Protein AF-A0A936WV16-F1 (afdb_monomer)

Secondary structure (DSSP, 8-state):
-B--SSHHHHHTT-----EEETTEEE------PBPSSTT---HHHHHHHHHHHHHHS---TT--EEEEETHHHHHHHHHHHH-HHHHTT-SEEEEES--SPP-HHHHHHHHHTT-EEEEEEETT-SSS-THHHHHHHHHHHTSSSPPSSPPEEEEE---GGG-TT--HHHHH-TT--BTTB-HHHHHTT--TT--SS--SEEEEEEEEEEETTEEEEEEEEEEESSEEEEEEEEE-TT---EEEEEEE--SSBSS-EEEEEEESSPPSEEEEEEEEEEETTS-EEEEEEEEEEE--SS-EEEEESSSBSSEEEEEEEESS-EEEEEEEEETT--EEEEEEEEE-SEEEEEEEE-TTSPSEEEEEEEE-SS-EEEEEEEE-

Foldseek 3Di:
DKFDLCVLCVVVVVPDDQDDALNDTDDDDIDIDDDPDPPPDALVVVVVVVVVCVVPHPDPQQQAEAEGAEVSLQRVLRNLLVDLVSVLSHWEYEYELYQDADDLSSLCSCQVLLRAAEYEFACPAPPHHCVRSVRSQVSNQPDPPAHVVRHYYYHDNDAPPPHRRHPPNLLSPQPNDDPRGHPVNVSVVTTSPPDPDDDLWAKDDWDWDDDPLWIKTKTKTQWHEQWAKKFKWKDDPVPPTDTQDIGGDPHGDNHMDMDMDIRPDDDAFKMKMWIWTAGNVRDIDIDDIDIDTSPQPDKDWDWPDFADAWKIKIKIFANAWWKKKKFKAAPVRDTPDIDIDTDGGTIDMDMDTCNPPDFHKMWIWIDIPPDTDIDIGTHD

pLDDT: mean 84.16, std 13.7, range [24.97, 98.19]

Structure (mmCIF, N/CA/C/O backbone):
data_AF-A0A936WV16-F1
#
_entry.id   AF-A0A936WV16-F1
#
loop_
_atom_site.group_PDB
_atom_site.id
_atom_site.type_symbol
_atom_site.label_atom_id
_atom_site.label_alt_id
_atom_site.label_comp_id
_atom_site.label_asym_id
_atom_site.label_entity_id
_atom_site.label_seq_id
_atom_site.pdbx_PDB_ins_code
_atom_site.Cartn_x
_atom_site.Cartn_y
_atom_site.Cartn_z
_atom_site.occupancy
_atom_site.B_iso_or_equiv
_atom_site.auth_seq_id
_atom_site.auth_comp_id
_atom_site.auth_asym_id
_atom_site.auth_atom_id
_atom_site.pdbx_PDB_model_num
ATOM 1 N N . MET A 1 1 ? -14.683 21.348 -17.188 1.00 26.89 1 MET A N 1
ATOM 2 C CA . MET A 1 1 ? -13.661 20.932 -16.206 1.00 26.89 1 MET A CA 1
ATOM 3 C C . MET A 1 1 ? -14.096 19.574 -15.674 1.00 26.89 1 MET A C 1
ATOM 5 O O . MET A 1 1 ? -15.179 19.489 -15.103 1.00 26.89 1 MET A O 1
ATOM 9 N N . LEU A 1 2 ? -13.372 18.510 -16.025 1.00 24.97 2 LEU A N 1
ATOM 10 C CA . LEU A 1 2 ? -13.725 17.123 -15.700 1.00 24.97 2 LEU A CA 1
ATOM 11 C C . LEU A 1 2 ? -13.044 16.741 -14.374 1.00 24.97 2 LEU A C 1
ATOM 13 O O . LEU A 1 2 ? -11.844 16.948 -14.231 1.00 24.97 2 LEU A O 1
ATOM 17 N N . PHE A 1 3 ? -13.790 16.204 -13.406 1.00 31.83 3 PHE A N 1
ATOM 18 C CA . PHE A 1 3 ? -13.208 15.471 -12.274 1.00 31.83 3 PHE A CA 1
ATOM 19 C C . PHE A 1 3 ? -12.989 14.036 -12.703 1.00 31.83 3 PHE A C 1
ATOM 21 O O . PHE A 1 3 ? -13.957 13.426 -13.142 1.00 31.83 3 PHE A O 1
ATOM 28 N N . ALA A 1 4 ? -11.803 13.454 -12.540 1.00 37.72 4 ALA A N 1
ATOM 29 C CA . ALA A 1 4 ? -11.663 12.031 -12.778 1.00 37.72 4 ALA A CA 1
ATOM 30 C C . ALA A 1 4 ? -10.398 11.432 -12.190 1.00 37.72 4 ALA A C 1
ATOM 32 O O . ALA A 1 4 ? -9.290 11.761 -12.572 1.00 37.72 4 ALA A O 1
ATOM 33 N N . VAL A 1 5 ? -10.613 10.428 -11.353 1.00 37.38 5 VAL A N 1
ATOM 34 C CA . VAL A 1 5 ? -9.590 9.446 -10.961 1.00 37.38 5 VAL A CA 1
ATOM 35 C C . VAL A 1 5 ? -9.500 8.317 -11.973 1.00 37.38 5 VAL A C 1
ATOM 37 O O . VAL A 1 5 ? -8.726 7.391 -11.802 1.00 37.38 5 VAL A O 1
ATOM 40 N N . LEU A 1 6 ? -10.326 8.355 -13.019 1.00 44.66 6 LEU A N 1
ATOM 41 C CA . LEU A 1 6 ? -10.391 7.291 -14.014 1.00 44.66 6 LEU A CA 1
ATOM 42 C C . LEU A 1 6 ? -10.663 7.756 -15.435 1.00 44.66 6 LEU A C 1
ATOM 44 O O . LEU A 1 6 ? -10.683 6.900 -16.309 1.00 44.66 6 LEU A O 1
ATOM 48 N N . SER A 1 7 ? -10.858 9.048 -15.724 1.00 51.84 7 SER A N 1
ATOM 49 C CA . SER A 1 7 ? -11.147 9.408 -17.116 1.00 51.84 7 SER A CA 1
ATOM 50 C C . SER A 1 7 ? -9.914 9.301 -17.997 1.00 51.84 7 SER A C 1
ATOM 52 O O . SER A 1 7 ? -10.094 8.932 -19.140 1.00 51.84 7 SER A O 1
ATOM 54 N N . TYR A 1 8 ? -8.687 9.447 -17.479 1.00 57.41 8 TYR A N 1
ATOM 55 C CA . TYR A 1 8 ? -7.496 9.155 -18.283 1.00 57.41 8 TYR A CA 1
ATOM 56 C C . TYR A 1 8 ? -7.426 7.676 -18.698 1.00 57.41 8 TYR A C 1
ATOM 58 O O . TYR A 1 8 ? -7.398 7.380 -19.883 1.00 57.41 8 TYR A O 1
ATOM 66 N N . GLU A 1 9 ? -7.480 6.725 -17.762 1.00 57.78 9 GLU A N 1
ATOM 67 C CA . GLU A 1 9 ? -7.418 5.294 -18.111 1.00 57.78 9 GLU A CA 1
ATOM 68 C C . GLU A 1 9 ? -8.640 4.836 -18.934 1.00 57.78 9 GLU A C 1
ATOM 70 O O . GLU A 1 9 ? -8.508 3.990 -19.819 1.00 57.78 9 GLU A O 1
ATOM 75 N N . ILE A 1 10 ? -9.820 5.437 -18.722 1.00 54.81 10 ILE A N 1
ATOM 76 C CA . ILE A 1 10 ? -11.001 5.227 -19.579 1.00 54.81 10 ILE A CA 1
ATOM 77 C C . ILE A 1 10 ? -10.785 5.812 -20.986 1.00 54.81 10 ILE A C 1
ATOM 79 O O . ILE A 1 10 ? -11.107 5.141 -21.965 1.00 54.81 10 ILE A O 1
ATOM 83 N N . GLU A 1 11 ? -10.215 7.013 -21.110 1.00 59.12 11 GLU A N 1
ATOM 84 C CA . GLU A 1 11 ? -9.828 7.638 -22.387 1.00 59.12 11 GLU A CA 1
ATOM 85 C C . GLU A 1 11 ? -8.767 6.804 -23.119 1.00 59.12 11 GLU A C 1
ATOM 87 O O . GLU A 1 11 ? -8.805 6.701 -24.343 1.00 59.12 11 GLU A O 1
ATOM 92 N N . GLN A 1 12 ? -7.869 6.145 -22.380 1.00 59.00 12 GLN A N 1
ATOM 93 C CA . GLN A 1 12 ? -6.885 5.200 -22.914 1.00 59.00 12 GLN A CA 1
ATOM 94 C C . GLN A 1 12 ? -7.461 3.790 -23.169 1.00 59.00 12 GLN A C 1
ATOM 96 O O . GLN A 1 12 ? -6.726 2.891 -23.582 1.00 59.00 12 GLN A O 1
ATOM 101 N N . GLY A 1 13 ? -8.758 3.559 -22.925 1.00 51.66 13 GLY A N 1
ATOM 102 C CA . GLY A 1 13 ? -9.424 2.272 -23.153 1.00 51.66 13 GLY A CA 1
ATOM 103 C C . GLY A 1 13 ? -9.038 1.153 -22.174 1.00 51.66 13 GLY A C 1
ATOM 104 O O . GLY A 1 13 ? -9.340 -0.013 -22.430 1.00 51.66 13 GLY A O 1
ATOM 105 N N . ARG A 1 14 ? -8.403 1.470 -21.040 1.00 59.06 14 ARG A N 1
ATOM 106 C CA . ARG A 1 14 ? -7.910 0.512 -20.029 1.00 59.06 14 ARG A CA 1
ATOM 107 C C . ARG A 1 14 ? -8.950 0.236 -18.933 1.00 59.06 14 ARG A C 1
ATOM 109 O O . ARG A 1 14 ? -8.657 0.208 -17.740 1.00 59.06 14 ARG A O 1
ATOM 116 N N . VAL A 1 15 ? -10.206 0.031 -19.340 1.00 47.75 15 VAL A N 1
ATOM 117 C CA . VAL A 1 15 ? -11.386 -0.084 -18.460 1.00 47.75 15 VAL A CA 1
ATOM 118 C C . VAL A 1 15 ? -11.467 -1.461 -17.785 1.00 47.75 15 VAL A C 1
ATOM 120 O O . VAL A 1 15 ? -12.370 -2.234 -18.076 1.00 47.75 15 VAL A O 1
ATOM 123 N N . SER A 1 16 ? -10.510 -1.819 -16.924 1.00 50.00 16 SER A N 1
ATOM 124 C CA . SER A 1 16 ? -10.626 -2.958 -15.990 1.00 50.00 16 SER A CA 1
ATOM 125 C C . SER A 1 16 ? -9.374 -3.081 -15.112 1.00 50.00 16 SER A C 1
ATOM 127 O O . SER A 1 16 ? -8.733 -4.135 -15.067 1.00 50.00 16 SER A O 1
ATOM 129 N N . GLU A 1 17 ? -8.992 -2.040 -14.380 1.00 58.31 17 GLU A N 1
ATOM 130 C CA . GLU A 1 17 ? -7.942 -2.229 -13.378 1.00 58.31 17 GLU A CA 1
ATOM 131 C C . GLU A 1 17 ? -8.562 -2.694 -12.063 1.00 58.31 17 GLU A C 1
ATOM 133 O O . GLU A 1 17 ? -9.026 -1.916 -11.231 1.00 58.31 17 GLU A O 1
ATOM 138 N N . THR A 1 18 ? -8.578 -4.017 -11.885 1.00 65.75 18 THR A N 1
ATOM 139 C CA . THR A 1 18 ? -8.524 -4.575 -10.535 1.00 65.75 18 THR A CA 1
ATOM 140 C C . THR A 1 18 ? -7.212 -4.100 -9.930 1.00 65.75 18 THR A C 1
ATOM 142 O O . THR A 1 18 ? -6.139 -4.519 -10.364 1.00 65.75 18 THR A O 1
ATOM 145 N N . VAL A 1 19 ? -7.287 -3.192 -8.963 1.00 69.69 19 VAL A N 1
ATOM 146 C CA . VAL A 1 19 ? -6.092 -2.654 -8.317 1.00 69.69 19 VAL A CA 1
ATOM 147 C C . VAL A 1 19 ? -5.765 -3.532 -7.129 1.00 69.69 19 VAL A C 1
ATOM 149 O O . VAL A 1 19 ? -6.614 -3.802 -6.283 1.00 69.69 19 VAL A O 1
ATOM 152 N N . TYR A 1 20 ? -4.522 -3.984 -7.062 1.00 66.00 20 TYR A N 1
ATOM 153 C CA . TYR A 1 20 ? -4.060 -4.818 -5.968 1.00 66.00 20 TYR A CA 1
ATOM 154 C C . TYR A 1 20 ? -3.417 -3.956 -4.887 1.00 66.00 20 TYR A C 1
ATOM 156 O O . TYR A 1 20 ? -2.521 -3.160 -5.174 1.00 66.00 20 TYR A O 1
ATOM 164 N N . SER A 1 21 ? -3.834 -4.161 -3.641 1.00 62.06 21 SER A N 1
ATOM 165 C CA . SER A 1 21 ? -3.099 -3.717 -2.455 1.00 62.06 21 SER A CA 1
ATOM 166 C C . SER A 1 21 ? -2.925 -4.908 -1.540 1.00 62.06 21 SER A C 1
ATOM 168 O O . SER A 1 21 ? -3.894 -5.613 -1.261 1.00 62.06 21 SER A O 1
ATOM 170 N N . ASN A 1 22 ? -1.681 -5.177 -1.137 1.00 61.38 22 ASN A N 1
ATOM 171 C CA . ASN A 1 22 ? -1.344 -6.334 -0.314 1.00 61.38 22 ASN A CA 1
ATOM 172 C C . ASN A 1 22 ? -1.953 -7.630 -0.880 1.00 61.38 22 ASN A C 1
ATOM 174 O O . ASN A 1 22 ? -2.648 -8.362 -0.192 1.00 61.38 22 ASN A O 1
ATOM 178 N N . GLY A 1 23 ? -1.789 -7.876 -2.185 1.00 60.56 23 GLY A N 1
ATOM 179 C CA . GLY A 1 23 ? -2.321 -9.067 -2.862 1.00 60.56 23 GLY A CA 1
ATOM 180 C C . GLY A 1 23 ? -3.852 -9.183 -2.934 1.00 60.56 23 GLY A C 1
ATOM 181 O O . GLY A 1 23 ? -4.331 -10.117 -3.572 1.00 60.56 23 GLY A O 1
ATOM 182 N N . GLN A 1 24 ? -4.612 -8.258 -2.339 1.00 60.38 24 GLN A N 1
ATOM 183 C CA . GLN A 1 24 ? -6.072 -8.235 -2.387 1.00 60.38 24 GLN A CA 1
ATOM 184 C C . GLN A 1 24 ? -6.561 -7.416 -3.585 1.00 60.38 24 GLN A C 1
ATOM 186 O O . GLN A 1 24 ? -6.098 -6.284 -3.764 1.00 60.38 24 GLN A O 1
ATOM 191 N N . PRO A 1 25 ? -7.478 -7.960 -4.404 1.00 73.88 25 PRO A N 1
ATOM 192 C CA . PRO A 1 25 ? -8.071 -7.234 -5.514 1.00 73.88 25 PRO A CA 1
ATOM 193 C C . PRO A 1 25 ? -9.118 -6.233 -5.013 1.00 73.88 25 PRO A C 1
ATOM 195 O O . PRO A 1 25 ? -10.038 -6.591 -4.279 1.00 73.88 25 PRO A O 1
ATOM 198 N N . TYR A 1 26 ? -9.012 -4.989 -5.466 1.00 72.62 26 TYR A N 1
ATOM 199 C CA . TYR A 1 26 ? -10.005 -3.943 -5.257 1.00 72.62 26 TYR A CA 1
ATOM 200 C C . TYR A 1 26 ? -10.590 -3.499 -6.595 1.00 72.62 26 TYR A C 1
ATOM 202 O O . TYR A 1 26 ? -9.899 -3.414 -7.611 1.00 72.62 26 TYR A O 1
ATOM 210 N N . SER A 1 27 ? -11.880 -3.180 -6.577 1.00 76.19 27 SER A N 1
ATOM 211 C CA . SER A 1 27 ? -12.582 -2.530 -7.681 1.00 76.19 27 SER A CA 1
ATOM 212 C C . SER A 1 27 ? -13.172 -1.219 -7.185 1.00 76.19 27 SER A C 1
ATOM 214 O O . SER A 1 27 ? -13.562 -1.111 -6.022 1.00 76.19 27 SER A O 1
ATOM 216 N N . PHE A 1 28 ? -13.263 -0.232 -8.071 1.00 76.62 28 PHE A N 1
ATOM 217 C CA . PHE A 1 28 ? -13.779 1.086 -7.725 1.00 76.62 28 PHE A CA 1
ATOM 218 C C . PHE A 1 28 ? -15.121 1.347 -8.388 1.00 76.62 28 PHE A C 1
ATOM 220 O O . PHE A 1 28 ? -15.331 1.032 -9.558 1.00 76.62 28 PHE A O 1
ATOM 227 N N . ILE A 1 29 ? -15.998 2.010 -7.644 1.00 81.06 29 ILE A N 1
ATOM 228 C CA . ILE A 1 29 ? -17.060 2.822 -8.227 1.00 81.06 29 ILE A CA 1
ATOM 229 C C . ILE A 1 29 ? -16.467 4.212 -8.379 1.00 81.06 29 ILE A C 1
ATOM 231 O O . ILE A 1 29 ? -16.107 4.824 -7.372 1.00 81.06 29 ILE A O 1
ATOM 235 N N . VAL A 1 30 ? -16.360 4.712 -9.608 1.00 83.50 30 VAL A N 1
ATOM 236 C CA . VAL A 1 30 ? -15.835 6.059 -9.839 1.00 83.50 30 VAL A CA 1
ATOM 237 C C . VAL A 1 30 ? -16.858 6.947 -10.494 1.00 83.50 30 VAL A C 1
ATOM 239 O O . VAL A 1 30 ? -17.466 6.609 -11.504 1.00 83.50 30 VAL A O 1
ATOM 242 N N . LEU A 1 31 ? -17.051 8.091 -9.845 1.00 81.56 31 LEU A N 1
ATOM 243 C CA . LEU A 1 31 ? -17.984 9.123 -10.240 1.00 81.56 31 LEU A CA 1
ATOM 244 C C . LEU A 1 31 ? -17.190 10.369 -10.610 1.00 81.56 31 LEU A C 1
ATOM 246 O O . LEU A 1 31 ? -16.385 10.868 -9.827 1.00 81.56 31 LEU A O 1
ATOM 250 N N . THR A 1 32 ? -17.445 10.858 -11.815 1.00 83.31 32 THR A N 1
ATOM 251 C CA . THR A 1 32 ? -16.734 11.966 -12.452 1.00 83.31 32 THR A CA 1
ATOM 252 C C . THR A 1 32 ? -17.738 13.068 -12.782 1.00 83.31 32 THR A C 1
ATOM 254 O O . THR A 1 32 ? -18.126 13.215 -13.945 1.00 83.31 32 THR A O 1
ATOM 257 N N . PRO A 1 33 ? -18.277 13.783 -11.775 1.00 80.12 33 PRO A N 1
ATOM 258 C CA . PRO A 1 33 ? -19.322 14.769 -12.020 1.00 80.12 33 PRO A CA 1
ATOM 259 C C . PRO A 1 33 ? -18.797 15.875 -12.941 1.00 80.12 33 PRO A C 1
ATOM 261 O O . PRO A 1 33 ? -17.710 16.422 -12.736 1.00 80.12 33 PRO A O 1
ATOM 264 N N . GLN A 1 34 ? -19.585 16.219 -13.955 1.00 80.62 34 GLN A N 1
ATOM 265 C CA . GLN A 1 34 ? -19.283 17.347 -14.824 1.00 80.62 34 GLN A CA 1
ATOM 266 C C . GLN A 1 34 ? -19.803 18.634 -14.185 1.00 80.62 34 GLN A C 1
ATOM 268 O O . GLN A 1 34 ? -20.994 18.768 -13.913 1.00 80.62 34 GLN A O 1
ATOM 273 N N . ILE A 1 35 ? -18.913 19.607 -13.996 1.00 74.00 35 ILE A N 1
ATOM 274 C CA . ILE A 1 35 ? -19.308 20.967 -13.633 1.00 74.00 35 ILE A CA 1
ATOM 275 C C . ILE A 1 35 ? -19.669 21.726 -14.911 1.00 74.00 35 ILE A C 1
ATOM 277 O O . ILE A 1 35 ? -18.824 21.895 -15.794 1.00 74.00 35 ILE A O 1
ATOM 281 N N . THR A 1 36 ? -20.913 22.193 -14.996 1.00 75.88 36 THR A N 1
ATOM 282 C CA . THR A 1 36 ? -21.447 22.925 -16.157 1.00 75.88 36 THR A CA 1
ATOM 283 C C . THR A 1 36 ? -21.246 24.438 -16.068 1.00 75.88 36 THR A C 1
ATOM 285 O O . THR A 1 36 ? -21.268 25.106 -17.096 1.00 75.88 36 THR A O 1
ATOM 288 N N . SER A 1 37 ? -20.997 24.978 -14.870 1.00 77.31 37 SER A N 1
ATOM 289 C CA . SER A 1 37 ? -20.673 26.391 -14.653 1.00 77.31 37 SER A CA 1
ATOM 290 C C . SER A 1 37 ? -19.581 26.549 -13.599 1.00 77.31 37 SER A C 1
ATOM 292 O O . SER A 1 37 ? -19.637 25.960 -12.522 1.00 77.31 37 SER A O 1
ATOM 294 N N . PHE A 1 38 ? -18.565 27.353 -13.902 1.00 68.88 38 PHE A N 1
ATOM 295 C CA . PHE A 1 38 ? -17.472 27.607 -12.970 1.00 68.88 38 PHE A CA 1
ATOM 296 C C . PHE A 1 38 ? -17.954 28.447 -11.775 1.00 68.88 38 PHE A C 1
ATOM 298 O O . PHE A 1 38 ? -18.776 29.345 -11.938 1.00 68.88 38 PHE A O 1
ATOM 305 N N . GLY A 1 39 ? -17.458 28.149 -10.570 1.00 68.56 39 GLY A N 1
ATOM 306 C CA . GLY A 1 39 ? -17.780 28.896 -9.346 1.00 68.56 39 GLY A CA 1
ATOM 307 C C . GLY A 1 39 ? -19.161 28.628 -8.730 1.00 68.56 39 GLY A C 1
ATOM 308 O O . GLY A 1 39 ? -19.464 29.189 -7.682 1.00 68.56 39 GLY A O 1
ATOM 309 N N . THR A 1 40 ? -19.994 27.772 -9.328 1.00 73.50 40 THR A N 1
ATOM 310 C CA . THR A 1 40 ? -21.335 27.459 -8.793 1.00 73.50 40 THR A CA 1
ATOM 311 C C . THR A 1 40 ? -21.350 26.268 -7.840 1.00 73.50 40 THR A C 1
ATOM 313 O O . THR A 1 40 ? -22.343 26.051 -7.152 1.00 73.50 40 THR A O 1
ATOM 316 N N . VAL A 1 41 ? -20.271 25.484 -7.814 1.00 78.81 41 VAL A N 1
ATOM 317 C CA . VAL A 1 41 ? -20.177 24.242 -7.042 1.00 78.81 41 VAL A CA 1
ATOM 318 C C . VAL A 1 41 ? -19.532 24.511 -5.689 1.00 78.81 41 VAL A C 1
ATOM 320 O O . VAL A 1 41 ? -18.531 25.220 -5.595 1.00 78.81 41 VAL A O 1
ATOM 323 N N . ASN A 1 42 ? -20.107 23.938 -4.637 1.00 85.12 42 ASN A N 1
ATOM 324 C CA . ASN A 1 42 ? -19.697 24.120 -3.251 1.00 85.12 42 ASN A CA 1
ATOM 325 C C . ASN A 1 42 ? -19.583 22.776 -2.505 1.00 85.12 42 ASN A C 1
ATOM 327 O O . ASN A 1 42 ? -19.801 21.695 -3.054 1.00 85.12 42 ASN A O 1
ATOM 331 N N . SER A 1 43 ? -19.212 22.828 -1.225 1.00 83.75 43 SER A N 1
ATOM 332 C CA . SER A 1 43 ? -19.049 21.633 -0.387 1.00 83.75 43 SER A CA 1
ATOM 333 C C . SER A 1 43 ? -20.325 20.779 -0.282 1.00 83.75 43 SER A C 1
ATOM 335 O O . SER A 1 43 ? -20.234 19.554 -0.189 1.00 83.75 43 SER A O 1
ATOM 337 N N . GLY A 1 44 ? -21.513 21.385 -0.349 1.00 85.88 44 GLY A N 1
ATOM 338 C CA . GLY A 1 44 ? -22.797 20.682 -0.363 1.00 85.88 44 GLY A CA 1
ATOM 339 C C . GLY A 1 44 ? -23.000 19.802 -1.600 1.00 85.88 44 GLY A C 1
ATOM 340 O O . GLY A 1 44 ? -23.661 18.764 -1.514 1.00 85.88 44 GLY A O 1
ATOM 341 N N . ASP A 1 45 ? -22.374 20.138 -2.728 1.00 88.38 45 ASP A N 1
ATOM 342 C CA . ASP A 1 45 ? -22.436 19.320 -3.941 1.00 88.38 45 ASP A CA 1
ATOM 343 C C . ASP A 1 45 ? -21.587 18.052 -3.807 1.00 88.38 45 ASP A C 1
ATOM 345 O O . ASP A 1 45 ? -22.049 16.966 -4.161 1.00 88.38 45 ASP A O 1
ATOM 349 N N . ILE A 1 46 ? -20.392 18.145 -3.200 1.00 89.25 46 ILE A N 1
ATOM 350 C CA . ILE A 1 46 ? -19.602 16.952 -2.838 1.00 89.25 46 ILE A CA 1
ATOM 351 C C . ILE A 1 46 ? -20.403 16.075 -1.870 1.00 89.25 46 ILE A C 1
ATOM 353 O O . ILE A 1 46 ? -20.486 14.859 -2.056 1.00 89.25 46 ILE A O 1
ATOM 357 N N . GLN A 1 47 ? -21.040 16.676 -0.861 1.00 86.31 47 GLN A N 1
ATOM 358 C CA . GLN A 1 47 ? -21.875 15.936 0.084 1.00 86.31 47 GLN A CA 1
ATOM 359 C C . GLN A 1 47 ? -23.013 15.187 -0.625 1.00 86.31 47 GLN A C 1
ATOM 361 O O . GLN A 1 47 ? -23.254 14.012 -0.331 1.00 86.31 47 GLN A O 1
ATOM 366 N N . SER A 1 48 ? -23.686 15.857 -1.561 1.00 86.94 48 SER A N 1
ATOM 367 C CA . SER A 1 48 ? -24.795 15.305 -2.341 1.00 86.94 48 SER A CA 1
ATOM 368 C C . SER A 1 48 ? -24.337 14.184 -3.269 1.00 86.94 48 SER A C 1
ATOM 370 O O . SER A 1 48 ? -24.991 13.145 -3.328 1.00 86.94 48 SER A O 1
ATOM 372 N N . LEU A 1 49 ? -23.178 14.334 -3.915 1.00 88.81 49 LEU A N 1
ATOM 373 C CA . LEU A 1 49 ? -22.576 13.288 -4.738 1.00 88.81 49 LEU A CA 1
ATOM 374 C C . LEU A 1 49 ? -22.255 12.036 -3.919 1.00 88.81 49 LEU A C 1
ATOM 376 O O . LEU A 1 49 ? -22.581 10.928 -4.340 1.00 88.81 49 LEU A O 1
ATOM 380 N N . ILE A 1 50 ? -21.655 12.196 -2.736 1.00 86.50 50 ILE A N 1
ATOM 381 C CA . ILE A 1 50 ? -21.357 11.061 -1.854 1.00 86.50 50 ILE A CA 1
ATOM 382 C C . ILE A 1 50 ? -22.660 10.387 -1.401 1.00 86.50 50 ILE A C 1
ATOM 384 O O . ILE A 1 50 ? -22.751 9.161 -1.404 1.00 86.50 50 ILE A O 1
ATOM 388 N N . ASN A 1 51 ? -23.685 11.163 -1.034 1.00 83.88 51 ASN A N 1
ATOM 389 C CA . ASN A 1 51 ? -24.992 10.617 -0.653 1.00 83.88 51 ASN A CA 1
ATOM 390 C C . ASN A 1 51 ? -25.629 9.828 -1.803 1.00 83.88 51 ASN A C 1
ATOM 392 O O . ASN A 1 51 ? -26.108 8.717 -1.591 1.00 83.88 51 ASN A O 1
ATOM 396 N N . TYR A 1 52 ? -25.587 10.377 -3.017 1.00 86.00 52 TYR A N 1
ATOM 397 C CA . TYR A 1 52 ? -26.051 9.702 -4.221 1.00 86.00 52 TYR A CA 1
ATOM 398 C C . TYR A 1 52 ? -25.286 8.396 -4.457 1.00 86.00 52 TYR A C 1
ATOM 400 O O . TYR A 1 52 ? -25.908 7.365 -4.707 1.00 86.00 52 TYR A O 1
ATOM 408 N N . ALA A 1 53 ? -23.956 8.412 -4.321 1.00 83.56 53 ALA A N 1
ATOM 409 C CA . ALA A 1 53 ? -23.122 7.228 -4.491 1.00 83.56 53 ALA A CA 1
ATOM 410 C C . ALA A 1 53 ? -23.529 6.104 -3.526 1.00 83.56 53 ALA A C 1
ATOM 412 O O . ALA A 1 53 ? -23.758 4.974 -3.950 1.00 83.56 53 ALA A O 1
ATOM 413 N N . ILE A 1 54 ? -23.670 6.433 -2.239 1.00 79.38 54 ILE A N 1
ATOM 414 C CA . ILE A 1 54 ? -24.051 5.484 -1.184 1.00 79.38 54 ILE A CA 1
ATOM 415 C C . ILE A 1 54 ? -25.463 4.934 -1.410 1.00 79.38 54 ILE A C 1
ATOM 417 O O . ILE A 1 54 ? -25.707 3.756 -1.170 1.00 79.38 54 ILE A O 1
ATOM 421 N N . ALA A 1 55 ? -26.394 5.773 -1.867 1.00 78.94 55 ALA A N 1
ATOM 422 C CA . ALA A 1 55 ? -27.778 5.366 -2.083 1.00 78.94 55 ALA A CA 1
ATOM 423 C C . ALA A 1 55 ? -27.967 4.469 -3.320 1.00 78.94 55 ALA A C 1
ATOM 425 O O . ALA A 1 55 ? -28.886 3.656 -3.338 1.00 78.94 55 ALA A O 1
ATOM 426 N N . ASN A 1 56 ? -27.123 4.617 -4.348 1.00 79.88 56 ASN A N 1
ATOM 427 C CA . ASN A 1 56 ? -27.340 3.987 -5.658 1.00 79.88 56 ASN A CA 1
ATOM 428 C C . ASN A 1 56 ? -26.330 2.888 -6.008 1.00 79.88 56 ASN A C 1
ATOM 430 O O . ASN A 1 56 ? -26.566 2.118 -6.939 1.00 79.88 56 ASN A O 1
ATOM 434 N N . TYR A 1 57 ? -25.218 2.784 -5.280 1.00 79.44 57 TYR A N 1
ATOM 435 C CA . TYR A 1 57 ? -24.174 1.799 -5.549 1.00 79.44 57 TYR A CA 1
ATOM 436 C C . TYR A 1 57 ? -23.731 1.078 -4.276 1.00 79.44 57 TYR A C 1
ATOM 438 O O . TYR A 1 57 ? -23.961 1.523 -3.154 1.00 79.44 57 TYR A O 1
ATOM 446 N N . ARG A 1 58 ? -23.043 -0.055 -4.450 1.00 75.50 58 ARG A N 1
ATOM 447 C CA . ARG A 1 58 ? -22.471 -0.849 -3.351 1.00 75.50 58 ARG A CA 1
ATOM 448 C C . ARG A 1 58 ? -21.168 -0.223 -2.850 1.00 75.50 58 ARG A C 1
ATOM 450 O O . ARG A 1 58 ? -20.090 -0.768 -3.061 1.00 75.50 58 ARG A O 1
ATOM 457 N N . VAL A 1 59 ? -21.276 0.953 -2.240 1.00 77.56 59 VAL A N 1
ATOM 458 C CA . VAL A 1 59 ? -20.133 1.706 -1.716 1.00 77.56 59 VAL A CA 1
ATOM 459 C C . VAL A 1 59 ? -19.695 1.128 -0.371 1.00 77.56 59 VAL A C 1
ATOM 461 O O . VAL A 1 59 ? -20.495 1.036 0.560 1.00 77.56 59 VAL A O 1
ATOM 464 N N . ASP A 1 60 ? -18.407 0.807 -0.235 1.00 79.81 60 ASP A N 1
ATOM 465 C CA . ASP A 1 60 ? -17.791 0.661 1.083 1.00 79.81 60 ASP A CA 1
ATOM 466 C C . ASP A 1 60 ? -17.658 2.052 1.711 1.00 79.81 60 ASP A C 1
ATOM 468 O O . ASP A 1 60 ? -16.776 2.842 1.370 1.00 79.81 60 ASP A O 1
ATOM 472 N N . ILE A 1 61 ? -18.558 2.361 2.642 1.00 80.50 61 ILE A N 1
ATOM 473 C CA . ILE A 1 61 ? -18.607 3.673 3.286 1.00 80.50 61 ILE A CA 1
ATOM 474 C C . ILE A 1 61 ? -17.332 3.995 4.075 1.00 80.50 61 ILE A C 1
ATOM 476 O O . ILE A 1 61 ? -17.081 5.165 4.362 1.00 80.50 61 ILE A O 1
ATOM 480 N N . ASN A 1 62 ? -16.515 3.005 4.440 1.00 83.88 62 ASN A N 1
ATOM 481 C CA . ASN A 1 62 ? -15.253 3.235 5.141 1.00 83.88 62 ASN A CA 1
ATOM 482 C C . ASN A 1 62 ? -14.104 3.568 4.184 1.00 83.88 62 ASN A C 1
ATOM 484 O O . ASN A 1 62 ? -13.042 3.968 4.658 1.00 83.88 62 ASN A O 1
ATOM 488 N N . ARG A 1 63 ? -14.309 3.444 2.868 1.00 89.31 63 ARG A N 1
ATOM 489 C CA . ARG A 1 63 ? -13.312 3.647 1.808 1.00 89.31 63 ARG A CA 1
ATOM 490 C C . ARG A 1 63 ? -13.834 4.603 0.737 1.00 89.31 63 ARG A C 1
ATOM 492 O O . ARG A 1 63 ? -13.997 4.254 -0.427 1.00 89.31 63 ARG A O 1
ATOM 499 N N . ILE A 1 64 ? -14.110 5.833 1.157 1.00 92.31 64 ILE A N 1
ATOM 500 C CA . ILE A 1 64 ? -14.469 6.926 0.250 1.00 92.31 64 ILE A CA 1
ATOM 501 C C . ILE A 1 64 ? -13.229 7.793 0.055 1.00 92.31 64 ILE A C 1
ATOM 503 O O . ILE A 1 64 ? -12.640 8.262 1.033 1.00 92.31 64 ILE A O 1
ATOM 507 N N . TYR A 1 65 ? -12.850 8.000 -1.203 1.00 94.81 65 TYR A N 1
ATOM 508 C CA . TYR A 1 65 ? -11.657 8.744 -1.594 1.00 94.81 65 TYR A CA 1
ATOM 509 C C . TYR A 1 65 ? -12.035 9.940 -2.462 1.00 94.81 65 TYR A C 1
ATOM 511 O O . TYR A 1 65 ? -12.943 9.836 -3.287 1.00 94.81 65 TYR A O 1
ATOM 519 N N . LEU A 1 66 ? -11.342 11.067 -2.285 1.00 95.38 66 LEU A N 1
ATOM 520 C CA . LEU A 1 66 ? -11.550 12.268 -3.096 1.00 95.38 66 LEU A CA 1
ATOM 521 C C . LEU A 1 66 ? -10.248 12.715 -3.751 1.00 95.38 66 LEU A C 1
ATOM 523 O O . LEU A 1 66 ? -9.195 12.746 -3.124 1.00 95.38 66 LEU A O 1
ATOM 527 N N . THR A 1 67 ? -10.323 13.123 -5.007 1.00 94.06 67 THR A N 1
ATOM 528 C CA . THR A 1 67 ? -9.196 13.706 -5.743 1.00 94.06 67 THR A CA 1
ATOM 529 C C . THR A 1 67 ? -9.728 14.496 -6.928 1.00 94.06 67 THR A C 1
ATOM 531 O O . THR A 1 67 ? -10.845 14.272 -7.402 1.00 94.06 67 THR A O 1
ATOM 534 N N . GLY A 1 68 ? -8.962 15.497 -7.328 1.00 90.00 68 GLY A N 1
ATOM 535 C CA . GLY A 1 68 ? -9.342 16.457 -8.342 1.00 90.00 68 GLY A CA 1
ATOM 536 C C . GLY A 1 68 ? -8.218 17.456 -8.553 1.00 90.00 68 GLY A C 1
ATOM 537 O O . GLY A 1 68 ? -7.383 17.657 -7.671 1.00 90.00 68 GLY A O 1
ATOM 538 N N . LEU A 1 69 ? -8.220 18.066 -9.731 1.00 90.44 69 LEU A N 1
ATOM 539 C CA . LEU A 1 69 ? -7.219 19.026 -10.176 1.00 90.44 69 LEU A CA 1
ATOM 540 C C . LEU A 1 69 ? -7.721 20.458 -10.035 1.00 90.44 69 LEU A C 1
ATOM 542 O O . LEU A 1 69 ? -8.886 20.729 -10.336 1.00 90.44 69 LEU A O 1
ATOM 546 N N . SER A 1 70 ? -6.832 21.376 -9.646 1.00 91.25 70 SER A N 1
ATOM 547 C CA . SER A 1 70 ? -7.083 22.820 -9.672 1.00 91.25 70 SER A CA 1
ATOM 548 C C . SER A 1 70 ? -8.321 23.174 -8.839 1.00 91.25 70 SER A C 1
ATOM 550 O O . SER A 1 70 ? -8.414 22.791 -7.675 1.00 91.25 70 SER A O 1
ATOM 552 N N . SER A 1 71 ? -9.341 23.802 -9.422 1.00 88.62 71 SER A N 1
ATOM 553 C CA . SER A 1 71 ? -10.608 24.088 -8.738 1.00 88.62 71 SER A CA 1
ATOM 554 C C . SER A 1 71 ? -11.304 22.842 -8.186 1.00 88.62 71 SER A C 1
ATOM 556 O O . SER A 1 71 ? -12.057 22.935 -7.218 1.00 88.62 71 SER A O 1
ATOM 558 N N . GLY A 1 72 ? -11.045 21.664 -8.758 1.00 89.50 72 GLY A N 1
ATOM 559 C CA . GLY A 1 72 ? -11.514 20.409 -8.190 1.00 89.50 72 GLY A CA 1
ATOM 560 C C . GLY A 1 72 ? -10.797 20.030 -6.895 1.00 89.50 72 GLY A C 1
ATOM 561 O O . GLY A 1 72 ? -11.438 19.561 -5.955 1.00 89.50 72 GLY A O 1
ATOM 562 N N . SER A 1 73 ? -9.495 20.303 -6.816 1.00 92.75 73 SER A N 1
ATOM 563 C CA . SER A 1 73 ? -8.728 20.204 -5.573 1.00 92.75 73 SER A CA 1
ATOM 564 C C . SER A 1 73 ? -9.240 21.199 -4.531 1.00 92.75 73 SER A C 1
ATOM 566 O O . SER A 1 73 ? -9.535 20.817 -3.398 1.00 92.75 73 SER A O 1
ATOM 568 N N . ASP A 1 74 ? -9.450 22.458 -4.922 1.00 92.81 74 ASP A N 1
ATOM 569 C CA . ASP A 1 74 ? -9.969 23.485 -4.015 1.00 92.81 74 ASP A CA 1
ATOM 570 C C . ASP A 1 74 ? -11.345 23.112 -3.464 1.00 92.81 74 ASP A C 1
ATOM 572 O O . ASP A 1 74 ? -11.608 23.305 -2.277 1.00 92.81 74 ASP A O 1
ATOM 576 N N . LEU A 1 75 ? -12.218 22.527 -4.291 1.00 92.12 75 LEU A N 1
ATOM 577 C CA . LEU A 1 75 ? -13.527 22.051 -3.855 1.00 92.12 75 LEU A CA 1
ATOM 578 C C . LEU A 1 75 ? -13.406 20.949 -2.794 1.00 92.12 75 LEU A C 1
ATOM 580 O O . LEU A 1 75 ? -14.130 20.983 -1.797 1.00 92.12 75 LEU A O 1
ATOM 584 N N . ILE A 1 76 ? -12.470 20.010 -2.969 1.00 95.25 76 ILE A N 1
ATOM 585 C CA . ILE A 1 76 ? -12.168 18.979 -1.968 1.00 95.25 76 ILE A CA 1
ATOM 586 C C . ILE A 1 76 ? -11.696 19.641 -0.680 1.00 95.25 76 ILE A C 1
ATOM 588 O O . ILE A 1 76 ? -12.257 19.377 0.381 1.00 95.25 76 ILE A O 1
ATOM 592 N N . MET A 1 77 ? -10.721 20.543 -0.760 1.00 96.62 77 MET A N 1
ATOM 593 C CA . MET A 1 77 ? -10.178 21.214 0.419 1.00 96.62 77 MET A CA 1
ATOM 594 C C . MET A 1 77 ? -11.234 22.075 1.131 1.00 96.62 77 MET A C 1
ATOM 596 O O . MET A 1 77 ? -11.288 22.089 2.363 1.00 96.62 77 MET A O 1
ATOM 600 N N . ASN A 1 78 ? -12.144 22.713 0.393 1.00 94.75 78 ASN A N 1
ATOM 601 C CA . ASN A 1 78 ? -13.295 23.431 0.943 1.00 94.75 78 ASN A CA 1
ATOM 602 C C . ASN A 1 78 ? -14.287 22.477 1.625 1.00 94.75 78 ASN A C 1
ATOM 604 O O . ASN A 1 78 ? -14.758 22.762 2.725 1.00 94.75 78 ASN A O 1
ATOM 608 N N . TYR A 1 79 ? -14.569 21.316 1.028 1.00 95.56 79 TYR A N 1
ATOM 609 C CA . TYR A 1 79 ? -15.396 20.278 1.647 1.00 95.56 79 TYR A CA 1
ATOM 610 C C . TYR A 1 79 ? -14.778 19.753 2.948 1.00 95.56 79 TYR A C 1
ATOM 612 O O . TYR A 1 79 ? -15.463 19.733 3.973 1.00 95.56 79 TYR A O 1
ATOM 620 N N . MET A 1 80 ? -13.479 19.439 2.951 1.00 96.69 80 MET A N 1
ATOM 621 C CA . MET A 1 80 ? -12.748 19.020 4.155 1.00 96.69 80 MET A CA 1
ATOM 622 C C . MET A 1 80 ? -12.737 20.107 5.238 1.00 96.69 80 MET A C 1
ATOM 624 O O . MET A 1 80 ? -12.788 19.807 6.430 1.00 96.69 80 MET A O 1
ATOM 628 N N . SER A 1 81 ? -12.716 21.378 4.833 1.00 96.62 81 SER A N 1
ATOM 629 C CA . SER A 1 81 ? -12.760 22.528 5.745 1.00 96.62 81 SER A CA 1
ATOM 630 C C . SER A 1 81 ? -14.164 22.830 6.278 1.00 96.62 81 SER A C 1
ATOM 632 O O . SER A 1 81 ? -14.288 23.447 7.332 1.00 96.62 81 SER A O 1
ATOM 634 N N . SER A 1 82 ? -15.219 22.391 5.580 1.00 94.62 82 SER A N 1
ATOM 635 C CA . SER A 1 82 ? -16.604 22.791 5.867 1.00 94.62 82 SER A CA 1
ATOM 636 C C . SER A 1 82 ? -17.164 22.236 7.178 1.00 94.62 82 SER A C 1
ATOM 638 O O . SER A 1 82 ? -17.961 22.899 7.836 1.00 94.62 82 SER A O 1
ATOM 640 N N . SER A 1 83 ? -16.791 21.010 7.553 1.00 91.94 83 SER A N 1
ATOM 641 C CA . SER A 1 83 ? -17.305 20.347 8.752 1.00 91.94 83 SER A CA 1
ATOM 642 C C . SER A 1 83 ? -16.470 19.120 9.092 1.00 91.94 83 SER A C 1
ATOM 644 O O . SER A 1 83 ? -16.175 18.305 8.216 1.00 91.94 83 SER A O 1
ATOM 646 N N . ALA A 1 84 ? -16.177 18.937 10.381 1.00 89.81 84 ALA A N 1
ATOM 647 C CA . ALA A 1 84 ? -15.570 17.713 10.887 1.00 89.81 84 ALA A CA 1
ATOM 648 C C . ALA A 1 84 ? -16.428 16.486 10.533 1.00 89.81 84 ALA A C 1
ATOM 650 O O . ALA A 1 84 ? -15.900 15.472 10.098 1.00 89.81 84 ALA A O 1
ATOM 651 N N . THR A 1 85 ? -17.757 16.568 10.624 1.00 86.19 85 THR A N 1
ATOM 652 C CA . THR A 1 85 ? -18.642 15.450 10.258 1.00 86.19 85 THR A CA 1
ATOM 653 C C . THR A 1 85 ? -18.510 15.072 8.784 1.00 86.19 85 THR A C 1
ATOM 655 O O . THR A 1 85 ? -18.508 13.889 8.457 1.00 86.19 85 THR A O 1
ATOM 658 N N . ASN A 1 86 ? -18.367 16.061 7.897 1.00 86.12 86 ASN A N 1
ATOM 659 C CA . ASN A 1 86 ? -18.181 15.828 6.464 1.00 86.12 86 ASN A CA 1
ATOM 660 C C . ASN A 1 86 ? -16.804 15.240 6.158 1.00 86.12 86 ASN A C 1
ATOM 662 O O . ASN A 1 86 ? -16.710 14.273 5.398 1.00 86.12 86 ASN A O 1
ATOM 666 N N . ALA A 1 87 ? -15.760 15.788 6.784 1.00 91.56 87 ALA A N 1
ATOM 667 C CA . ALA A 1 87 ? -14.409 15.259 6.694 1.00 91.56 87 ALA A CA 1
ATOM 668 C C . ALA A 1 87 ? -14.366 13.793 7.147 1.00 91.56 87 ALA A C 1
ATOM 670 O O . ALA A 1 87 ? -13.821 12.952 6.435 1.00 91.56 87 ALA A O 1
ATOM 671 N N . ASN A 1 88 ? -15.092 13.452 8.219 1.00 89.81 88 ASN A N 1
ATOM 672 C CA . ASN A 1 88 ? -15.082 12.115 8.810 1.00 89.81 88 ASN A CA 1
ATOM 673 C C . ASN A 1 88 ? -15.737 11.075 7.909 1.00 89.81 88 ASN A C 1
ATOM 675 O O . ASN A 1 88 ? -15.896 9.943 8.324 1.00 89.81 88 ASN A O 1
ATOM 679 N N . ARG A 1 89 ? -16.187 11.426 6.704 1.00 89.12 89 ARG A N 1
ATOM 680 C CA . ARG A 1 89 ? -16.710 10.489 5.704 1.00 89.12 89 ARG A CA 1
ATOM 681 C C . ARG A 1 89 ? -15.636 10.012 4.734 1.00 89.12 89 ARG A C 1
ATOM 683 O O . ARG A 1 89 ? -15.889 9.063 4.001 1.00 89.12 89 ARG A O 1
ATOM 690 N N . ILE A 1 90 ? -14.454 10.626 4.752 1.00 94.56 90 ILE A N 1
ATOM 691 C CA . ILE A 1 90 ? -13.386 10.419 3.775 1.00 94.56 90 ILE A CA 1
ATOM 692 C C . ILE A 1 90 ? -12.209 9.665 4.403 1.00 94.56 90 ILE A C 1
ATOM 694 O O . ILE A 1 90 ? -11.772 9.989 5.502 1.00 94.56 90 ILE A O 1
ATOM 698 N N . ALA A 1 91 ? -11.698 8.649 3.706 1.00 92.56 91 ALA A N 1
ATOM 699 C CA . ALA A 1 91 ? -10.561 7.843 4.157 1.00 92.56 91 ALA A CA 1
ATOM 700 C C . ALA A 1 91 ? -9.214 8.428 3.706 1.00 92.56 91 ALA A C 1
ATOM 702 O O . ALA A 1 91 ? -8.255 8.474 4.481 1.00 92.56 91 ALA A O 1
ATOM 703 N N . ALA A 1 92 ? -9.149 8.894 2.458 1.00 95.81 92 ALA A N 1
ATOM 704 C CA . ALA A 1 92 ? -7.970 9.537 1.895 1.00 95.81 92 ALA A CA 1
ATOM 705 C C . ALA A 1 92 ? -8.358 10.589 0.850 1.00 95.81 92 ALA A C 1
ATOM 707 O O . ALA A 1 92 ? -9.388 10.463 0.181 1.00 95.81 92 ALA A O 1
ATOM 708 N N . ILE A 1 93 ? -7.514 11.606 0.705 1.00 97.19 93 ILE A N 1
ATOM 709 C CA . ILE A 1 93 ? -7.622 12.628 -0.330 1.00 97.19 93 ILE A CA 1
ATOM 710 C C . ILE A 1 93 ? -6.310 12.777 -1.099 1.00 97.19 93 ILE A C 1
ATOM 712 O O . ILE A 1 93 ? -5.227 12.763 -0.506 1.00 97.19 93 ILE A O 1
ATOM 716 N N . VAL A 1 94 ? -6.427 12.948 -2.417 1.00 96.69 94 VAL A N 1
ATOM 717 C CA . VAL A 1 94 ? -5.304 13.203 -3.330 1.00 96.69 94 VAL A CA 1
ATOM 718 C C . VAL A 1 94 ? -5.545 14.503 -4.120 1.00 96.69 94 VAL A C 1
ATOM 720 O O . VAL A 1 94 ? -5.947 14.463 -5.284 1.00 96.69 94 VAL A O 1
ATOM 723 N N . PRO A 1 95 ? -5.418 15.679 -3.477 1.00 96.06 95 PRO A N 1
ATOM 724 C CA . PRO A 1 95 ? -5.593 16.974 -4.134 1.00 96.06 95 PRO A CA 1
ATOM 725 C C . PRO A 1 95 ? -4.444 17.288 -5.104 1.00 96.06 95 PRO A C 1
ATOM 727 O O . PRO A 1 95 ? -3.272 17.152 -4.743 1.00 96.06 95 PRO A O 1
ATOM 730 N N . LEU A 1 96 ? -4.774 17.734 -6.320 1.00 93.75 96 LEU A N 1
ATOM 731 C CA . LEU A 1 96 ? -3.808 18.034 -7.383 1.00 93.75 96 LEU A CA 1
ATOM 732 C C . LEU A 1 96 ? -3.814 19.533 -7.714 1.00 93.75 96 LEU A C 1
ATOM 734 O O . LEU A 1 96 ? -4.877 20.102 -7.957 1.00 93.75 96 LEU A O 1
ATOM 738 N N . ALA A 1 97 ? -2.642 20.167 -7.759 1.00 94.38 97 ALA A N 1
ATOM 739 C CA . ALA A 1 97 ? -2.480 21.588 -8.094 1.00 94.38 97 ALA A CA 1
ATOM 740 C C . ALA A 1 97 ? -3.396 22.532 -7.275 1.00 94.38 97 ALA A C 1
ATOM 742 O O . ALA A 1 97 ? -4.115 23.365 -7.822 1.00 94.38 97 ALA A O 1
ATOM 743 N N . THR A 1 98 ? -3.420 22.361 -5.946 1.00 95.69 98 THR A N 1
ATOM 744 C CA . THR A 1 98 ? -4.272 23.139 -5.025 1.00 95.69 98 THR A CA 1
ATOM 745 C C . THR A 1 98 ? -3.952 24.633 -5.062 1.00 95.69 98 THR A C 1
ATOM 747 O O . THR A 1 98 ? -2.816 25.034 -4.802 1.00 95.69 98 THR A O 1
ATOM 750 N N . CYS A 1 99 ? -4.960 25.467 -5.305 1.00 94.75 99 CYS A N 1
ATOM 751 C CA . CYS A 1 99 ? -4.802 26.915 -5.420 1.00 94.75 99 CYS A CA 1
ATOM 752 C C . CYS A 1 99 ? -5.184 27.650 -4.134 1.00 94.75 99 CYS A C 1
ATOM 754 O O . CYS A 1 99 ? -4.660 28.733 -3.865 1.00 94.75 99 CYS A O 1
ATOM 756 N N . ASN A 1 100 ? -6.070 27.072 -3.321 1.00 94.25 100 ASN A N 1
ATOM 757 C CA . ASN A 1 100 ? -6.452 27.668 -2.053 1.00 94.25 100 ASN A CA 1
ATOM 758 C C . ASN A 1 100 ? -5.355 27.529 -0.985 1.00 94.25 100 ASN A C 1
ATOM 760 O O . ASN A 1 100 ? -4.624 26.538 -0.899 1.00 94.25 100 ASN A O 1
ATOM 764 N N . SER A 1 101 ? -5.246 28.550 -0.139 1.00 95.81 101 SER A N 1
ATOM 765 C CA . SER A 1 101 ? -4.330 28.520 0.997 1.00 95.81 101 SER A CA 1
ATOM 766 C C . SER A 1 101 ? -4.840 27.590 2.097 1.00 95.81 101 SER A C 1
ATOM 768 O O . SER A 1 101 ? -6.047 27.462 2.327 1.00 95.81 101 SER A O 1
ATOM 770 N N . SER A 1 102 ? -3.904 26.974 2.821 1.00 96.06 102 SER A N 1
ATOM 771 C CA . SER A 1 102 ? -4.219 26.173 4.001 1.00 96.06 102 SER A CA 1
ATOM 772 C C . SER A 1 102 ? -4.945 26.988 5.060 1.00 96.06 102 SER A C 1
ATOM 774 O O . SER A 1 102 ? -4.561 28.122 5.345 1.00 96.06 102 SER A O 1
ATOM 776 N N . ASN A 1 103 ? -5.951 26.386 5.690 1.00 96.44 103 ASN A N 1
ATOM 777 C CA . ASN A 1 103 ? -6.687 26.995 6.791 1.00 96.44 103 ASN A CA 1
ATOM 778 C C . ASN A 1 103 ? -6.763 26.049 7.996 1.00 96.44 103 ASN A C 1
ATOM 780 O O . ASN A 1 103 ? -6.709 24.824 7.856 1.00 96.44 103 ASN A O 1
ATOM 784 N N . THR A 1 104 ? -6.911 26.630 9.187 1.00 95.50 104 THR A N 1
ATOM 785 C CA . THR A 1 104 ? -6.906 25.891 10.456 1.00 95.50 104 THR A CA 1
ATOM 786 C C . THR A 1 104 ? -8.033 24.866 10.546 1.00 95.50 104 THR A C 1
ATOM 788 O O . THR A 1 104 ? -7.800 23.760 11.026 1.00 95.50 104 THR A O 1
ATOM 791 N N . SER A 1 105 ? -9.240 25.192 10.068 1.00 96.06 105 SER A N 1
ATOM 792 C CA . SER A 1 105 ? -10.395 24.289 10.158 1.00 96.06 105 SER A CA 1
ATOM 793 C C . SER A 1 105 ? -10.190 23.026 9.326 1.00 96.06 105 SER A C 1
ATOM 795 O O . SER A 1 105 ? -10.335 21.926 9.847 1.00 96.06 105 SER A O 1
ATOM 797 N N . GLY A 1 106 ? -9.790 23.160 8.061 1.00 96.69 106 GLY A N 1
ATOM 798 C CA . GLY A 1 106 ? -9.486 22.019 7.201 1.00 96.69 106 GLY A CA 1
ATOM 799 C C . GLY A 1 106 ? -8.316 21.197 7.721 1.00 96.69 106 GLY A C 1
ATOM 800 O O . GLY A 1 106 ? -8.425 19.976 7.796 1.00 96.69 106 GLY A O 1
ATOM 801 N N . ALA A 1 107 ? -7.230 21.849 8.147 1.00 97.12 107 ALA A N 1
ATOM 802 C CA . ALA A 1 107 ? -6.062 21.147 8.673 1.00 97.12 107 ALA A CA 1
ATOM 803 C C . ALA A 1 107 ? -6.405 20.369 9.954 1.00 97.12 107 ALA A C 1
ATOM 805 O O . ALA A 1 107 ? -6.020 19.210 10.090 1.00 97.12 107 ALA A O 1
ATOM 806 N N . SER A 1 108 ? -7.198 20.967 10.848 1.00 95.62 108 SER A N 1
ATOM 807 C CA . SER A 1 108 ? -7.689 20.324 12.070 1.00 95.62 108 SER A CA 1
ATOM 808 C C . SER A 1 108 ? -8.648 19.172 11.772 1.00 95.62 108 SER A C 1
ATOM 810 O O . SER A 1 108 ? -8.495 18.090 12.335 1.00 95.62 108 SER A O 1
ATOM 812 N N . ASN A 1 109 ? -9.600 19.344 10.850 1.00 96.00 109 ASN A N 1
ATOM 813 C CA . ASN A 1 109 ? -10.538 18.285 10.470 1.00 96.00 109 ASN A CA 1
ATOM 814 C C . ASN A 1 109 ? -9.798 17.073 9.883 1.00 96.00 109 ASN A C 1
ATOM 816 O O . ASN A 1 109 ? -10.038 15.944 10.304 1.00 96.00 109 ASN A O 1
ATOM 820 N N . ILE A 1 110 ? -8.857 17.309 8.963 1.00 96.62 110 ILE A N 1
ATOM 821 C CA . ILE A 1 110 ? -8.041 16.255 8.343 1.00 96.62 110 ILE A CA 1
ATOM 822 C C . ILE A 1 110 ? -7.125 15.600 9.388 1.00 96.62 110 ILE A C 1
ATOM 824 O O . ILE A 1 110 ? -7.090 14.373 9.496 1.00 96.62 110 ILE A O 1
ATOM 828 N N . GLY A 1 111 ? -6.408 16.400 10.182 1.00 94.19 111 GLY A N 1
ATOM 829 C CA . GLY A 1 111 ? -5.427 15.922 11.159 1.00 94.19 111 GLY A CA 1
ATOM 830 C C . GLY A 1 111 ? -6.042 15.162 12.338 1.00 94.19 111 GLY A C 1
ATOM 831 O O . GLY A 1 111 ? -5.541 14.095 12.707 1.00 94.19 111 GLY A O 1
ATOM 832 N N . SER A 1 112 ? -7.154 15.657 12.894 1.00 89.81 112 SER A N 1
ATOM 833 C CA . SER A 1 112 ? -7.857 15.028 14.028 1.00 89.81 112 SER A CA 1
ATOM 834 C C . SER A 1 112 ? -8.469 13.680 13.681 1.00 89.81 112 SER A C 1
ATOM 836 O O . SER A 1 112 ? -8.453 12.758 14.496 1.00 89.81 112 SER A O 1
ATOM 838 N N . GLN A 1 113 ? -8.942 13.538 12.448 1.00 88.75 113 GLN A N 1
ATOM 839 C CA . GLN A 1 113 ? -9.559 12.312 11.947 1.00 88.75 113 GLN A CA 1
ATOM 840 C C . GLN A 1 113 ? -8.567 11.404 11.228 1.00 88.75 113 GLN A C 1
ATOM 842 O O . GLN A 1 113 ? -8.941 10.331 10.763 1.00 88.75 113 GLN A O 1
ATOM 847 N N . LYS A 1 114 ? -7.295 11.819 11.153 1.00 88.25 114 LYS A N 1
ATOM 848 C CA . LYS A 1 114 ? -6.216 11.074 10.495 1.00 88.25 114 LYS A CA 1
ATOM 849 C C . LYS A 1 114 ? -6.556 10.743 9.054 1.00 88.25 114 LYS A C 1
ATOM 851 O O . LYS A 1 114 ? -6.294 9.640 8.591 1.00 88.25 114 LYS A O 1
ATOM 856 N N . ILE A 1 115 ? -7.167 11.671 8.336 1.00 94.00 115 ILE A N 1
ATOM 857 C CA . ILE A 1 115 ? -7.492 11.454 6.930 1.00 94.00 115 ILE A CA 1
ATOM 858 C C . ILE A 1 115 ? -6.189 11.481 6.146 1.00 94.00 115 ILE A C 1
ATOM 860 O O . ILE A 1 115 ? -5.361 12.375 6.332 1.00 94.00 115 ILE A O 1
ATOM 864 N N . ARG A 1 116 ? -5.982 10.479 5.289 1.00 96.44 116 ARG A N 1
ATOM 865 C CA . ARG A 1 116 ? -4.704 10.341 4.59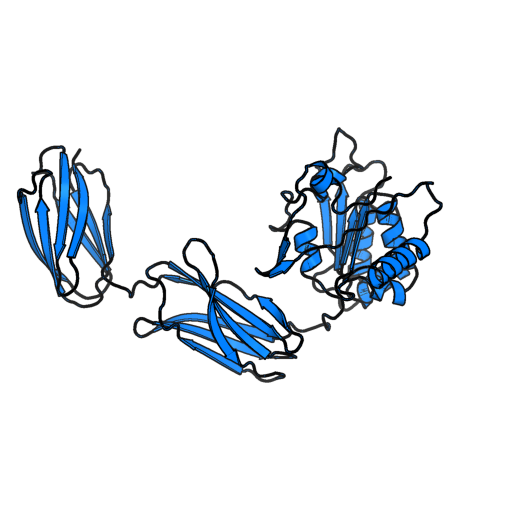3 1.00 96.44 116 ARG A CA 1
ATOM 866 C C . ARG A 1 116 ? -4.635 11.369 3.483 1.00 96.44 116 ARG A C 1
ATOM 868 O O . ARG A 1 116 ? -5.549 11.475 2.674 1.00 96.44 116 ARG A O 1
ATOM 875 N N . TYR A 1 117 ? -3.551 12.129 3.464 1.00 97.69 117 TYR A N 1
ATOM 876 C CA . TYR A 1 117 ? -3.355 13.235 2.540 1.00 97.69 117 TYR A CA 1
ATOM 877 C C . TYR A 1 117 ? -2.114 12.992 1.687 1.00 97.69 117 TYR A C 1
ATOM 879 O O . TYR A 1 117 ? -1.018 12.807 2.224 1.00 97.69 117 TYR A O 1
ATOM 887 N N . TRP A 1 118 ? -2.293 13.032 0.368 1.00 97.19 118 TRP A N 1
ATOM 888 C CA . TRP A 1 118 ? -1.199 13.101 -0.592 1.00 97.19 118 TRP A CA 1
ATOM 889 C C . TRP A 1 118 ? -1.468 14.221 -1.591 1.00 97.19 118 TRP A C 1
ATOM 891 O O . TRP A 1 118 ? -2.225 14.051 -2.538 1.00 97.19 118 TRP A O 1
ATOM 901 N N . GLY A 1 119 ? -0.853 15.380 -1.374 1.00 96.75 119 GLY A N 1
ATOM 902 C CA . GLY A 1 119 ? -0.963 16.495 -2.311 1.00 96.75 119 GLY A CA 1
ATOM 903 C C . GLY A 1 119 ? 0.065 16.393 -3.434 1.00 96.75 119 GLY A C 1
ATOM 904 O O . GLY A 1 119 ? 1.249 16.235 -3.154 1.00 96.75 119 GLY A O 1
ATOM 905 N N . LEU A 1 120 ? -0.346 16.532 -4.691 1.00 94.69 120 LEU A N 1
ATOM 906 C CA . LEU A 1 120 ? 0.587 16.597 -5.820 1.00 94.69 120 LEU A CA 1
ATOM 907 C C . LEU A 1 120 ? 0.511 17.970 -6.481 1.00 94.69 120 LEU A C 1
ATOM 909 O O . LEU A 1 120 ? -0.556 18.579 -6.568 1.00 94.69 120 LEU A O 1
ATOM 913 N N . HIS A 1 121 ? 1.655 18.486 -6.913 1.00 94.44 121 HIS A N 1
ATOM 914 C CA . HIS A 1 121 ? 1.746 19.800 -7.541 1.00 94.44 121 HIS A CA 1
ATOM 915 C C . HIS A 1 121 ? 2.946 19.849 -8.484 1.00 94.44 121 HIS A C 1
ATOM 917 O O . HIS A 1 121 ? 3.968 19.229 -8.194 1.00 94.44 121 HIS A O 1
ATOM 923 N N . CYS A 1 122 ? 2.877 20.609 -9.577 1.00 92.44 122 CYS A N 1
ATOM 924 C CA . CYS A 1 122 ? 4.084 20.923 -10.334 1.00 92.44 122 CYS A CA 1
ATOM 925 C C . CYS A 1 122 ? 4.895 22.016 -9.627 1.00 92.44 122 CYS A C 1
ATOM 927 O O . CYS A 1 122 ? 4.356 23.060 -9.271 1.00 92.44 122 CYS A O 1
ATOM 929 N N . ALA A 1 123 ? 6.204 21.824 -9.462 1.00 91.56 123 ALA A N 1
ATOM 930 C CA . ALA A 1 123 ? 7.071 22.855 -8.883 1.00 91.56 123 ALA A CA 1
ATOM 931 C C . ALA A 1 123 ? 7.120 24.143 -9.729 1.00 91.56 123 ALA A C 1
ATOM 933 O O . ALA A 1 123 ? 7.365 25.222 -9.193 1.00 91.56 123 ALA A O 1
ATOM 934 N N . ALA A 1 124 ? 6.894 24.020 -11.041 1.00 90.56 124 ALA A N 1
ATOM 935 C CA . ALA A 1 124 ? 6.888 25.123 -11.998 1.00 90.56 124 ALA A CA 1
ATOM 936 C C . ALA A 1 124 ? 5.489 25.727 -12.226 1.00 90.56 124 ALA A C 1
ATOM 938 O O . ALA A 1 124 ? 5.331 26.543 -13.135 1.00 90.56 124 ALA A O 1
ATOM 939 N N . ASP A 1 125 ? 4.478 25.319 -11.448 1.00 92.25 125 ASP A N 1
ATOM 940 C CA . ASP A 1 125 ? 3.117 25.841 -11.572 1.00 92.25 125 ASP A CA 1
ATOM 941 C C . ASP A 1 125 ? 3.082 27.364 -11.377 1.00 92.25 125 ASP A C 1
ATOM 943 O O . ASP A 1 125 ? 3.416 27.901 -10.318 1.00 92.25 125 ASP A O 1
ATOM 947 N N . ASN A 1 126 ? 2.712 28.058 -12.453 1.00 90.06 126 ASN A N 1
ATOM 948 C CA . ASN A 1 126 ? 2.600 29.510 -12.529 1.00 90.06 126 ASN A CA 1
ATOM 949 C C . ASN A 1 126 ? 1.143 29.998 -12.501 1.00 90.06 126 ASN A C 1
ATOM 951 O O . ASN A 1 126 ? 0.907 31.204 -12.524 1.00 90.06 126 ASN A O 1
ATOM 955 N N . THR A 1 127 ? 0.178 29.078 -12.450 1.00 90.88 127 THR A N 1
ATOM 956 C CA . THR A 1 127 ? -1.241 29.380 -12.237 1.00 90.88 127 THR A CA 1
ATOM 957 C C . THR A 1 127 ? -1.529 29.397 -10.743 1.00 90.88 127 THR A C 1
ATOM 959 O O . THR A 1 127 ? -2.119 30.347 -10.230 1.00 90.88 127 THR A O 1
ATOM 962 N N . CYS A 1 128 ? -1.049 28.374 -10.034 1.00 88.56 128 CYS A N 1
ATOM 963 C CA . CYS A 1 128 ? -1.186 28.232 -8.594 1.00 88.56 128 CYS A CA 1
ATOM 964 C C . CYS A 1 128 ? 0.169 27.868 -7.994 1.00 88.56 128 CYS A C 1
ATOM 966 O O . CYS A 1 128 ? 0.808 26.915 -8.408 1.00 88.56 128 CYS A O 1
ATOM 968 N N . GLY A 1 129 ? 0.648 28.640 -7.018 1.00 91.19 129 GLY A N 1
ATOM 969 C CA . GLY A 1 129 ? 1.953 28.360 -6.425 1.00 91.19 129 GLY A CA 1
ATOM 970 C C . GLY A 1 129 ? 1.950 27.037 -5.651 1.00 91.19 129 GLY A C 1
ATOM 971 O O . GLY A 1 129 ? 1.154 26.865 -4.722 1.00 91.19 129 GLY A O 1
ATOM 972 N N . ALA A 1 130 ? 2.912 26.154 -5.942 1.00 94.12 130 ALA A N 1
ATOM 973 C CA . ALA A 1 130 ? 3.088 24.866 -5.257 1.00 94.12 130 ALA A CA 1
ATOM 974 C C . ALA A 1 130 ? 3.219 24.971 -3.724 1.00 94.12 130 ALA A C 1
ATOM 976 O O . ALA A 1 130 ? 2.948 24.009 -2.997 1.00 94.12 130 ALA A O 1
ATOM 977 N N . GLY A 1 131 ? 3.576 26.159 -3.219 1.00 96.38 131 GLY A N 1
ATOM 978 C CA . GLY A 1 131 ? 3.601 26.476 -1.793 1.00 96.38 131 GLY A CA 1
ATOM 979 C C . GLY A 1 131 ? 2.278 26.185 -1.079 1.00 96.38 131 GLY A C 1
ATOM 980 O O . GLY A 1 131 ? 2.309 25.763 0.071 1.00 96.38 131 GLY A O 1
ATOM 981 N N . ASN A 1 132 ? 1.125 26.302 -1.747 1.00 96.75 132 ASN A N 1
ATOM 982 C CA . ASN A 1 132 ? -0.164 25.944 -1.144 1.00 96.75 132 ASN A CA 1
ATOM 983 C C . ASN A 1 132 ? -0.237 24.458 -0.763 1.00 96.75 132 ASN A C 1
ATOM 985 O O . ASN A 1 132 ? -0.640 24.129 0.353 1.00 96.75 132 ASN A O 1
ATOM 989 N N . THR A 1 133 ? 0.203 23.558 -1.646 1.00 96.94 133 THR A N 1
ATOM 990 C CA . THR A 1 133 ? 0.223 22.112 -1.371 1.00 96.94 133 THR A CA 1
ATOM 991 C C . THR A 1 133 ? 1.175 21.769 -0.225 1.00 96.94 133 THR A C 1
ATOM 993 O O . THR A 1 133 ? 0.825 20.959 0.638 1.00 96.94 133 THR A O 1
ATOM 996 N N . VAL A 1 134 ? 2.349 22.409 -0.187 1.00 97.62 134 VAL A N 1
ATOM 997 C CA . VAL A 1 134 ? 3.336 22.238 0.893 1.00 97.62 134 VAL A CA 1
ATOM 998 C C . VAL A 1 134 ? 2.771 22.738 2.226 1.00 97.62 134 VAL A C 1
ATOM 1000 O O . VAL A 1 134 ? 2.830 22.027 3.230 1.00 97.62 134 VAL A O 1
ATOM 1003 N N . ASN A 1 135 ? 2.158 23.924 2.228 1.00 98.19 135 ASN A N 1
ATOM 1004 C CA . ASN A 1 135 ? 1.558 24.530 3.416 1.00 98.19 135 ASN A CA 1
ATOM 1005 C C . ASN A 1 135 ? 0.410 23.682 3.969 1.00 98.19 135 ASN A C 1
ATOM 1007 O O . ASN A 1 135 ? 0.322 23.501 5.179 1.00 98.19 135 ASN A O 1
ATOM 1011 N N . TRP A 1 136 ? -0.432 23.105 3.106 1.00 98.19 136 TRP A N 1
ATOM 1012 C CA . TRP A 1 136 ? -1.480 22.174 3.524 1.00 98.19 136 TRP A CA 1
ATOM 1013 C C . TRP A 1 136 ? -0.914 20.938 4.225 1.00 98.19 136 TRP A C 1
ATOM 1015 O O . TRP A 1 136 ? -1.348 20.627 5.334 1.00 98.19 136 TRP A O 1
ATOM 1025 N N . ALA A 1 137 ? 0.076 20.266 3.629 1.00 97.94 137 ALA A N 1
ATOM 1026 C CA . ALA A 1 137 ? 0.704 19.098 4.246 1.00 97.94 137 ALA A CA 1
ATOM 1027 C C . ALA A 1 137 ? 1.340 19.446 5.603 1.00 97.94 137 ALA A C 1
ATOM 1029 O O . ALA A 1 137 ? 1.120 18.742 6.589 1.00 97.94 137 ALA A O 1
ATOM 1030 N N . GLY A 1 138 ? 2.066 20.568 5.678 1.00 97.62 138 GLY A N 1
ATOM 1031 C CA . GLY A 1 138 ? 2.647 21.069 6.925 1.00 97.62 138 GLY A CA 1
ATOM 1032 C C . GLY A 1 138 ? 1.590 21.381 7.988 1.00 97.62 138 GLY A C 1
ATOM 1033 O O . GLY A 1 138 ? 1.707 20.931 9.125 1.00 97.62 138 GLY A O 1
ATOM 1034 N N . ALA A 1 139 ? 0.519 22.086 7.618 1.00 97.81 139 ALA A N 1
ATOM 1035 C CA . ALA A 1 139 ? -0.568 22.434 8.529 1.00 97.81 139 ALA A CA 1
ATOM 1036 C C . ALA A 1 139 ? -1.287 21.194 9.086 1.00 97.81 139 ALA A C 1
ATOM 1038 O O . ALA A 1 139 ? -1.603 21.160 10.273 1.00 97.81 139 ALA A O 1
ATOM 1039 N N . ILE A 1 140 ? -1.509 20.165 8.261 1.00 98.00 140 ILE A N 1
ATOM 1040 C CA . ILE A 1 140 ? -2.093 18.888 8.700 1.00 98.00 140 ILE A CA 1
ATOM 1041 C C . ILE A 1 140 ? -1.148 18.169 9.675 1.00 98.00 140 ILE A C 1
ATOM 1043 O O . ILE A 1 140 ? -1.587 17.671 10.712 1.00 98.00 140 ILE A O 1
ATOM 1047 N N . ASN A 1 141 ? 0.152 18.146 9.371 1.00 96.75 141 ASN A N 1
ATOM 1048 C CA . ASN A 1 141 ? 1.168 17.486 10.195 1.00 96.75 141 ASN A CA 1
ATOM 1049 C C . ASN A 1 141 ? 1.428 18.174 11.541 1.00 96.75 141 ASN A C 1
ATOM 1051 O O . ASN A 1 141 ? 1.951 17.533 12.448 1.00 96.75 141 ASN A O 1
ATOM 1055 N N . ASN A 1 142 ? 1.032 19.439 11.695 1.00 94.81 142 ASN A N 1
ATOM 1056 C CA . ASN A 1 142 ? 1.099 20.155 12.970 1.00 94.81 142 ASN A CA 1
ATOM 1057 C C . ASN A 1 142 ? 0.030 19.702 13.981 1.00 94.81 142 ASN A C 1
ATOM 1059 O O . ASN A 1 142 ? 0.090 20.095 15.147 1.00 94.81 142 ASN A O 1
ATOM 1063 N N . TYR A 1 143 ? -0.956 18.898 13.569 1.00 91.12 143 TYR A N 1
ATOM 1064 C CA . TYR A 1 143 ? -1.892 18.289 14.511 1.00 91.12 143 TYR A CA 1
ATOM 1065 C C . TYR A 1 143 ? -1.167 17.272 15.409 1.00 91.12 143 TYR A C 1
ATOM 1067 O O . TYR A 1 143 ? -0.320 16.524 14.929 1.00 91.12 143 TYR A O 1
ATOM 1075 N N . SER A 1 144 ? -1.505 17.222 16.704 1.00 87.19 144 SER A N 1
ATOM 1076 C CA . SER A 1 144 ? -0.848 16.346 17.685 1.00 87.19 144 SER A CA 1
ATOM 1077 C C . SER A 1 144 ? -1.813 15.297 18.270 1.00 87.19 144 SER A C 1
ATOM 1079 O O . SER A 1 144 ? -2.893 15.678 18.728 1.00 87.19 144 SER A O 1
ATOM 1081 N N . PRO A 1 145 ? -1.453 13.995 18.282 1.00 85.50 145 PRO A N 1
ATOM 1082 C CA . PRO A 1 145 ? -0.272 13.431 17.613 1.00 85.50 145 PRO A CA 1
ATOM 1083 C C . PRO A 1 145 ? -0.368 13.640 16.092 1.00 85.50 145 PRO A C 1
ATOM 1085 O O . PRO A 1 145 ? -1.479 13.854 15.611 1.00 85.50 145 PRO A O 1
ATOM 1088 N N . PRO A 1 146 ? 0.725 13.587 15.314 1.00 81.38 146 PRO A N 1
ATOM 1089 C CA . PRO A 1 146 ? 0.644 13.658 13.855 1.00 81.38 146 PRO A CA 1
ATOM 1090 C C . PRO A 1 146 ? -0.121 12.465 13.262 1.00 81.38 146 PRO A C 1
ATOM 1092 O O . PRO A 1 146 ? -0.532 11.535 13.963 1.00 81.38 146 PRO A O 1
ATOM 1095 N N . GLY A 1 147 ? -0.421 12.530 11.965 1.00 79.12 147 GLY A N 1
ATOM 1096 C CA . GLY A 1 147 ? -0.938 11.378 11.223 1.00 79.12 147 GLY A CA 1
ATOM 1097 C C . GLY A 1 147 ? 0.110 10.271 11.094 1.00 79.12 147 GLY A C 1
ATOM 1098 O O . GLY A 1 147 ? 1.301 10.569 11.041 1.00 79.12 147 GLY A O 1
ATOM 1099 N N . ASP A 1 148 ? -0.342 9.018 11.008 1.00 80.44 148 ASP A N 1
ATOM 1100 C CA . ASP A 1 148 ? 0.482 7.880 10.590 1.00 80.44 148 ASP A CA 1
ATOM 1101 C C . ASP A 1 148 ? -0.196 7.151 9.401 1.00 80.44 148 ASP A C 1
ATOM 1103 O O . ASP A 1 148 ? -1.288 6.580 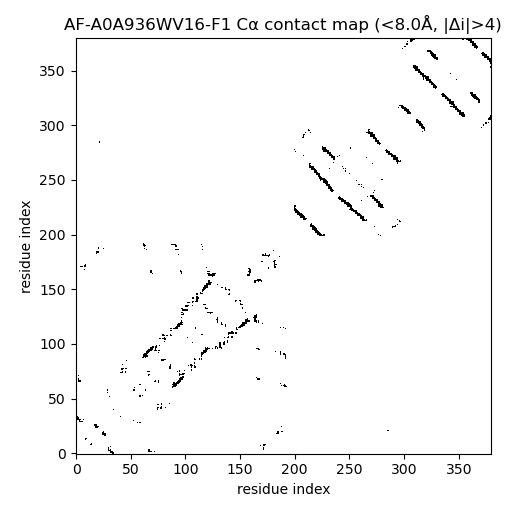9.565 1.00 80.44 148 ASP A O 1
ATOM 1107 N N . PRO A 1 149 ? 0.368 7.239 8.180 1.00 87.62 149 PRO A N 1
ATOM 1108 C CA . PRO A 1 149 ? 1.529 8.059 7.828 1.00 87.62 149 PRO A CA 1
ATOM 1109 C C . PRO A 1 149 ? 1.221 9.561 7.919 1.00 87.62 149 PRO A C 1
ATOM 1111 O O . PRO A 1 149 ? 0.063 9.990 7.862 1.00 87.62 149 PRO A O 1
ATOM 1114 N N . MET A 1 150 ? 2.274 10.371 8.029 1.00 93.62 150 MET A N 1
ATOM 1115 C CA . MET A 1 150 ? 2.162 11.828 7.945 1.00 93.62 150 MET A CA 1
ATOM 1116 C C . MET A 1 150 ? 1.584 12.250 6.588 1.00 93.62 150 MET A C 1
ATOM 1118 O O . MET A 1 150 ? 1.797 11.586 5.569 1.00 93.62 150 MET A O 1
ATOM 1122 N N . ALA A 1 151 ? 0.878 13.382 6.563 1.00 96.50 151 ALA A N 1
ATOM 1123 C CA . ALA A 1 151 ? 0.441 14.006 5.322 1.00 96.50 151 ALA A CA 1
ATOM 1124 C C . ALA A 1 151 ? 1.664 14.272 4.442 1.00 96.50 151 ALA A C 1
ATOM 1126 O O . ALA A 1 151 ? 2.615 14.931 4.874 1.00 96.50 151 ALA A O 1
ATOM 1127 N N . LYS A 1 152 ? 1.644 13.752 3.215 1.00 95.25 152 LYS A N 1
ATOM 1128 C CA . LYS A 1 152 ? 2.764 13.871 2.283 1.00 95.25 152 LYS A CA 1
ATOM 1129 C C . LYS A 1 152 ? 2.404 14.735 1.085 1.00 95.25 152 LYS A C 1
ATOM 1131 O O . LYS A 1 152 ? 1.230 14.971 0.788 1.00 95.25 152 LYS A O 1
ATOM 1136 N N . TYR A 1 153 ? 3.430 15.197 0.387 1.00 96.06 153 TYR A N 1
ATOM 1137 C CA . TYR A 1 153 ? 3.269 15.895 -0.874 1.00 96.06 153 TYR A CA 1
ATOM 1138 C C . TYR A 1 153 ? 4.356 15.507 -1.869 1.00 96.06 153 TYR A C 1
ATOM 1140 O O . TYR A 1 153 ? 5.452 15.112 -1.473 1.00 96.06 153 TYR A O 1
ATOM 1148 N N . THR A 1 154 ? 4.051 15.687 -3.150 1.00 94.25 154 THR A N 1
ATOM 1149 C CA . THR A 1 154 ? 4.979 15.463 -4.258 1.00 94.25 154 THR A CA 1
ATOM 1150 C C . THR A 1 154 ? 5.008 16.696 -5.130 1.00 94.25 154 THR A C 1
ATOM 1152 O O . THR A 1 154 ? 3.975 17.137 -5.637 1.00 94.25 154 THR A O 1
ATOM 1155 N N . LEU A 1 155 ? 6.205 17.249 -5.302 1.00 92.12 155 LEU A N 1
ATOM 1156 C CA . LEU A 1 155 ? 6.453 18.288 -6.286 1.00 92.12 155 LEU A CA 1
ATOM 1157 C C . LEU A 1 155 ? 7.017 17.624 -7.540 1.00 92.12 155 LEU A 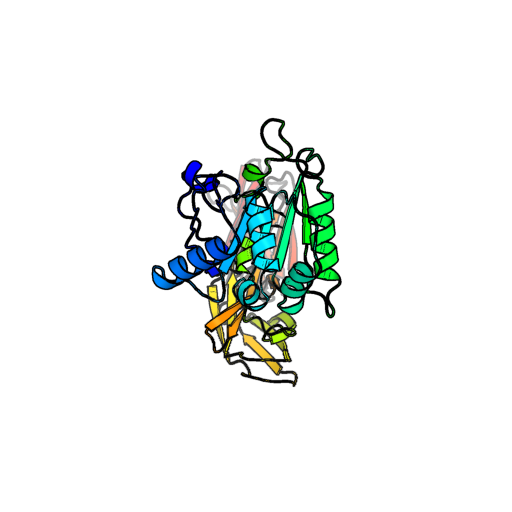C 1
ATOM 1159 O O . LEU A 1 155 ? 8.162 17.179 -7.546 1.00 92.12 155 LEU A O 1
ATOM 1163 N N . THR A 1 156 ? 6.189 17.509 -8.574 1.00 78.75 156 THR A N 1
ATOM 1164 C CA . THR A 1 156 ? 6.581 16.937 -9.866 1.00 78.75 156 THR A CA 1
ATOM 1165 C C . THR A 1 156 ? 7.139 18.019 -10.794 1.00 78.75 156 THR A C 1
ATOM 1167 O O . THR A 1 156 ? 6.831 19.204 -10.656 1.00 78.75 156 THR A O 1
ATOM 1170 N N . ILE A 1 157 ? 7.979 17.613 -11.745 1.00 64.38 157 ILE A N 1
ATOM 1171 C CA . ILE A 1 157 ? 8.430 18.451 -12.869 1.00 64.38 157 ILE A CA 1
ATOM 1172 C C . ILE A 1 157 ? 7.814 18.008 -14.197 1.00 64.38 157 ILE A C 1
ATOM 1174 O O . ILE A 1 157 ? 8.059 18.645 -15.217 1.00 64.38 157 ILE A O 1
ATOM 1178 N N . THR A 1 158 ? 7.039 16.924 -14.187 1.00 65.06 158 THR A N 1
ATOM 1179 C CA . THR A 1 158 ? 6.344 16.416 -15.366 1.00 65.06 158 THR A CA 1
ATOM 1180 C C . THR A 1 158 ? 4.968 17.069 -15.425 1.00 65.06 158 THR A C 1
ATOM 1182 O O . THR A 1 158 ? 4.242 17.103 -14.428 1.00 65.06 158 THR A O 1
ATOM 1185 N N . TYR A 1 159 ? 4.684 17.702 -16.557 1.00 67.06 159 TYR A N 1
ATOM 1186 C CA . TYR A 1 159 ? 3.442 18.405 -16.841 1.00 67.06 159 TYR A CA 1
ATOM 1187 C C . TYR A 1 159 ? 3.176 18.337 -18.338 1.00 67.06 159 TYR A C 1
ATOM 1189 O O . TYR A 1 159 ? 4.103 18.264 -19.154 1.00 67.06 159 TYR A O 1
ATOM 1197 N N . ASN A 1 160 ? 1.904 18.361 -18.713 1.00 64.62 160 ASN A N 1
ATOM 1198 C CA . ASN A 1 160 ? 1.529 18.175 -20.103 1.00 64.62 160 ASN A CA 1
ATOM 1199 C C . ASN A 1 160 ? 1.770 19.447 -20.938 1.00 64.62 160 ASN A C 1
ATOM 1201 O O . ASN A 1 160 ? 1.501 20.562 -20.498 1.00 64.62 160 ASN A O 1
ATOM 1205 N N . GLN A 1 161 ? 2.265 19.272 -22.167 1.00 63.91 161 GLN A N 1
ATOM 1206 C CA . GLN A 1 161 ? 2.339 20.285 -23.237 1.00 63.91 161 GLN A CA 1
ATOM 1207 C C . GLN A 1 161 ? 2.846 21.692 -22.862 1.00 63.91 161 GLN A C 1
ATOM 1209 O O . GLN A 1 161 ? 2.421 22.679 -23.460 1.00 63.91 161 GLN A O 1
ATOM 1214 N N . GLY A 1 162 ? 3.755 21.834 -21.896 1.00 73.81 162 GLY A N 1
ATOM 1215 C CA . GLY A 1 162 ? 4.240 23.171 -21.545 1.00 73.81 162 GLY A CA 1
ATOM 1216 C C . GLY A 1 162 ? 3.334 23.945 -20.574 1.00 73.81 162 GLY A C 1
ATOM 1217 O O . GLY A 1 162 ? 3.586 25.128 -20.360 1.00 73.81 162 GLY A O 1
ATOM 1218 N N . PHE A 1 163 ? 2.299 23.316 -19.997 1.00 85.19 163 PHE A N 1
ATOM 1219 C CA . PHE A 1 163 ? 1.393 23.928 -19.020 1.00 85.19 163 PHE A CA 1
ATOM 1220 C C . PHE A 1 163 ? 1.565 23.299 -17.623 1.00 85.19 163 PHE A C 1
ATOM 1222 O O . PHE A 1 163 ? 0.899 22.316 -17.306 1.00 85.19 163 PHE A O 1
ATOM 1229 N N . PRO A 1 164 ? 2.441 23.862 -16.766 1.00 87.75 164 PRO A N 1
ATOM 1230 C CA . PRO A 1 164 ? 2.775 23.318 -15.446 1.00 87.75 164 PRO A CA 1
ATOM 1231 C C . PRO A 1 164 ? 1.597 23.052 -14.505 1.00 87.75 164 PRO A C 1
ATOM 1233 O O . PRO A 1 164 ? 1.703 22.220 -13.613 1.00 87.75 164 PRO A O 1
ATOM 1236 N N . HIS A 1 165 ? 0.471 23.736 -14.697 1.00 90.31 165 HIS A N 1
ATOM 1237 C CA . HIS A 1 165 ? -0.722 23.527 -13.881 1.00 90.31 165 HIS A CA 1
ATOM 1238 C C . HIS A 1 165 ? -1.449 22.208 -14.195 1.00 90.31 165 HIS A C 1
ATOM 1240 O O . HIS A 1 165 ? -2.165 21.673 -13.349 1.00 90.31 165 HIS A O 1
ATOM 1246 N N . ASP A 1 166 ? -1.264 21.657 -15.399 1.00 87.94 166 ASP A N 1
ATOM 1247 C CA . ASP A 1 166 ? -1.852 20.382 -15.802 1.00 87.94 166 ASP A CA 1
ATOM 1248 C C . ASP A 1 166 ? -0.904 19.212 -15.505 1.00 87.94 166 ASP A C 1
ATOM 1250 O O . ASP A 1 166 ? -0.066 18.814 -16.321 1.00 87.94 166 ASP A O 1
ATOM 1254 N N . ILE A 1 167 ? -1.077 18.646 -14.310 1.00 86.75 167 ILE A N 1
ATOM 1255 C CA . ILE A 1 167 ? -0.406 17.419 -13.853 1.00 86.75 167 ILE A CA 1
ATOM 1256 C C . ILE A 1 167 ? -1.304 16.180 -13.965 1.00 86.75 167 ILE A C 1
ATOM 1258 O O . ILE A 1 167 ? -1.035 15.151 -13.341 1.00 86.75 167 ILE A O 1
ATOM 1262 N N . TRP A 1 168 ? -2.403 16.284 -14.714 1.00 82.06 168 TRP A N 1
ATOM 1263 C CA . TRP A 1 168 ? -3.438 15.260 -14.796 1.00 82.06 168 TRP A CA 1
ATOM 1264 C C . TRP A 1 168 ? -2.915 13.920 -15.306 1.00 82.06 168 TRP A C 1
ATOM 1266 O O . TRP A 1 168 ? -3.099 12.888 -14.663 1.00 82.06 168 TRP A O 1
ATOM 1276 N N . TYR A 1 169 ? -2.269 13.964 -16.471 1.00 78.31 169 TYR A N 1
ATOM 1277 C CA . TYR A 1 169 ? -1.892 12.787 -17.245 1.00 78.31 169 TYR A CA 1
ATOM 1278 C C . TYR A 1 169 ? -0.930 11.904 -16.465 1.00 78.31 169 TYR A C 1
ATOM 1280 O O . TYR A 1 169 ? -1.213 10.729 -16.278 1.00 78.31 169 TYR A O 1
ATOM 1288 N N . ASP A 1 170 ? 0.140 12.485 -15.924 1.00 79.25 170 ASP A N 1
ATOM 1289 C CA . ASP A 1 170 ? 1.103 11.722 -15.135 1.00 79.25 170 ASP A CA 1
ATOM 1290 C C . ASP A 1 170 ? 0.482 11.200 -13.842 1.00 79.25 170 ASP A C 1
ATOM 1292 O O . ASP A 1 170 ? 0.711 10.060 -13.464 1.00 79.25 170 ASP A O 1
ATOM 1296 N N . THR A 1 171 ? -0.333 12.006 -13.156 1.00 84.75 171 THR A N 1
ATOM 1297 C CA . THR A 1 171 ? -0.841 11.617 -11.834 1.00 84.75 171 THR A CA 1
ATOM 1298 C C . THR A 1 171 ? -1.830 10.452 -11.902 1.00 84.75 171 THR A C 1
ATOM 1300 O O . THR A 1 171 ? -1.827 9.594 -11.016 1.00 84.75 171 THR A O 1
ATOM 1303 N N . TYR A 1 172 ? -2.686 10.426 -12.926 1.00 82.31 172 TYR A N 1
ATOM 1304 C CA . TYR A 1 172 ? -3.690 9.376 -13.104 1.00 82.31 172 TYR A CA 1
ATOM 1305 C C . TYR A 1 172 ? -3.228 8.224 -14.003 1.00 82.31 172 TYR A C 1
ATOM 1307 O O . TYR A 1 172 ? -3.973 7.256 -14.150 1.00 82.31 172 TYR A O 1
ATOM 1315 N N . ASP A 1 173 ? -2.022 8.287 -14.573 1.00 81.12 173 ASP A N 1
ATOM 1316 C CA . ASP A 1 173 ? -1.411 7.143 -15.245 1.00 81.12 173 ASP A CA 1
ATOM 1317 C C . ASP A 1 173 ? -1.009 6.085 -14.207 1.00 81.12 173 ASP A C 1
ATOM 1319 O O . ASP A 1 173 ? -0.187 6.315 -13.318 1.00 81.12 173 ASP A O 1
ATOM 1323 N N . SER A 1 174 ? -1.580 4.888 -14.326 1.00 79.44 174 SER A N 1
ATOM 1324 C CA . SER A 1 174 ? -1.300 3.749 -13.443 1.00 79.44 174 SER A CA 1
ATOM 1325 C C . SER A 1 174 ? 0.181 3.326 -13.416 1.00 79.44 174 SER A C 1
ATOM 1327 O O . SER A 1 174 ? 0.625 2.698 -12.441 1.00 79.44 174 SER A O 1
ATOM 1329 N N . SER A 1 175 ? 0.952 3.670 -14.455 1.00 82.25 175 SER A N 1
ATOM 1330 C CA . SER A 1 175 ? 2.393 3.425 -14.557 1.00 82.25 175 SER A CA 1
ATOM 1331 C C . SER A 1 175 ? 3.242 4.444 -13.795 1.00 82.25 175 SER A C 1
ATOM 1333 O O . SER A 1 175 ? 4.359 4.107 -13.384 1.00 82.25 175 SER A O 1
ATOM 1335 N N . TYR A 1 176 ? 2.717 5.645 -13.538 1.00 83.44 176 TYR A N 1
ATOM 1336 C CA . TYR A 1 176 ? 3.382 6.631 -12.700 1.00 83.44 176 TYR A CA 1
ATOM 1337 C C . TYR A 1 176 ? 3.323 6.184 -11.240 1.00 83.44 176 TYR A C 1
ATOM 1339 O O . TYR A 1 176 ? 2.259 6.030 -10.636 1.00 83.44 176 TYR A O 1
ATOM 1347 N N . LYS A 1 177 ? 4.498 5.935 -10.663 1.00 85.06 177 LYS A N 1
ATOM 1348 C CA . LYS A 1 177 ? 4.631 5.379 -9.318 1.00 85.06 177 LYS A CA 1
ATOM 1349 C C . LYS A 1 177 ? 5.609 6.190 -8.498 1.00 85.06 177 LYS A C 1
ATOM 1351 O O . LYS A 1 177 ? 6.741 6.422 -8.910 1.00 85.06 177 LYS A O 1
ATOM 1356 N N . GLU A 1 178 ? 5.203 6.497 -7.277 1.00 84.19 178 GLU A N 1
ATOM 1357 C CA . GLU A 1 178 ? 6.090 6.982 -6.232 1.00 84.19 178 GLU A CA 1
ATOM 1358 C C . GLU A 1 178 ? 6.191 5.904 -5.158 1.00 84.19 178 GLU A C 1
ATOM 1360 O O . GLU A 1 178 ? 5.176 5.382 -4.694 1.00 84.19 178 GLU A O 1
ATOM 1365 N N . ASN A 1 179 ? 7.414 5.536 -4.770 1.00 84.88 179 ASN A N 1
ATOM 1366 C CA . ASN A 1 179 ? 7.653 4.445 -3.820 1.00 84.88 179 ASN A CA 1
ATOM 1367 C C . ASN A 1 179 ? 6.917 3.150 -4.220 1.00 84.88 179 ASN A C 1
ATOM 1369 O O . ASN A 1 179 ? 6.295 2.485 -3.396 1.00 84.88 179 ASN A O 1
ATOM 1373 N N . ASN A 1 180 ? 6.996 2.809 -5.513 1.00 83.06 180 ASN A N 1
ATOM 1374 C CA . ASN A 1 180 ? 6.369 1.641 -6.143 1.00 83.06 180 ASN A CA 1
ATOM 1375 C C . ASN A 1 180 ? 4.830 1.621 -6.148 1.00 83.06 180 ASN A C 1
ATOM 1377 O O . ASN A 1 180 ? 4.252 0.576 -6.453 1.00 83.06 180 ASN A O 1
ATOM 1381 N N . MET A 1 181 ? 4.162 2.746 -5.875 1.00 84.62 181 MET A N 1
ATOM 1382 C CA . MET A 1 181 ? 2.700 2.828 -5.858 1.00 84.62 181 MET A CA 1
ATOM 1383 C C . MET A 1 181 ? 2.189 4.029 -6.649 1.00 84.62 181 MET A C 1
ATOM 1385 O O . MET A 1 181 ? 2.706 5.137 -6.512 1.00 84.62 181 MET A O 1
ATOM 1389 N N . ASN A 1 182 ? 1.153 3.811 -7.458 1.00 87.00 182 ASN A N 1
ATOM 1390 C CA . ASN A 1 182 ? 0.370 4.907 -8.029 1.00 87.00 182 ASN A CA 1
ATOM 1391 C C . ASN A 1 182 ? -0.629 5.450 -6.988 1.00 87.00 182 ASN A C 1
ATOM 1393 O O . ASN A 1 182 ? -0.816 4.862 -5.915 1.00 87.00 182 ASN A O 1
ATOM 1397 N N . ILE A 1 183 ? -1.286 6.573 -7.286 1.00 88.50 183 ILE A N 1
ATOM 1398 C CA . ILE A 1 183 ? -2.206 7.221 -6.335 1.00 88.50 183 ILE A CA 1
ATOM 1399 C C . ILE A 1 183 ? -3.365 6.307 -5.919 1.00 88.50 183 ILE A C 1
ATOM 1401 O O . ILE A 1 183 ? -3.798 6.332 -4.767 1.00 88.50 183 ILE A O 1
ATOM 1405 N N . THR A 1 184 ? -3.836 5.457 -6.829 1.00 86.62 184 THR A N 1
ATOM 1406 C CA . THR A 1 184 ? -4.968 4.559 -6.606 1.00 86.62 184 THR A CA 1
ATOM 1407 C C . THR A 1 184 ? -4.577 3.433 -5.653 1.00 86.62 184 THR A C 1
ATOM 1409 O O . THR A 1 184 ? -5.284 3.189 -4.678 1.00 86.62 184 THR A O 1
ATOM 1412 N N . GLN A 1 185 ? -3.406 2.821 -5.868 1.00 85.75 185 GLN A N 1
ATOM 1413 C CA . GLN A 1 185 ? -2.781 1.847 -4.965 1.00 85.75 185 GLN A CA 1
ATOM 1414 C C . GLN A 1 185 ? -2.475 2.443 -3.588 1.00 85.75 185 GLN A C 1
ATOM 1416 O O . GLN A 1 185 ? -2.576 1.759 -2.568 1.00 85.75 185 GLN A O 1
ATOM 1421 N N . TRP A 1 186 ? -2.113 3.724 -3.543 1.00 88.44 186 TRP A N 1
ATOM 1422 C CA . TRP A 1 186 ? -1.895 4.427 -2.289 1.00 88.44 186 TRP A CA 1
ATOM 1423 C C . TRP A 1 186 ? -3.199 4.652 -1.518 1.00 88.44 186 TRP A C 1
ATOM 1425 O O . TRP A 1 186 ? -3.269 4.304 -0.344 1.00 88.44 186 TRP A O 1
ATOM 1435 N N . MET A 1 187 ? -4.257 5.155 -2.163 1.00 89.69 187 MET A N 1
ATOM 1436 C CA . MET A 1 187 ? -5.540 5.425 -1.498 1.00 89.69 187 MET A CA 1
ATOM 1437 C C . MET A 1 187 ? -6.167 4.166 -0.878 1.00 89.69 187 MET A C 1
ATOM 1439 O O . MET A 1 187 ? -6.636 4.218 0.261 1.00 89.69 187 MET A O 1
ATOM 1443 N N . ILE A 1 188 ? -6.135 3.024 -1.576 1.00 86.00 188 ILE A N 1
ATOM 1444 C CA . ILE A 1 188 ? -6.792 1.781 -1.115 1.00 86.00 188 ILE A CA 1
ATOM 1445 C C . ILE A 1 188 ? -6.171 1.135 0.116 1.00 86.00 188 ILE A C 1
ATOM 1447 O O . ILE A 1 188 ? -6.789 0.261 0.723 1.00 86.00 188 ILE A O 1
ATOM 1451 N N . GLN A 1 189 ? -4.977 1.563 0.519 1.00 84.00 189 GLN A N 1
ATOM 1452 C CA . GLN A 1 189 ? -4.391 1.119 1.781 1.00 84.00 189 GLN A CA 1
ATOM 1453 C C . GLN A 1 189 ? -5.166 1.635 2.998 1.00 84.00 189 GLN A C 1
ATOM 1455 O O . GLN A 1 189 ? -5.005 1.095 4.089 1.00 84.00 189 GLN A O 1
ATOM 1460 N N . TYR A 1 190 ? -6.024 2.648 2.833 1.00 85.25 190 TYR A N 1
ATOM 1461 C CA . TYR A 1 190 ? -6.633 3.354 3.956 1.00 85.25 190 TYR A CA 1
ATOM 1462 C C . TYR A 1 190 ? -8.153 3.198 4.021 1.00 85.25 190 TYR A C 1
ATOM 1464 O O . TYR A 1 190 ? -8.855 3.233 3.007 1.00 85.25 190 TYR A O 1
ATOM 1472 N N . SER A 1 191 ? -8.668 3.089 5.250 1.00 86.00 191 SER A N 1
ATOM 1473 C CA . SER A 1 191 ? -10.095 3.127 5.584 1.00 86.00 191 SER A CA 1
ATOM 1474 C C . SER A 1 191 ? -10.333 3.930 6.873 1.00 86.00 191 SER A C 1
ATOM 1476 O O . SER A 1 191 ? -9.438 4.053 7.709 1.00 86.00 191 SER A O 1
ATOM 1478 N N . ARG A 1 192 ? -11.535 4.496 7.048 1.00 79.94 192 ARG A N 1
ATOM 1479 C CA . ARG A 1 192 ? -11.881 5.386 8.178 1.00 79.94 192 ARG A CA 1
ATOM 1480 C C . ARG A 1 192 ? -11.884 4.732 9.559 1.00 79.94 192 ARG A C 1
ATOM 1482 O O . ARG A 1 192 ? -11.676 5.419 10.550 1.00 79.94 192 ARG A O 1
ATOM 1489 N N . ASN A 1 193 ? -12.107 3.422 9.622 1.00 61.28 193 ASN A N 1
ATOM 1490 C CA . ASN A 1 193 ? -12.149 2.670 10.879 1.00 61.28 193 ASN A CA 1
ATOM 1491 C C . ASN A 1 193 ? -10.801 2.028 11.222 1.00 61.28 193 ASN A C 1
ATOM 1493 O O . ASN A 1 193 ? -10.748 1.090 12.013 1.00 61.28 193 ASN A O 1
ATOM 1497 N N . PHE A 1 194 ? -9.704 2.557 10.672 1.00 46.75 194 PHE A N 1
ATOM 1498 C CA . PHE A 1 194 ? -8.403 2.393 11.302 1.00 46.75 194 PHE A CA 1
ATOM 1499 C C . PHE A 1 194 ? -8.455 3.104 12.657 1.00 46.75 194 PHE A C 1
ATOM 1501 O O . PHE A 1 194 ? -8.237 4.314 12.751 1.00 46.75 194 PHE A O 1
ATOM 1508 N N . ALA A 1 195 ? -8.795 2.358 13.709 1.00 37.44 195 ALA A N 1
ATOM 1509 C CA . ALA A 1 195 ? -8.532 2.780 15.071 1.00 37.44 195 ALA A CA 1
ATOM 1510 C C . ALA A 1 195 ? -7.071 3.249 15.137 1.00 37.44 195 ALA A C 1
ATOM 1512 O O . ALA A 1 195 ? -6.154 2.542 14.717 1.00 37.44 195 ALA A O 1
ATOM 1513 N N . GLN A 1 196 ? -6.867 4.488 15.582 1.00 33.44 196 GLN A N 1
ATOM 1514 C CA . GLN A 1 196 ? -5.535 5.036 15.783 1.00 33.44 196 GLN A CA 1
ATOM 1515 C C . GLN A 1 196 ? -4.739 4.134 16.725 1.00 33.44 196 GLN A C 1
ATOM 1517 O O . GLN A 1 196 ? -5.185 3.852 17.834 1.00 33.44 196 GLN A O 1
ATOM 1522 N N . GLY A 1 197 ? -3.528 3.775 16.305 1.00 38.31 197 GLY A N 1
ATOM 1523 C CA . GLY A 1 197 ? -2.471 3.388 17.231 1.00 38.31 197 GLY A CA 1
ATOM 1524 C C . GLY A 1 197 ? -2.498 1.938 17.685 1.00 38.31 197 GLY A C 1
ATOM 1525 O O . GLY A 1 197 ? -2.335 1.674 18.867 1.00 38.31 197 GLY A O 1
ATOM 1526 N N . THR A 1 198 ? -2.693 1.008 16.759 1.00 34.34 198 THR A N 1
ATOM 1527 C CA . THR A 1 198 ? -1.878 -0.208 16.617 1.00 34.34 198 THR A CA 1
ATOM 1528 C C . THR A 1 198 ? -2.292 -0.860 15.310 1.00 34.34 198 THR A C 1
ATOM 1530 O O . THR A 1 198 ? -3.475 -0.872 14.971 1.00 34.34 198 THR A O 1
ATOM 1533 N N . LEU A 1 199 ? -1.334 -1.385 14.543 1.00 49.94 199 LEU A N 1
ATOM 1534 C CA . LEU A 1 199 ? -1.679 -2.472 13.629 1.00 49.94 199 LEU A CA 1
ATOM 1535 C C . LEU A 1 199 ? -2.518 -3.457 14.467 1.00 49.94 199 LEU A C 1
ATOM 1537 O O . LEU A 1 199 ? -2.110 -3.718 15.605 1.00 49.94 199 LEU A O 1
ATOM 1541 N N . PRO A 1 200 ? -3.684 -3.948 14.002 1.00 57.25 200 PRO A N 1
ATOM 1542 C CA . PRO A 1 200 ? -4.522 -4.871 14.771 1.00 57.25 200 PRO A CA 1
ATOM 1543 C C . PRO A 1 200 ? -3.693 -6.004 15.380 1.00 57.25 200 PRO A C 1
ATOM 1545 O O . PRO A 1 200 ? -4.025 -6.510 16.441 1.00 57.25 200 PRO A O 1
ATOM 1548 N N . VAL A 1 201 ? -2.539 -6.323 14.796 1.00 61.44 201 VAL A N 1
ATOM 1549 C CA . VAL A 1 201 ? -1.465 -7.022 15.489 1.00 61.44 201 VAL A CA 1
ATOM 1550 C C . VAL A 1 201 ? -0.130 -6.287 15.337 1.00 61.44 201 VAL A C 1
ATOM 1552 O O . VAL A 1 201 ? 0.297 -6.002 14.220 1.00 61.44 201 VAL A O 1
ATOM 1555 N N . ASN A 1 202 ? 0.584 -6.063 16.446 1.00 78.62 202 ASN A N 1
ATOM 1556 C CA . ASN A 1 202 ? 1.984 -5.635 16.410 1.00 78.62 202 ASN A CA 1
ATOM 1557 C C . ASN A 1 202 ? 2.903 -6.862 16.306 1.00 78.62 202 ASN A C 1
ATOM 1559 O O . ASN A 1 202 ? 3.107 -7.577 17.294 1.00 78.62 202 ASN A O 1
ATOM 1563 N N . LEU A 1 203 ? 3.422 -7.111 15.103 1.00 81.50 203 LEU A N 1
ATOM 1564 C CA . LEU A 1 203 ? 4.343 -8.204 14.803 1.00 81.50 203 LEU A CA 1
ATOM 1565 C C . LEU A 1 203 ? 5.759 -7.837 15.265 1.00 81.50 203 LEU A C 1
ATOM 1567 O O . LEU A 1 203 ? 6.381 -6.927 14.727 1.00 81.50 203 LEU A O 1
ATOM 1571 N N . ASP A 1 204 ? 6.267 -8.561 16.256 1.00 84.50 204 ASP A N 1
ATOM 1572 C CA . ASP A 1 204 ? 7.576 -8.309 16.862 1.00 84.50 204 ASP A CA 1
ATOM 1573 C C . ASP A 1 204 ? 8.682 -9.088 16.142 1.00 84.50 204 ASP A C 1
ATOM 1575 O O . ASP A 1 204 ? 9.626 -8.511 15.604 1.00 84.50 204 ASP A O 1
ATOM 1579 N N . THR A 1 205 ? 8.523 -10.408 16.029 1.00 88.19 205 THR A N 1
ATOM 1580 C CA . THR A 1 205 ? 9.435 -11.244 15.243 1.00 88.19 205 THR A CA 1
ATOM 1581 C C . THR A 1 205 ? 8.692 -11.984 14.150 1.00 88.19 205 THR A C 1
ATOM 1583 O O . THR A 1 205 ? 7.558 -12.422 14.328 1.00 88.19 205 THR A O 1
ATOM 1586 N N . TYR A 1 206 ? 9.362 -12.156 13.013 1.00 92.69 206 TYR A N 1
ATOM 1587 C CA . TYR A 1 206 ? 8.918 -13.022 11.933 1.00 92.69 206 TYR A CA 1
ATOM 1588 C C . TYR A 1 206 ? 10.131 -13.666 11.275 1.00 92.69 206 TYR A C 1
ATOM 1590 O O . TYR A 1 206 ? 10.908 -12.980 10.602 1.00 92.69 206 TYR A O 1
ATOM 1598 N N . ASP A 1 207 ? 10.287 -14.970 11.485 1.00 92.38 207 ASP A N 1
ATOM 1599 C CA . ASP A 1 207 ? 11.410 -15.769 11.011 1.00 92.38 207 ASP A CA 1
ATOM 1600 C C . ASP A 1 207 ? 10.938 -16.981 10.202 1.00 92.38 207 ASP A C 1
ATOM 1602 O O . ASP A 1 207 ? 9.903 -17.595 10.481 1.00 92.38 207 ASP A O 1
ATOM 1606 N N . VAL A 1 208 ? 11.733 -17.330 9.194 1.00 91.00 208 VAL A N 1
ATOM 1607 C CA . VAL A 1 208 ? 11.532 -18.524 8.377 1.00 91.00 208 VAL A CA 1
ATOM 1608 C C . VAL A 1 208 ? 12.844 -19.278 8.316 1.00 91.00 208 VAL A C 1
ATOM 1610 O O . VAL A 1 208 ? 13.823 -18.801 7.745 1.00 91.00 208 VAL A O 1
ATOM 1613 N N . SER A 1 209 ? 12.849 -20.483 8.871 1.00 89.88 209 SER A N 1
ATOM 1614 C CA . SER A 1 209 ? 14.045 -21.313 8.988 1.00 89.88 209 SER A CA 1
ATOM 1615 C C . SER A 1 209 ? 13.784 -22.746 8.543 1.00 89.88 209 SER A C 1
ATOM 1617 O O . SER A 1 209 ? 12.648 -23.205 8.430 1.00 89.88 209 SER A O 1
ATOM 1619 N N . THR A 1 210 ? 14.855 -23.476 8.242 1.00 82.62 210 THR A N 1
ATOM 1620 C CA . THR A 1 210 ? 14.777 -24.889 7.858 1.00 82.62 210 THR A CA 1
ATOM 1621 C C . THR A 1 210 ? 15.123 -25.770 9.052 1.00 82.62 210 THR A C 1
ATOM 1623 O O . THR A 1 210 ? 16.224 -25.660 9.589 1.00 82.62 210 THR A O 1
ATOM 1626 N N . ALA A 1 211 ? 14.228 -26.684 9.430 1.00 71.94 211 ALA A N 1
ATOM 1627 C CA . ALA A 1 211 ? 14.465 -27.692 10.463 1.00 71.94 211 ALA A CA 1
ATOM 1628 C C . ALA A 1 211 ? 13.978 -29.067 9.984 1.00 71.94 211 ALA A C 1
ATOM 1630 O O . ALA A 1 211 ? 12.870 -29.187 9.472 1.00 71.94 211 ALA A O 1
ATOM 1631 N N . ASN A 1 212 ? 14.799 -30.116 10.133 1.00 67.44 212 ASN A N 1
ATOM 1632 C CA . ASN A 1 212 ? 14.445 -31.500 9.771 1.00 67.44 212 ASN A CA 1
ATOM 1633 C C . ASN A 1 212 ? 13.872 -31.662 8.346 1.00 67.44 212 ASN A C 1
ATOM 1635 O O . ASN A 1 212 ? 12.891 -32.372 8.143 1.00 67.44 212 ASN A O 1
ATOM 1639 N N . LYS A 1 213 ? 14.481 -30.996 7.353 1.00 68.00 213 LYS A N 1
ATOM 1640 C CA . LYS A 1 213 ? 14.020 -30.968 5.945 1.00 68.00 213 LYS A CA 1
ATOM 1641 C C . LYS A 1 213 ? 12.632 -30.348 5.736 1.00 68.00 213 LYS A C 1
ATOM 1643 O O . LYS A 1 213 ? 12.021 -30.546 4.692 1.00 68.00 213 LYS A O 1
ATOM 1648 N N . GLN A 1 214 ? 12.141 -29.577 6.697 1.00 77.44 214 GLN A N 1
ATOM 1649 C CA . GLN A 1 214 ? 10.907 -28.812 6.578 1.00 77.44 214 GLN A CA 1
ATOM 1650 C C . GLN A 1 214 ? 11.196 -27.330 6.782 1.00 77.44 214 GLN A C 1
ATOM 1652 O O . GLN A 1 214 ? 12.194 -26.960 7.406 1.00 77.44 214 GLN A O 1
ATOM 1657 N N . VAL A 1 215 ? 10.344 -26.479 6.218 1.00 89.00 215 VAL A N 1
ATOM 1658 C CA . VAL A 1 215 ? 10.399 -25.044 6.489 1.00 89.00 215 VAL A CA 1
ATOM 1659 C C . VAL A 1 215 ? 9.468 -24.757 7.655 1.00 89.00 215 VAL A C 1
ATOM 1661 O O . VAL A 1 215 ? 8.313 -25.176 7.656 1.00 89.00 215 VAL A O 1
ATOM 1664 N N . VAL A 1 216 ? 9.988 -24.070 8.663 1.00 93.75 216 VAL A N 1
ATOM 1665 C CA . VAL A 1 216 ? 9.240 -23.646 9.839 1.00 93.75 216 VAL A CA 1
ATOM 1666 C C . VAL A 1 216 ? 9.154 -22.130 9.819 1.00 93.75 216 VAL A C 1
ATOM 1668 O O . VAL A 1 216 ? 10.156 -21.430 9.692 1.00 93.75 216 VAL A O 1
ATOM 1671 N N . VAL A 1 217 ? 7.930 -21.644 9.941 1.00 95.81 217 VAL A N 1
ATOM 1672 C CA . VAL A 1 217 ? 7.572 -20.235 9.985 1.00 95.81 217 VAL A CA 1
ATOM 1673 C C . VAL A 1 217 ? 7.219 -19.907 11.429 1.00 95.81 217 VAL A C 1
ATOM 1675 O O . VAL A 1 217 ? 6.305 -20.518 11.981 1.00 95.81 217 VAL A O 1
ATOM 1678 N N . LYS A 1 218 ? 7.938 -18.976 12.056 1.00 96.75 218 LYS A N 1
ATOM 1679 C CA . LYS A 1 218 ? 7.707 -18.566 13.448 1.00 96.75 218 LYS A CA 1
ATOM 1680 C C . LYS A 1 218 ? 7.492 -17.071 13.529 1.00 96.75 218 LYS A C 1
ATOM 1682 O O . LYS A 1 218 ? 8.173 -16.310 12.845 1.00 96.75 218 LYS A O 1
ATOM 1687 N N . TRP A 1 219 ? 6.568 -16.658 14.382 1.00 96.12 219 TRP A N 1
ATOM 1688 C CA . TRP A 1 219 ? 6.362 -15.245 14.652 1.00 96.12 219 TRP A CA 1
ATOM 1689 C C . TRP A 1 219 ? 5.909 -14.989 16.079 1.00 96.12 219 TRP A C 1
ATOM 1691 O O . TRP A 1 219 ? 5.345 -15.870 16.737 1.00 96.12 219 TRP A O 1
ATOM 1701 N N . THR A 1 220 ? 6.168 -13.771 16.541 1.00 92.94 220 THR A N 1
ATOM 1702 C CA . THR A 1 220 ? 5.674 -13.256 17.814 1.00 92.94 220 THR A CA 1
ATOM 1703 C C . THR A 1 220 ? 4.875 -11.990 17.592 1.00 92.94 220 THR A C 1
ATOM 1705 O O . THR A 1 220 ? 5.206 -11.164 16.743 1.00 92.94 220 THR A O 1
ATOM 1708 N N . THR A 1 221 ? 3.820 -11.833 18.376 1.00 91.81 221 THR A N 1
ATOM 1709 C CA . THR A 1 221 ? 3.016 -10.616 18.433 1.00 91.81 221 THR A CA 1
ATOM 1710 C C . THR A 1 221 ? 3.166 -10.029 19.824 1.00 91.81 221 THR A C 1
ATOM 1712 O O . THR A 1 221 ? 3.163 -10.778 20.796 1.00 91.81 221 THR A O 1
ATOM 1715 N N . THR A 1 222 ? 3.348 -8.718 19.958 1.00 85.00 222 THR A N 1
ATOM 1716 C CA . THR A 1 222 ? 3.393 -8.047 21.277 1.00 85.00 222 THR A CA 1
ATOM 1717 C C . THR A 1 222 ? 2.019 -7.557 21.715 1.00 85.00 222 THR A C 1
ATOM 1719 O O . THR A 1 222 ? 1.756 -7.426 22.910 1.00 85.00 222 THR A O 1
ATOM 1722 N N . GLN A 1 223 ? 1.128 -7.341 20.750 1.00 80.31 223 GLN A N 1
ATOM 1723 C CA . GLN A 1 223 ? -0.255 -6.951 20.959 1.00 80.31 223 GLN A CA 1
ATOM 1724 C C . GLN A 1 223 ? -1.115 -7.483 19.816 1.00 80.31 223 GLN A C 1
ATOM 1726 O O . GLN A 1 223 ? -0.673 -7.507 18.669 1.00 80.31 223 GLN A O 1
ATOM 1731 N N . GLU A 1 224 ? -2.343 -7.874 20.140 1.00 82.75 224 GLU A N 1
ATOM 1732 C CA . GLU A 1 224 ? -3.383 -8.254 19.193 1.00 82.75 224 GLU A CA 1
ATOM 1733 C C . GLU A 1 224 ? -4.707 -7.589 19.564 1.00 82.75 224 GLU A C 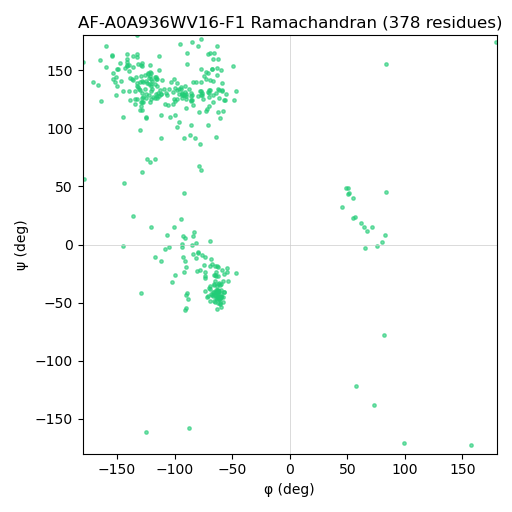1
ATOM 1735 O O . GLU A 1 224 ? -5.051 -7.446 20.737 1.00 82.75 224 GLU A O 1
ATOM 1740 N N . SER A 1 225 ? -5.466 -7.206 18.558 1.00 79.12 225 SER A N 1
ATOM 1741 C CA . SER A 1 225 ? -6.747 -6.539 18.643 1.00 79.12 225 SER A CA 1
ATOM 1742 C C . SER A 1 225 ? -7.537 -6.931 17.409 1.00 79.12 225 SER A C 1
ATOM 1744 O O . SER A 1 225 ? -7.054 -6.811 16.284 1.00 79.12 225 SER A O 1
ATOM 1746 N N . ASN A 1 226 ? -8.762 -7.401 17.617 1.00 79.06 226 ASN A N 1
ATOM 1747 C CA . ASN A 1 226 ? -9.652 -7.812 16.538 1.00 79.06 226 ASN A CA 1
ATOM 1748 C C . ASN A 1 226 ? -9.075 -8.907 15.604 1.00 79.06 226 ASN A C 1
ATOM 1750 O O . ASN A 1 226 ? -9.524 -9.024 14.465 1.00 79.06 226 ASN A O 1
ATOM 1754 N N . SER A 1 227 ? -8.111 -9.719 16.054 1.00 82.88 227 SER A N 1
ATOM 1755 C CA . SER A 1 227 ? -7.412 -10.718 15.231 1.00 82.88 227 SER A CA 1
ATOM 1756 C C . SER A 1 227 ? -8.182 -12.047 15.172 1.00 82.88 227 SER A C 1
ATOM 1758 O O . SER A 1 227 ? -8.474 -12.658 16.193 1.00 82.88 227 SER A O 1
ATOM 1760 N N . ALA A 1 228 ? -8.520 -12.556 13.986 1.00 84.56 228 ALA A N 1
ATOM 1761 C CA . ALA A 1 228 ? -9.161 -13.870 13.865 1.00 84.56 228 ALA A CA 1
ATOM 1762 C C . ALA A 1 228 ? -8.117 -14.985 13.703 1.00 84.56 228 ALA A C 1
ATOM 1764 O O . ALA A 1 228 ? -8.080 -15.941 14.481 1.00 84.56 228 ALA A O 1
ATOM 1765 N N . TYR A 1 229 ? -7.259 -14.882 12.687 1.00 93.56 229 TYR A N 1
ATOM 1766 C CA . TYR A 1 229 ? -6.245 -15.892 12.378 1.00 93.56 229 TYR A CA 1
ATOM 1767 C C . TYR A 1 229 ? -5.177 -15.371 11.418 1.00 93.56 229 TYR A C 1
ATOM 1769 O O . TYR A 1 229 ? -5.414 -14.449 10.646 1.00 93.56 229 TYR A O 1
ATOM 1777 N N . PHE A 1 230 ? -4.015 -16.016 11.416 1.00 95.50 230 PHE A N 1
ATOM 1778 C CA . PHE A 1 230 ? -2.966 -15.820 10.421 1.00 95.50 230 PHE A CA 1
ATOM 1779 C C . PHE A 1 230 ? -3.079 -16.876 9.327 1.00 95.50 230 PHE A C 1
ATOM 1781 O O . PHE A 1 230 ? -3.193 -18.066 9.615 1.00 95.50 230 PHE A O 1
ATOM 1788 N N . ILE A 1 231 ? -2.997 -16.451 8.074 1.00 95.38 231 ILE A N 1
ATOM 1789 C CA . ILE A 1 231 ? -2.787 -17.293 6.903 1.00 95.38 231 ILE A CA 1
ATOM 1790 C C . ILE A 1 231 ? -1.291 -17.280 6.597 1.00 95.38 231 ILE A C 1
ATOM 1792 O O . ILE A 1 231 ? -0.672 -16.220 6.497 1.00 95.38 231 ILE A O 1
ATOM 1796 N N . ILE A 1 232 ? -0.716 -18.465 6.431 1.00 97.31 232 ILE A N 1
ATOM 1797 C CA . ILE A 1 232 ? 0.655 -18.637 5.971 1.00 97.31 232 ILE A CA 1
ATOM 1798 C C . ILE A 1 232 ? 0.586 -18.911 4.481 1.00 97.31 232 ILE A C 1
ATOM 1800 O O . ILE A 1 232 ? -0.092 -19.844 4.042 1.00 97.31 232 ILE A O 1
ATOM 1804 N N . GLU A 1 233 ? 1.296 -18.108 3.700 1.00 93.94 233 GLU A N 1
ATOM 1805 C CA . GLU A 1 233 ? 1.321 -18.233 2.250 1.00 93.94 233 GLU A CA 1
ATOM 1806 C C . GLU A 1 233 ? 2.737 -18.482 1.750 1.00 93.94 233 GLU A C 1
ATOM 1808 O O . GLU A 1 233 ? 3.708 -17.975 2.315 1.00 93.94 233 GLU A O 1
ATOM 1813 N N . ARG A 1 234 ? 2.848 -19.236 0.655 1.00 95.88 234 ARG A N 1
ATOM 1814 C CA . ARG A 1 234 ? 4.117 -19.577 0.014 1.00 95.88 234 ARG A CA 1
ATOM 1815 C C . ARG A 1 234 ? 4.078 -19.302 -1.481 1.00 95.88 234 ARG A C 1
ATOM 1817 O O . ARG A 1 234 ? 3.094 -19.632 -2.140 1.00 95.88 234 ARG A O 1
ATOM 1824 N N . ALA A 1 235 ? 5.179 -18.783 -2.014 1.00 87.00 235 ALA A N 1
ATOM 1825 C CA . ALA A 1 235 ? 5.409 -18.596 -3.442 1.00 87.00 235 ALA A CA 1
ATOM 1826 C C . ALA A 1 235 ? 6.752 -19.190 -3.899 1.00 87.00 235 ALA A C 1
ATOM 1828 O O . ALA A 1 235 ? 7.692 -19.349 -3.108 1.00 87.00 235 ALA A O 1
ATOM 1829 N N . GLY A 1 236 ? 6.834 -19.504 -5.194 1.00 82.12 236 GLY A N 1
ATOM 1830 C CA . GLY A 1 236 ? 8.085 -19.803 -5.889 1.00 82.12 236 GLY A CA 1
ATOM 1831 C C . GLY A 1 236 ? 8.747 -18.530 -6.429 1.00 82.12 236 GLY A C 1
ATOM 1832 O O . GLY A 1 236 ? 8.484 -17.426 -5.958 1.00 82.12 236 GLY A O 1
ATOM 1833 N N . ALA A 1 237 ? 9.608 -18.673 -7.440 1.00 76.75 237 ALA A N 1
ATOM 1834 C CA . ALA A 1 237 ? 10.290 -17.540 -8.080 1.00 76.75 237 ALA A CA 1
ATOM 1835 C C . ALA A 1 237 ? 9.344 -16.566 -8.813 1.00 76.75 237 ALA A C 1
ATOM 1837 O O . ALA A 1 237 ? 9.727 -15.434 -9.085 1.00 76.75 237 ALA A O 1
ATOM 1838 N N . ASP A 1 238 ? 8.122 -17.002 -9.117 1.00 75.62 238 ASP A N 1
ATOM 1839 C CA . ASP A 1 238 ? 7.061 -16.222 -9.760 1.00 75.62 238 ASP A CA 1
ATOM 1840 C C . ASP A 1 238 ? 6.305 -15.288 -8.797 1.00 75.62 238 ASP A C 1
ATOM 1842 O O . ASP A 1 238 ? 5.461 -14.510 -9.241 1.00 75.62 238 ASP A O 1
ATOM 1846 N N . LEU A 1 239 ? 6.591 -15.367 -7.489 1.00 78.06 239 LEU A N 1
ATOM 1847 C CA . LEU A 1 239 ? 5.933 -14.603 -6.421 1.00 78.06 239 LEU A CA 1
ATOM 1848 C C . LEU A 1 239 ? 4.400 -14.763 -6.388 1.00 78.06 239 LEU A C 1
ATOM 1850 O O . LEU A 1 239 ? 3.694 -13.936 -5.810 1.00 78.06 239 LEU A O 1
ATOM 1854 N N . GLN A 1 240 ? 3.876 -15.855 -6.954 1.00 80.81 240 GLN A N 1
ATOM 1855 C CA . GLN A 1 240 ? 2.461 -16.212 -6.868 1.00 80.81 240 GLN A CA 1
ATOM 1856 C C . GLN A 1 240 ? 2.189 -16.915 -5.533 1.00 80.81 240 GLN A C 1
ATOM 1858 O O . GLN A 1 240 ? 2.355 -18.130 -5.396 1.00 80.81 240 GLN A O 1
ATOM 1863 N N . PHE A 1 241 ? 1.809 -16.131 -4.524 1.00 85.06 241 PHE A N 1
ATOM 1864 C CA . PHE A 1 241 ? 1.537 -16.624 -3.174 1.00 85.06 241 PHE A CA 1
ATOM 1865 C C . PHE A 1 241 ? 0.263 -17.464 -3.124 1.00 85.06 241 PHE A C 1
ATOM 1867 O O . PHE A 1 241 ? -0.794 -17.054 -3.600 1.00 85.06 241 PHE A O 1
ATOM 1874 N N . LYS A 1 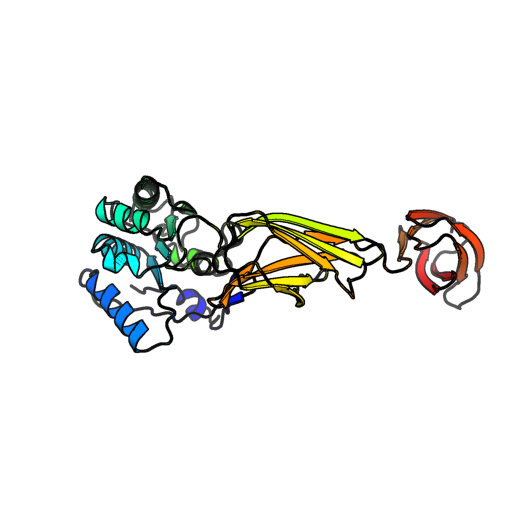242 ? 0.374 -18.649 -2.522 1.00 89.44 242 LYS A N 1
ATOM 1875 C CA . LYS A 1 242 ? -0.748 -19.549 -2.256 1.00 89.44 242 LYS A CA 1
ATOM 1876 C C . LYS A 1 242 ? -0.840 -19.831 -0.759 1.00 89.44 242 LYS A C 1
ATOM 1878 O O . LYS A 1 242 ? 0.205 -20.072 -0.148 1.00 89.44 242 LYS A O 1
ATOM 1883 N N . PRO A 1 243 ? -2.047 -19.855 -0.171 1.00 94.00 243 PRO A N 1
ATOM 1884 C CA . PRO A 1 243 ? -2.223 -20.250 1.218 1.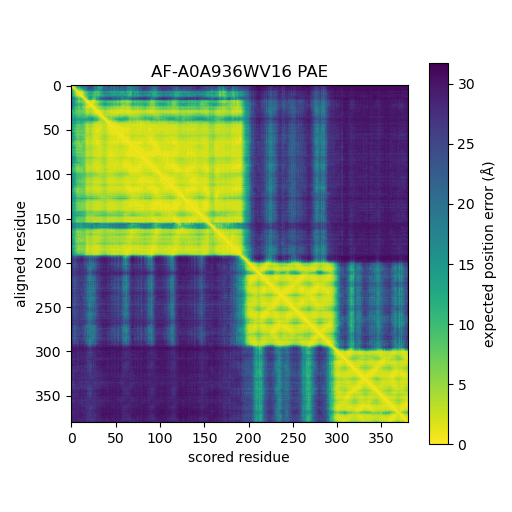00 94.00 243 PRO A CA 1
ATOM 1885 C C . PRO A 1 243 ? -1.816 -21.715 1.394 1.00 94.00 243 PRO A C 1
ATOM 1887 O O . PRO A 1 243 ? -2.237 -22.583 0.630 1.00 94.00 243 PRO A O 1
ATOM 1890 N N . ILE A 1 244 ? -0.981 -21.978 2.395 1.00 95.94 244 ILE A N 1
ATOM 1891 C CA . ILE A 1 244 ? -0.514 -23.325 2.754 1.00 95.94 244 ILE A CA 1
ATOM 1892 C C . ILE A 1 244 ? -0.962 -23.749 4.154 1.00 95.94 244 ILE A C 1
ATOM 1894 O O . ILE A 1 244 ? -0.848 -24.921 4.501 1.00 95.94 244 ILE A O 1
ATOM 1898 N N . GLY A 1 245 ? -1.498 -22.821 4.947 1.00 94.81 245 GLY A N 1
ATOM 1899 C CA . GLY A 1 245 ? -2.078 -23.129 6.245 1.00 94.81 245 GLY A CA 1
ATOM 1900 C C . GLY A 1 245 ? -2.611 -21.904 6.969 1.00 94.81 245 GLY A C 1
ATOM 1901 O O . GLY A 1 245 ? -2.448 -20.770 6.517 1.00 94.81 245 GLY A O 1
ATOM 1902 N N . GLN A 1 246 ? -3.252 -22.162 8.105 1.00 96.31 246 GLN A N 1
ATOM 1903 C CA . GLN A 1 246 ? -3.858 -21.153 8.961 1.00 96.31 246 GLN A CA 1
ATOM 1904 C C . GLN A 1 246 ? -3.550 -21.460 10.428 1.00 96.31 246 GLN A C 1
ATOM 1906 O O . GLN A 1 246 ? -3.567 -22.622 10.835 1.00 96.31 246 GLN A O 1
ATOM 1911 N N . VAL A 1 247 ? -3.308 -20.420 11.224 1.00 96.94 247 VAL A N 1
ATOM 1912 C CA . VAL A 1 247 ? -3.125 -20.506 12.676 1.00 96.94 247 VAL A CA 1
ATOM 1913 C C . VAL A 1 247 ? -4.042 -19.489 13.351 1.00 96.94 247 VAL A C 1
ATOM 1915 O O . VAL A 1 247 ? -3.976 -18.301 13.049 1.00 96.94 247 VAL A O 1
ATOM 1918 N N . THR A 1 248 ? -4.917 -19.951 14.247 1.00 96.38 248 THR A N 1
ATOM 1919 C CA . THR A 1 248 ? -5.841 -19.088 15.002 1.00 96.38 248 THR A CA 1
ATOM 1920 C C . THR A 1 248 ? -5.071 -18.056 15.827 1.00 96.38 248 THR A C 1
ATOM 1922 O O . THR A 1 248 ? -4.108 -18.403 16.512 1.00 96.38 248 THR A O 1
ATOM 1925 N N . ALA A 1 249 ? -5.496 -16.795 15.754 1.00 93.81 249 ALA A N 1
ATOM 1926 C CA . ALA A 1 249 ? -4.908 -15.696 16.513 1.00 93.81 249 ALA A CA 1
ATOM 1927 C C . ALA A 1 249 ? -5.522 -15.624 17.925 1.00 93.81 249 ALA A C 1
ATOM 1929 O O . ALA A 1 249 ? -6.435 -16.381 18.259 1.00 93.81 249 ALA A O 1
ATOM 1930 N N . ALA A 1 250 ? -5.016 -14.742 18.785 1.00 89.69 250 ALA A N 1
ATOM 1931 C CA . ALA A 1 250 ? -5.516 -14.610 20.153 1.00 89.69 250 ALA A CA 1
ATOM 1932 C C . ALA A 1 250 ? -6.821 -13.797 20.268 1.00 89.69 250 ALA A C 1
ATOM 1934 O O . ALA A 1 250 ? -7.393 -13.739 21.359 1.00 89.69 250 ALA A O 1
ATOM 1935 N N . GLY A 1 251 ? -7.309 -13.161 19.197 1.00 84.31 251 GLY A N 1
ATOM 1936 C CA . GLY A 1 251 ? -8.473 -12.276 19.265 1.00 84.31 251 GLY A CA 1
ATOM 1937 C C . GLY A 1 251 ? -8.086 -10.888 19.745 1.00 84.31 251 GLY A C 1
ATOM 1938 O O . GLY A 1 251 ? -7.991 -9.941 18.971 1.00 84.31 251 GLY A O 1
ATOM 1939 N N . ASN A 1 252 ? -7.887 -10.780 21.057 1.00 81.38 252 ASN A N 1
ATOM 1940 C CA . ASN A 1 252 ? -7.448 -9.564 21.727 1.00 81.38 252 ASN A CA 1
ATOM 1941 C C . ASN A 1 252 ? -6.414 -9.945 22.795 1.00 81.38 252 ASN A C 1
ATOM 1943 O O . ASN A 1 252 ? -6.693 -10.765 23.670 1.00 81.38 252 ASN A O 1
ATOM 1947 N N . SER A 1 253 ? -5.221 -9.361 22.739 1.00 83.12 253 SER A N 1
ATOM 1948 C CA . SER A 1 253 ? -4.132 -9.618 23.680 1.00 83.12 253 SER A CA 1
ATOM 1949 C C . SER A 1 253 ? -3.249 -8.388 2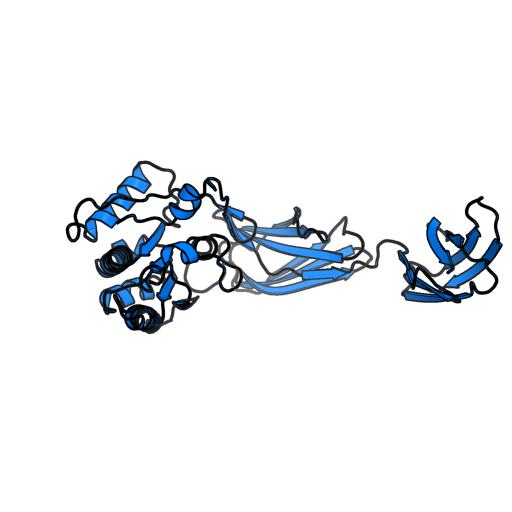3.843 1.00 83.12 253 SER A C 1
ATOM 1951 O O . SER A 1 253 ? -2.840 -7.773 22.871 1.00 83.12 253 SER A O 1
ATOM 1953 N N . THR A 1 254 ? -2.872 -8.075 25.078 1.00 80.19 254 THR A N 1
ATOM 1954 C CA . THR A 1 254 ? -1.818 -7.095 25.405 1.00 80.19 254 THR A CA 1
ATOM 1955 C C . THR A 1 254 ? -0.534 -7.769 25.901 1.00 80.19 254 THR A C 1
ATOM 1957 O O . THR A 1 254 ? 0.375 -7.109 26.394 1.00 80.19 254 THR A O 1
ATOM 1960 N N . THR A 1 255 ? -0.475 -9.100 25.807 1.00 86.62 255 THR A N 1
ATOM 1961 C CA . THR A 1 255 ? 0.689 -9.921 26.171 1.00 86.62 255 THR A CA 1
ATOM 1962 C C . THR A 1 255 ? 1.273 -10.574 24.933 1.00 86.62 255 THR A C 1
ATOM 1964 O O . THR A 1 255 ? 0.524 -10.907 24.008 1.00 86.62 255 THR A O 1
ATOM 1967 N N . THR A 1 256 ? 2.584 -10.821 24.952 1.00 91.56 256 THR A N 1
ATOM 1968 C CA . THR A 1 256 ? 3.265 -11.472 23.838 1.00 91.56 256 THR A CA 1
ATOM 1969 C C . THR A 1 256 ? 2.685 -12.856 23.556 1.00 91.56 256 THR A C 1
ATOM 1971 O O . THR A 1 256 ? 2.526 -13.669 24.473 1.00 91.56 256 THR A O 1
ATOM 1974 N N . LYS A 1 257 ? 2.392 -13.143 22.287 1.00 96.56 257 LYS A N 1
ATOM 1975 C CA . LYS A 1 257 ? 2.009 -14.476 21.811 1.00 96.56 257 LYS A CA 1
ATOM 1976 C C . LYS A 1 257 ? 3.038 -14.981 20.816 1.00 96.56 257 LYS A C 1
ATOM 1978 O O . LYS A 1 257 ? 3.590 -14.211 20.038 1.00 96.56 257 LYS A O 1
ATOM 1983 N N . SER A 1 258 ? 3.283 -16.285 20.857 1.00 96.31 258 SER A N 1
ATOM 1984 C CA . SER A 1 258 ? 4.240 -16.957 19.984 1.00 96.31 258 SER A CA 1
ATOM 1985 C C . SER A 1 258 ? 3.520 -18.008 19.166 1.00 96.31 258 SER A C 1
ATOM 1987 O O . SER A 1 258 ? 2.780 -18.830 19.708 1.00 96.31 258 SER A O 1
ATOM 1989 N N . TYR A 1 259 ? 3.787 -18.005 17.870 1.00 96.94 259 TYR A N 1
ATOM 1990 C CA . TYR A 1 259 ? 3.149 -18.881 16.906 1.00 96.94 259 TYR A CA 1
ATOM 1991 C C . TYR A 1 259 ? 4.198 -19.604 16.069 1.00 96.94 259 TYR A C 1
ATOM 1993 O O . TYR A 1 259 ? 5.323 -19.135 15.878 1.00 96.94 259 TYR A O 1
ATOM 2001 N N . SER A 1 260 ? 3.819 -20.774 15.566 1.00 96.56 260 SER A N 1
ATOM 2002 C CA . SER A 1 260 ? 4.650 -21.564 14.670 1.00 96.56 260 SER A CA 1
ATOM 2003 C C . SER A 1 260 ? 3.765 -22.297 13.679 1.00 96.56 260 SER A C 1
ATOM 2005 O O . SER A 1 260 ? 2.727 -22.847 14.041 1.00 96.56 260 SER A O 1
ATOM 2007 N N . PHE A 1 261 ? 4.222 -22.357 12.439 1.00 96.25 261 PHE A N 1
ATOM 2008 C CA . PHE A 1 261 ? 3.624 -23.151 11.385 1.00 96.25 261 PHE A CA 1
ATOM 2009 C C . PHE A 1 261 ? 4.716 -23.933 10.663 1.00 96.25 261 PHE A C 1
ATOM 2011 O O . PHE A 1 261 ? 5.789 -23.406 10.374 1.00 96.25 261 PHE A O 1
ATOM 2018 N N . GLN A 1 262 ? 4.447 -25.202 10.388 1.00 94.50 262 GLN A N 1
ATOM 2019 C CA . GLN A 1 262 ? 5.370 -26.088 9.699 1.00 94.50 262 GLN A CA 1
ATOM 2020 C C . GLN A 1 262 ? 4.834 -26.348 8.298 1.00 94.50 262 GLN A C 1
ATOM 2022 O O . GLN A 1 262 ? 3.719 -26.841 8.147 1.00 94.50 262 GLN A O 1
ATOM 2027 N N . ASP A 1 263 ? 5.622 -26.006 7.282 1.00 93.12 263 ASP A N 1
ATOM 2028 C CA . ASP A 1 263 ? 5.269 -26.277 5.897 1.00 93.12 263 ASP A CA 1
ATOM 2029 C C . ASP A 1 263 ? 5.403 -27.782 5.611 1.00 93.12 263 ASP A C 1
ATOM 2031 O O . ASP A 1 263 ? 6.522 -28.309 5.649 1.00 93.12 263 ASP A O 1
ATOM 2035 N N . PRO A 1 264 ? 4.296 -28.484 5.303 1.00 85.38 264 PRO A N 1
ATOM 2036 C CA . PRO A 1 264 ? 4.326 -29.921 5.066 1.00 85.38 264 PRO A CA 1
ATOM 2037 C C . PRO A 1 264 ? 4.936 -30.304 3.708 1.00 85.38 264 PRO A C 1
ATOM 2039 O O . PRO A 1 264 ? 5.282 -31.467 3.505 1.00 85.38 264 PRO A O 1
ATOM 2042 N N . GLN A 1 265 ? 5.040 -29.373 2.752 1.00 87.25 265 GLN A N 1
ATOM 2043 C CA . GLN A 1 265 ? 5.475 -29.654 1.378 1.00 87.25 265 GLN A CA 1
ATOM 2044 C C . GLN A 1 265 ? 6.326 -28.518 0.789 1.00 87.25 265 GLN A C 1
ATOM 2046 O O . GLN A 1 265 ? 5.978 -28.004 -0.281 1.00 87.25 265 GLN A O 1
ATOM 2051 N N . PRO A 1 266 ? 7.400 -28.066 1.455 1.00 87.62 266 PRO A N 1
ATOM 2052 C CA . PRO A 1 266 ? 8.121 -26.868 1.043 1.00 87.62 266 PRO A CA 1
ATOM 2053 C C . PRO A 1 266 ? 8.753 -27.034 -0.343 1.00 87.62 266 PRO A C 1
ATOM 2055 O O . PRO A 1 266 ? 9.198 -28.116 -0.731 1.00 87.62 266 PRO A O 1
ATOM 2058 N N . LEU A 1 267 ? 8.797 -25.942 -1.110 1.00 85.19 267 LEU A N 1
ATOM 2059 C CA . LEU A 1 267 ? 9.359 -25.973 -2.462 1.00 85.19 267 LEU A CA 1
ATOM 2060 C C . LEU A 1 267 ? 10.870 -26.229 -2.417 1.00 85.19 267 LEU A C 1
ATOM 2062 O O . LEU A 1 267 ? 11.552 -25.834 -1.468 1.00 85.19 267 LEU A O 1
ATOM 2066 N N . LYS A 1 268 ? 11.397 -26.853 -3.475 1.00 77.56 268 LYS A N 1
ATOM 2067 C CA . LYS A 1 268 ? 12.841 -27.025 -3.674 1.00 77.56 268 LYS A CA 1
ATOM 2068 C C . LYS A 1 268 ? 13.489 -25.697 -4.069 1.00 77.56 268 LYS A C 1
ATOM 2070 O O . LYS A 1 268 ? 12.929 -24.953 -4.872 1.00 77.56 268 LYS A O 1
ATOM 2075 N N . GLY A 1 269 ? 14.701 -25.436 -3.584 1.00 75.06 269 GLY A N 1
ATOM 2076 C CA . GLY A 1 269 ? 15.436 -24.224 -3.937 1.00 75.06 269 GLY A CA 1
ATOM 2077 C C . GLY A 1 269 ? 14.854 -22.984 -3.259 1.00 75.06 269 GLY A C 1
ATOM 2078 O O . GLY A 1 269 ? 14.552 -23.005 -2.070 1.00 75.06 269 GLY A O 1
ATOM 2079 N N . THR A 1 270 ? 14.749 -21.868 -3.978 1.00 79.25 270 THR A N 1
ATOM 2080 C CA . THR A 1 270 ? 14.254 -20.617 -3.382 1.00 79.25 270 THR A CA 1
ATOM 2081 C C . THR A 1 270 ? 12.736 -20.652 -3.227 1.00 79.25 270 THR A C 1
ATOM 2083 O O . THR A 1 270 ? 12.018 -20.883 -4.196 1.00 79.25 270 THR A O 1
ATOM 2086 N N . SER A 1 271 ? 12.256 -20.351 -2.024 1.00 89.62 271 SER A N 1
ATOM 2087 C CA . SER A 1 271 ? 10.844 -20.108 -1.730 1.00 89.62 271 SER A CA 1
ATOM 2088 C C . SER A 1 271 ? 10.676 -18.834 -0.913 1.00 89.62 271 SER A C 1
ATOM 2090 O O . SER A 1 271 ? 11.597 -18.385 -0.224 1.00 89.62 271 SER A O 1
ATOM 2092 N N . TYR A 1 272 ? 9.493 -18.245 -1.025 1.00 90.81 272 TYR A N 1
ATOM 2093 C CA . TYR A 1 272 ? 9.108 -17.019 -0.341 1.00 90.81 272 TYR A CA 1
ATOM 2094 C C . TYR A 1 272 ? 7.891 -17.312 0.521 1.00 90.81 272 TYR A C 1
ATOM 2096 O O . TYR A 1 272 ? 6.967 -17.977 0.057 1.00 90.81 272 TYR A O 1
ATOM 2104 N N . TYR A 1 273 ? 7.889 -16.812 1.748 1.00 94.25 273 TYR A N 1
ATOM 2105 C CA . TYR A 1 273 ? 6.785 -16.942 2.688 1.00 94.25 273 TYR A CA 1
ATOM 2106 C C . TYR A 1 273 ? 6.338 -15.559 3.128 1.00 94.25 273 TYR A C 1
ATOM 2108 O O . TYR A 1 273 ? 7.159 -14.649 3.231 1.00 94.25 273 TYR A O 1
ATOM 2116 N N . ARG A 1 274 ? 5.044 -15.411 3.387 1.00 93.31 274 ARG A N 1
ATOM 2117 C CA . ARG A 1 274 ? 4.481 -14.225 4.035 1.00 93.31 274 ARG A CA 1
ATOM 2118 C C . ARG A 1 274 ? 3.380 -14.634 5.002 1.00 93.31 274 ARG A C 1
ATOM 2120 O O . ARG A 1 274 ? 2.814 -15.726 4.877 1.00 93.31 274 ARG A O 1
ATOM 2127 N N . LEU A 1 275 ? 3.087 -13.748 5.946 1.00 92.50 275 LEU A N 1
ATOM 2128 C CA . LEU A 1 275 ? 1.936 -13.859 6.834 1.00 92.50 275 LEU A CA 1
ATOM 2129 C C . LEU A 1 275 ? 0.846 -12.898 6.376 1.00 92.50 275 LEU A C 1
ATOM 2131 O O . LEU A 1 275 ? 1.126 -11.756 6.020 1.00 92.50 275 LEU A O 1
ATOM 2135 N N . SER A 1 276 ? -0.390 -13.365 6.442 1.00 87.19 276 SER A N 1
ATOM 2136 C CA . SER A 1 276 ? -1.593 -12.584 6.189 1.00 87.19 276 SER A CA 1
ATOM 2137 C C . SER A 1 276 ? -2.503 -12.691 7.410 1.00 87.19 276 SER A C 1
ATOM 2139 O O . SER A 1 276 ? -3.060 -13.755 7.656 1.00 87.19 276 SER A O 1
ATOM 2141 N N . LEU A 1 277 ? -2.653 -11.634 8.201 1.00 85.69 277 LEU A N 1
ATOM 2142 C CA . LEU A 1 277 ? -3.621 -11.602 9.296 1.00 85.69 277 LEU A CA 1
ATOM 2143 C C . LEU A 1 277 ? -5.018 -11.348 8.738 1.00 85.69 277 LEU A C 1
ATOM 2145 O O . LEU A 1 277 ? -5.213 -10.406 7.982 1.00 85.69 277 LEU A O 1
ATOM 2149 N N . VAL A 1 278 ? -5.992 -12.146 9.161 1.00 82.25 278 VAL A N 1
ATOM 2150 C CA . VAL A 1 278 ? -7.417 -11.878 8.972 1.00 82.25 278 VAL A CA 1
ATOM 2151 C C . VAL A 1 278 ? -8.016 -11.478 10.311 1.00 82.25 278 VAL A C 1
ATOM 2153 O O . VAL A 1 278 ? -7.838 -12.173 11.312 1.00 82.25 278 VAL A O 1
ATOM 2156 N N . ASN A 1 279 ? -8.747 -10.374 10.316 1.00 80.06 279 ASN A N 1
ATOM 2157 C CA . ASN A 1 279 ? -9.433 -9.830 11.479 1.00 80.06 279 ASN A CA 1
ATOM 2158 C C . ASN A 1 279 ? -10.856 -10.396 11.614 1.00 80.06 279 ASN A C 1
ATOM 2160 O O . ASN A 1 279 ? -11.414 -10.962 10.670 1.00 80.06 279 ASN A O 1
ATOM 2164 N N . LEU A 1 280 ? -11.486 -10.231 12.782 1.00 71.44 280 LEU A N 1
ATOM 2165 C CA . LEU A 1 280 ? -12.866 -10.693 13.022 1.00 71.44 280 LEU A CA 1
ATOM 2166 C C . LEU A 1 280 ? -13.892 -9.958 12.141 1.00 71.44 280 LEU A C 1
ATOM 2168 O O . LEU A 1 280 ? -14.955 -10.501 11.841 1.00 71.44 280 LEU A O 1
ATOM 2172 N N . ASP A 1 281 ? -13.558 -8.755 11.675 1.00 73.12 281 ASP A N 1
ATOM 2173 C CA . ASP A 1 281 ? -14.331 -7.983 10.696 1.00 73.12 281 ASP A CA 1
ATOM 2174 C C . ASP A 1 281 ? -14.035 -8.376 9.233 1.00 73.12 281 ASP A C 1
ATOM 2176 O O . ASP A 1 281 ? -14.548 -7.751 8.302 1.00 73.12 281 ASP A O 1
ATOM 2180 N N . LYS A 1 282 ? -13.247 -9.441 9.033 1.00 68.12 282 LYS A N 1
ATOM 2181 C CA . LYS A 1 282 ? -12.820 -10.006 7.745 1.00 68.12 282 LYS A CA 1
ATOM 2182 C C . LYS A 1 282 ? -11.881 -9.116 6.932 1.00 68.12 282 LYS A C 1
ATOM 2184 O O . LYS A 1 282 ? -11.637 -9.416 5.763 1.00 68.12 282 LYS A O 1
ATOM 2189 N N . GLN A 1 283 ? -11.332 -8.050 7.515 1.00 67.12 283 GLN A N 1
ATOM 2190 C CA . GLN A 1 283 ? -10.231 -7.330 6.881 1.00 67.12 283 GLN A CA 1
ATOM 2191 C C . GLN A 1 283 ? -8.955 -8.167 6.928 1.00 67.12 283 GLN A C 1
ATOM 2193 O O . GLN A 1 283 ? -8.742 -8.926 7.872 1.00 67.12 283 GLN A O 1
ATOM 2198 N N . GLN A 1 284 ? -8.116 -8.024 5.902 1.00 74.19 284 GLN A N 1
ATOM 2199 C CA . GLN A 1 284 ? -6.851 -8.736 5.804 1.00 74.19 284 GLN A CA 1
ATOM 2200 C C . GLN A 1 284 ? -5.682 -7.755 5.733 1.00 74.19 284 GLN A C 1
ATOM 2202 O O . GLN A 1 284 ? -5.706 -6.802 4.954 1.00 74.19 284 GLN A O 1
ATOM 2207 N N . GLU A 1 285 ? -4.650 -8.027 6.518 1.00 72.44 285 GLU A N 1
ATOM 2208 C CA . GLU A 1 285 ? -3.376 -7.318 6.536 1.00 72.44 285 GLU A CA 1
ATOM 2209 C C . GLU A 1 285 ? -2.265 -8.289 6.130 1.00 72.44 285 GLU A C 1
ATOM 2211 O O . GLU A 1 285 ? -2.274 -9.444 6.551 1.00 72.44 285 GLU A O 1
ATOM 2216 N N . ILE A 1 286 ? -1.321 -7.849 5.298 1.00 76.88 286 ILE A N 1
ATOM 2217 C CA . ILE A 1 286 ? -0.191 -8.676 4.862 1.00 76.88 286 ILE A CA 1
ATOM 2218 C C . ILE A 1 286 ? 1.098 -8.109 5.437 1.00 76.88 286 ILE A C 1
ATOM 2220 O O . ILE A 1 286 ? 1.356 -6.915 5.314 1.00 76.88 286 ILE A O 1
ATOM 2224 N N . TYR A 1 287 ? 1.913 -8.992 6.002 1.00 80.62 287 TYR A N 1
ATOM 2225 C CA . TYR A 1 287 ? 3.234 -8.679 6.530 1.00 80.62 287 TYR A CA 1
ATOM 2226 C C . TYR A 1 287 ? 4.345 -8.958 5.516 1.00 80.62 287 TYR A C 1
ATOM 2228 O O . TYR A 1 287 ? 4.127 -9.551 4.455 1.00 80.62 287 TYR A O 1
ATOM 2236 N N . ASP A 1 288 ? 5.557 -8.542 5.880 1.00 74.50 288 ASP A N 1
ATOM 2237 C CA . ASP A 1 288 ? 6.764 -8.687 5.073 1.00 74.50 288 ASP A CA 1
ATOM 2238 C C . ASP A 1 288 ? 6.975 -10.100 4.518 1.00 74.50 288 ASP A C 1
ATOM 2240 O O . ASP A 1 288 ? 6.566 -11.110 5.089 1.00 74.50 288 ASP A O 1
ATOM 2244 N N . ILE A 1 289 ? 7.688 -10.170 3.396 1.00 87.00 289 ILE A N 1
ATOM 2245 C CA . ILE A 1 289 ? 8.058 -11.426 2.747 1.00 87.00 289 ILE A CA 1
ATOM 2246 C C . ILE A 1 289 ? 9.411 -11.901 3.285 1.00 87.00 289 ILE A C 1
ATOM 2248 O O . ILE A 1 289 ? 10.402 -11.166 3.276 1.00 87.00 289 ILE A O 1
ATOM 2252 N N . ARG A 1 290 ? 9.497 -13.175 3.672 1.00 84.38 290 ARG A N 1
ATOM 2253 C CA . ARG A 1 290 ? 10.750 -13.852 4.021 1.00 84.38 290 ARG A CA 1
ATOM 2254 C C . ARG A 1 290 ? 11.149 -14.832 2.931 1.00 84.38 290 ARG A C 1
ATOM 2256 O O . ARG A 1 290 ? 10.372 -15.687 2.512 1.00 84.38 290 ARG A O 1
ATOM 2263 N N . LYS A 1 291 ? 12.393 -14.710 2.475 1.00 86.81 291 LYS A N 1
ATOM 2264 C CA . LYS A 1 291 ? 13.007 -15.613 1.501 1.00 86.81 291 LYS A CA 1
ATOM 2265 C C . LYS A 1 291 ? 13.791 -16.692 2.234 1.00 86.81 291 LYS A C 1
ATOM 2267 O O . LYS A 1 291 ? 14.620 -16.375 3.082 1.00 86.81 291 LYS A O 1
ATOM 2272 N N . ILE A 1 292 ? 13.618 -17.942 1.822 1.00 85.06 292 ILE A N 1
ATOM 2273 C CA . ILE A 1 292 ? 14.448 -19.057 2.275 1.00 85.06 292 ILE A CA 1
ATOM 2274 C C . ILE A 1 292 ? 14.898 -19.886 1.076 1.00 85.06 292 ILE A C 1
ATOM 2276 O O . ILE A 1 292 ? 14.144 -20.127 0.131 1.00 85.06 292 ILE A O 1
ATOM 2280 N N . VAL A 1 293 ? 16.157 -20.315 1.097 1.00 79.44 293 VAL A N 1
ATOM 2281 C CA . VAL A 1 293 ? 16.662 -21.284 0.124 1.00 79.44 293 VAL A CA 1
ATOM 2282 C C . VAL A 1 293 ? 16.620 -22.644 0.788 1.00 79.44 293 VAL A C 1
ATOM 2284 O O . VAL A 1 293 ? 17.476 -22.991 1.597 1.00 79.44 293 VAL A O 1
ATOM 2287 N N . ASN A 1 294 ? 15.602 -23.411 0.436 1.00 72.38 294 ASN A N 1
ATOM 2288 C CA . ASN A 1 294 ? 15.436 -24.775 0.869 1.00 72.38 294 ASN A CA 1
ATOM 2289 C C . ASN A 1 294 ? 16.357 -25.685 0.045 1.00 72.38 294 ASN A C 1
ATOM 2291 O O . ASN A 1 294 ? 15.988 -26.215 -1.007 1.00 72.38 294 ASN A O 1
ATOM 2295 N N . ARG A 1 295 ? 17.598 -25.809 0.521 1.00 62.31 295 ARG A N 1
ATOM 2296 C CA . ARG A 1 295 ? 18.627 -26.686 -0.061 1.00 62.31 295 ARG A CA 1
ATOM 2297 C C . ARG A 1 295 ? 18.400 -28.164 0.276 1.00 62.31 295 ARG A C 1
ATOM 2299 O O . ARG A 1 295 ? 19.031 -29.021 -0.317 1.00 62.31 295 ARG A O 1
ATOM 2306 N N . SER A 1 296 ? 17.453 -28.452 1.169 1.00 53.38 296 SER A N 1
ATOM 2307 C CA . SER A 1 296 ? 17.229 -29.760 1.795 1.00 53.38 296 SER A CA 1
ATOM 2308 C C . SER A 1 296 ? 16.388 -30.748 0.968 1.00 53.38 296 SER A C 1
ATOM 2310 O O . SER A 1 296 ? 15.931 -31.750 1.520 1.00 53.38 296 SER A O 1
ATOM 2312 N N . PHE A 1 297 ? 16.115 -30.463 -0.315 1.00 50.00 297 PHE A N 1
ATOM 2313 C CA . PHE A 1 297 ? 15.280 -31.313 -1.177 1.00 50.00 297 PHE A CA 1
ATOM 2314 C C . PHE A 1 297 ? 16.046 -31.880 -2.374 1.00 50.00 297 PHE A C 1
ATOM 2316 O O . PHE A 1 297 ? 15.782 -31.531 -3.530 1.00 50.00 297 PHE A O 1
ATOM 2323 N N . GLY A 1 298 ? 16.902 -32.858 -2.091 1.00 55.75 298 GLY A N 1
ATOM 2324 C CA . GLY A 1 298 ? 17.539 -33.702 -3.090 1.00 55.75 298 GLY A CA 1
ATOM 2325 C C . GLY A 1 298 ? 18.790 -33.087 -3.705 1.00 55.75 298 GLY A C 1
ATOM 2326 O O . GLY A 1 298 ? 18.962 -31.870 -3.764 1.00 55.75 298 GLY A O 1
ATOM 2327 N N . ASN A 1 299 ? 19.657 -33.972 -4.190 1.00 62.41 299 ASN A N 1
ATOM 2328 C CA . ASN A 1 299 ? 20.968 -33.604 -4.697 1.00 62.41 299 ASN A CA 1
ATOM 2329 C C . ASN A 1 299 ? 20.841 -32.676 -5.922 1.00 62.41 299 ASN A C 1
ATOM 2331 O O . ASN A 1 299 ? 20.356 -33.090 -6.976 1.00 62.41 299 ASN A O 1
ATOM 2335 N N . SER A 1 300 ? 21.283 -31.423 -5.802 1.00 72.19 300 SER A N 1
ATOM 2336 C CA . SER A 1 300 ? 21.357 -30.484 -6.930 1.00 72.19 300 SER A CA 1
ATOM 2337 C C . SER A 1 300 ? 22.748 -30.542 -7.544 1.00 72.19 300 SER A C 1
ATOM 2339 O O . SER A 1 300 ? 23.717 -30.363 -6.822 1.00 72.19 300 SER A O 1
ATOM 2341 N N . PHE A 1 301 ? 22.858 -30.767 -8.855 1.00 85.81 301 PHE A N 1
ATOM 2342 C CA . PHE A 1 301 ? 24.133 -30.824 -9.579 1.00 85.81 301 PHE A CA 1
ATOM 2343 C C . PHE A 1 301 ? 24.207 -29.706 -10.621 1.00 85.81 301 PHE A C 1
ATOM 2345 O O . PHE A 1 301 ? 23.329 -29.592 -11.478 1.00 85.81 301 PHE A O 1
ATOM 2352 N N . VAL A 1 302 ? 25.265 -28.897 -10.587 1.00 88.12 302 VAL A N 1
ATOM 2353 C CA . VAL A 1 302 ? 25.471 -27.769 -11.506 1.00 88.12 302 VAL A CA 1
ATOM 2354 C C . VAL A 1 302 ? 26.857 -27.859 -12.128 1.00 88.12 302 VAL A C 1
ATOM 2356 O O . VAL A 1 302 ? 27.850 -27.930 -11.411 1.00 88.12 302 VAL A O 1
ATOM 2359 N N . LEU A 1 303 ? 26.924 -27.823 -13.460 1.00 90.88 303 LEU A N 1
ATOM 2360 C CA . LEU A 1 303 ? 28.181 -27.752 -14.203 1.00 90.88 303 LEU A CA 1
ATOM 2361 C C . LEU A 1 303 ? 28.491 -26.310 -14.616 1.00 90.88 303 LEU A C 1
ATOM 2363 O O . LEU A 1 303 ? 27.633 -25.623 -15.166 1.00 90.88 303 LEU A O 1
ATOM 2367 N N . SER A 1 304 ? 29.726 -25.867 -14.397 1.00 87.81 304 SER A N 1
ATOM 2368 C CA . SER A 1 304 ? 30.191 -24.530 -14.786 1.00 87.81 304 SER A CA 1
ATOM 2369 C C . SER A 1 304 ? 31.709 -24.489 -15.023 1.00 87.81 304 SER A C 1
ATOM 2371 O O . SER A 1 304 ? 32.434 -25.097 -14.241 1.00 87.81 304 SER A O 1
ATOM 2373 N N . PRO A 1 305 ? 32.232 -23.746 -16.012 1.00 87.19 305 PRO A N 1
ATOM 2374 C CA . PRO A 1 305 ? 31.496 -23.096 -17.092 1.00 87.19 305 PRO A CA 1
ATOM 2375 C C . PRO A 1 305 ? 31.077 -24.110 -18.169 1.00 87.19 305 PRO A C 1
ATOM 2377 O O . PRO A 1 305 ? 31.747 -25.118 -18.387 1.00 87.19 305 PRO A O 1
ATOM 2380 N N . ILE A 1 306 ? 29.971 -23.835 -18.856 1.00 86.94 306 ILE A N 1
ATOM 2381 C CA . ILE A 1 306 ? 29.586 -24.517 -20.097 1.00 86.94 306 ILE A CA 1
ATOM 2382 C C . ILE A 1 306 ? 29.301 -23.418 -21.131 1.00 86.94 306 ILE A C 1
ATOM 2384 O O . ILE A 1 306 ? 28.421 -22.600 -20.863 1.00 86.94 306 ILE A O 1
ATOM 2388 N N . PRO A 1 307 ? 29.973 -23.390 -22.299 1.00 87.44 307 PRO A N 1
ATOM 2389 C CA . PRO A 1 307 ? 31.032 -24.304 -22.758 1.00 87.44 307 PRO A CA 1
ATOM 2390 C C . PRO A 1 307 ? 32.366 -24.177 -21.996 1.00 87.44 307 PRO A C 1
ATOM 2392 O O . PRO A 1 307 ? 32.603 -23.183 -21.314 1.00 87.44 307 PRO A O 1
ATOM 2395 N N . SER A 1 308 ? 33.261 -25.164 -22.140 1.00 91.81 308 SER A N 1
ATOM 2396 C CA . SER A 1 308 ? 34.619 -25.116 -21.570 1.00 91.81 308 SER A CA 1
ATOM 2397 C C . SER A 1 308 ? 35.688 -25.716 -22.492 1.00 91.81 308 SER A C 1
ATOM 2399 O O . SER A 1 308 ? 35.415 -26.593 -23.312 1.00 91.81 308 SER A O 1
ATOM 2401 N N . ASN A 1 309 ? 36.931 -25.246 -22.338 1.00 89.50 309 ASN A N 1
ATOM 2402 C CA . ASN A 1 309 ? 38.092 -25.748 -23.073 1.00 89.50 309 ASN A CA 1
ATOM 2403 C C . ASN A 1 309 ? 38.793 -26.906 -22.355 1.00 89.50 309 ASN A C 1
ATOM 2405 O O . ASN A 1 309 ? 39.176 -27.869 -22.992 1.00 89.50 309 ASN A O 1
ATOM 2409 N N . ASN A 1 310 ? 38.991 -26.838 -21.038 1.00 90.12 310 ASN A N 1
ATOM 2410 C CA . ASN A 1 310 ? 39.897 -27.784 -20.368 1.00 90.12 310 ASN A CA 1
ATOM 2411 C C . ASN A 1 310 ? 39.266 -28.458 -19.155 1.00 90.12 310 ASN A C 1
ATOM 2413 O O . ASN A 1 310 ? 39.434 -29.659 -18.985 1.00 90.12 310 ASN A O 1
ATOM 2417 N N . ASN A 1 311 ? 38.530 -27.706 -18.334 1.00 92.62 311 ASN A N 1
ATOM 2418 C CA . ASN A 1 311 ? 37.967 -28.191 -17.078 1.00 92.62 311 ASN A CA 1
ATOM 2419 C C . ASN A 1 311 ? 36.542 -27.666 -16.885 1.00 92.62 311 ASN A C 1
ATOM 2421 O O . ASN A 1 311 ? 36.259 -26.510 -17.200 1.00 92.62 311 ASN A O 1
ATOM 2425 N N . ILE A 1 312 ? 35.666 -28.485 -16.314 1.00 94.44 312 ILE A N 1
ATOM 2426 C CA . ILE A 1 312 ? 34.349 -28.070 -15.814 1.00 94.44 312 ILE A CA 1
ATOM 2427 C C . ILE A 1 312 ? 34.278 -28.353 -14.315 1.00 94.44 312 ILE A C 1
ATOM 2429 O O . ILE A 1 312 ? 34.786 -29.369 -13.852 1.00 94.44 312 ILE A O 1
ATOM 2433 N N . GLN A 1 313 ? 33.660 -27.456 -13.557 1.00 94.44 313 GLN A N 1
ATOM 2434 C CA . GLN A 1 313 ? 33.365 -27.642 -12.141 1.00 94.44 313 GLN A CA 1
ATOM 2435 C C . GLN A 1 313 ? 31.961 -28.205 -11.993 1.00 94.44 313 GLN A C 1
ATOM 2437 O O . GLN A 1 313 ? 31.013 -27.643 -12.540 1.00 94.44 313 GLN A O 1
ATOM 2442 N N . LEU A 1 314 ? 31.835 -29.283 -11.230 1.00 93.62 314 LEU A N 1
ATOM 2443 C CA . LEU A 1 314 ? 30.571 -29.812 -10.751 1.00 93.62 314 LEU A CA 1
ATOM 2444 C C . LEU A 1 314 ? 30.364 -29.345 -9.310 1.00 93.62 314 LEU A C 1
ATOM 2446 O O . LEU A 1 314 ? 31.079 -29.781 -8.411 1.00 93.62 314 LEU A O 1
ATOM 2450 N N . ASN A 1 315 ? 29.384 -28.476 -9.095 1.00 88.38 315 ASN A N 1
ATOM 2451 C CA . ASN A 1 315 ? 28.964 -28.029 -7.770 1.00 88.38 315 ASN A CA 1
ATOM 2452 C C . ASN A 1 315 ? 27.692 -28.768 -7.377 1.00 88.38 315 ASN A C 1
ATOM 2454 O O . ASN A 1 315 ? 26.758 -28.842 -8.182 1.00 88.38 315 ASN A O 1
ATOM 2458 N N . PHE A 1 316 ? 27.659 -29.315 -6.167 1.00 86.62 316 PHE A N 1
ATOM 2459 C CA . PHE A 1 316 ? 26.499 -30.051 -5.693 1.00 86.62 316 PHE A CA 1
ATOM 2460 C C . PHE A 1 316 ? 26.371 -30.068 -4.177 1.00 86.62 316 PHE A C 1
ATOM 2462 O O . PHE A 1 316 ? 27.317 -29.768 -3.457 1.00 86.62 316 PHE A O 1
ATOM 2469 N N . ASP A 1 317 ? 25.174 -30.398 -3.706 1.00 79.94 317 ASP A N 1
ATOM 2470 C CA . ASP A 1 317 ? 24.841 -30.536 -2.289 1.00 79.94 317 ASP A CA 1
ATOM 2471 C C . ASP A 1 317 ? 24.257 -31.933 -2.073 1.00 79.94 317 ASP A C 1
ATOM 2473 O O . ASP A 1 317 ? 23.403 -32.353 -2.857 1.00 79.94 317 ASP A O 1
ATOM 2477 N N . LEU A 1 318 ? 24.760 -32.675 -1.086 1.00 80.81 318 LEU A N 1
ATOM 2478 C CA . LEU A 1 318 ? 24.312 -34.038 -0.801 1.00 80.81 318 LEU A CA 1
ATOM 2479 C C . LEU A 1 318 ? 23.564 -34.129 0.522 1.00 80.81 318 LEU A C 1
ATOM 2481 O O . LEU A 1 318 ? 24.094 -33.776 1.573 1.00 80.81 318 LEU A O 1
ATOM 2485 N N . ASP A 1 319 ? 22.384 -34.746 0.485 1.00 70.38 319 ASP A N 1
ATOM 2486 C CA . ASP A 1 319 ? 21.564 -34.964 1.684 1.00 70.38 319 ASP A CA 1
ATOM 2487 C C . ASP A 1 319 ? 22.224 -35.918 2.692 1.00 70.38 319 ASP A C 1
ATOM 2489 O O . ASP A 1 319 ? 22.038 -35.797 3.902 1.00 70.38 319 ASP A O 1
ATOM 2493 N N . VAL A 1 320 ? 22.957 -36.911 2.188 1.00 77.69 320 VAL A N 1
ATOM 2494 C CA . VAL A 1 320 ? 23.668 -37.921 2.977 1.00 77.69 320 VAL A CA 1
ATOM 2495 C C . VAL A 1 320 ? 25.018 -38.196 2.347 1.00 77.69 320 VAL A C 1
ATOM 2497 O O . VAL A 1 320 ? 25.165 -38.138 1.120 1.00 77.69 320 VAL A O 1
ATOM 2500 N N . ALA A 1 321 ? 25.984 -38.543 3.195 1.00 86.69 321 ALA A N 1
ATOM 2501 C CA . ALA A 1 321 ? 27.251 -39.060 2.719 1.00 86.69 321 ALA A CA 1
ATOM 2502 C C . ALA A 1 321 ? 26.993 -40.300 1.852 1.00 86.69 321 ALA A C 1
ATOM 2504 O O . ALA A 1 321 ? 26.311 -41.236 2.274 1.00 86.69 321 ALA A O 1
ATOM 2505 N N . GLN A 1 322 ? 27.490 -40.287 0.621 1.00 90.06 322 GLN A N 1
ATOM 2506 C CA . GLN A 1 322 ? 27.250 -41.365 -0.331 1.00 90.06 322 GLN A CA 1
ATOM 2507 C C . GLN A 1 322 ?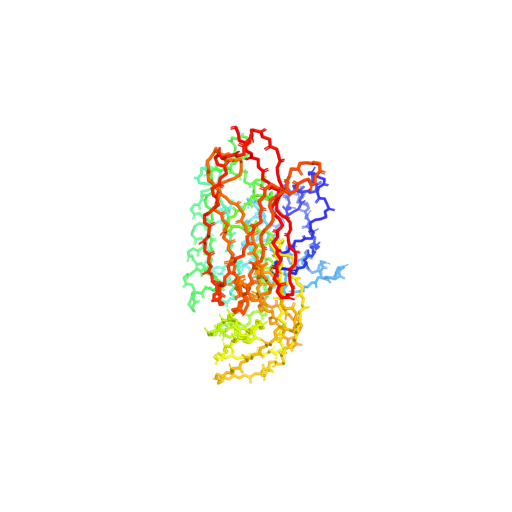 28.367 -41.456 -1.363 1.00 90.06 322 GLN A C 1
ATOM 2509 O O . GLN A 1 322 ? 29.147 -40.522 -1.573 1.00 90.06 322 GLN A O 1
ATOM 2514 N N . ARG A 1 323 ? 28.415 -42.605 -2.034 1.00 93.69 323 ARG A N 1
ATOM 2515 C CA . ARG A 1 323 ? 29.251 -42.802 -3.210 1.00 93.69 323 ARG A CA 1
ATOM 2516 C C . ARG A 1 323 ? 28.492 -42.328 -4.443 1.00 93.69 323 ARG A C 1
ATOM 2518 O O . ARG A 1 323 ? 27.409 -42.833 -4.721 1.00 93.69 323 ARG A O 1
ATOM 2525 N N . LEU A 1 324 ? 29.081 -41.405 -5.195 1.00 94.06 324 LEU A N 1
ATOM 2526 C CA . LEU A 1 324 ? 28.580 -41.006 -6.508 1.00 94.06 324 LEU A CA 1
ATOM 2527 C C . LEU A 1 324 ? 29.382 -41.704 -7.605 1.00 94.06 324 LEU A C 1
ATOM 2529 O O . LEU A 1 324 ? 30.612 -41.749 -7.543 1.00 94.06 324 LEU A O 1
ATOM 2533 N N . GLN A 1 325 ? 28.681 -42.234 -8.601 1.00 95.62 325 GLN A N 1
ATOM 2534 C CA . GLN A 1 325 ? 29.209 -42.717 -9.872 1.00 95.62 325 GLN A CA 1
ATOM 2535 C C . GLN A 1 325 ? 29.022 -41.638 -10.931 1.00 95.62 325 GLN A C 1
ATOM 2537 O O . GLN A 1 325 ? 27.972 -41.006 -11.002 1.00 95.62 325 GLN A O 1
ATOM 2542 N N . PHE A 1 326 ? 30.027 -41.464 -11.774 1.00 96.31 326 PHE A N 1
ATOM 2543 C CA . PHE A 1 326 ? 30.052 -40.487 -12.848 1.00 96.31 326 PHE A CA 1
ATOM 2544 C C . PHE A 1 326 ? 30.364 -41.194 -14.159 1.00 96.31 326 PHE A C 1
ATOM 2546 O O . PHE A 1 326 ? 31.308 -41.987 -14.217 1.00 96.31 326 PHE A O 1
ATOM 2553 N N . VAL A 1 327 ? 29.614 -40.889 -15.216 1.00 97.38 327 VAL A N 1
ATOM 2554 C CA . VAL A 1 327 ? 29.845 -41.429 -16.561 1.00 97.38 327 VAL A CA 1
ATOM 2555 C C . VAL A 1 327 ? 29.767 -40.304 -17.587 1.00 97.38 327 VAL A C 1
ATOM 2557 O O . VAL A 1 327 ? 28.742 -39.643 -17.716 1.00 97.38 327 VAL A O 1
ATOM 2560 N N . ILE A 1 328 ? 30.844 -40.091 -18.343 1.00 97.19 328 ILE A N 1
ATOM 2561 C CA . ILE A 1 328 ? 30.849 -39.194 -19.503 1.00 97.19 328 ILE A CA 1
ATOM 2562 C C . ILE A 1 328 ? 30.562 -40.015 -20.757 1.00 97.19 328 ILE A C 1
ATOM 2564 O O . ILE A 1 328 ? 31.252 -41.005 -21.016 1.00 97.19 328 ILE A O 1
ATOM 2568 N N . ARG A 1 329 ? 29.587 -39.572 -21.555 1.00 97.44 329 ARG A N 1
ATOM 2569 C CA . ARG A 1 329 ? 29.223 -40.171 -22.847 1.00 97.44 329 ARG A CA 1
ATOM 2570 C C . ARG A 1 329 ? 29.304 -39.145 -23.975 1.00 97.44 329 ARG A C 1
ATOM 2572 O O . ARG A 1 329 ? 29.058 -37.959 -23.744 1.00 97.44 329 ARG A O 1
ATOM 2579 N N . ASP A 1 330 ? 29.653 -39.601 -25.177 1.00 94.94 330 ASP A N 1
ATOM 2580 C CA . ASP A 1 330 ? 29.465 -38.811 -26.402 1.00 94.94 330 ASP A CA 1
ATOM 2581 C C . ASP A 1 330 ? 27.998 -38.810 -26.865 1.00 94.94 330 ASP A C 1
ATOM 2583 O O . ASP A 1 330 ? 27.134 -39.455 -26.268 1.00 94.94 330 ASP A O 1
ATOM 2587 N N . ILE A 1 331 ? 27.710 -38.068 -27.938 1.00 91.25 331 ILE A N 1
ATOM 2588 C CA . ILE A 1 331 ? 26.358 -37.936 -28.498 1.00 91.25 331 ILE A CA 1
ATOM 2589 C C . ILE A 1 331 ? 25.771 -39.255 -29.027 1.00 91.25 331 ILE A C 1
ATOM 2591 O O . ILE A 1 331 ? 24.556 -39.369 -29.146 1.00 91.25 331 ILE A O 1
ATOM 2595 N N . ASN A 1 332 ? 26.613 -40.259 -29.292 1.00 91.00 332 ASN A N 1
ATOM 2596 C CA . ASN A 1 332 ? 26.184 -41.597 -29.699 1.00 91.00 332 ASN A CA 1
ATOM 2597 C C . ASN A 1 332 ? 25.982 -42.529 -28.487 1.00 91.00 332 ASN A C 1
ATOM 2599 O O . ASN A 1 332 ? 25.745 -43.723 -28.657 1.00 91.00 332 ASN A O 1
ATOM 2603 N N . GLY A 1 333 ? 26.104 -42.012 -27.258 1.00 89.31 333 GLY A N 1
ATOM 2604 C CA . GLY A 1 333 ? 25.938 -42.765 -26.015 1.00 89.31 333 GLY A CA 1
ATOM 2605 C C . GLY A 1 333 ? 27.159 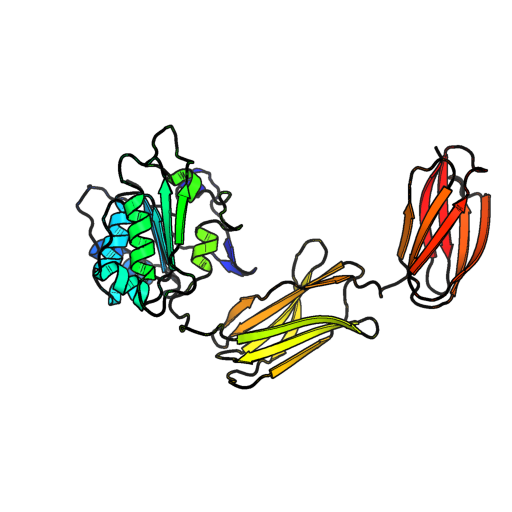-43.595 -25.603 1.00 89.31 333 GLY A C 1
ATOM 2606 O O . GLY A 1 333 ? 27.114 -44.271 -24.567 1.00 89.31 333 GLY A O 1
ATOM 2607 N N . ARG A 1 334 ? 28.268 -43.536 -26.357 1.00 94.19 334 ARG A N 1
ATOM 2608 C CA . ARG A 1 334 ? 29.483 -44.298 -26.046 1.00 94.19 334 ARG A CA 1
ATOM 2609 C C . ARG A 1 334 ? 30.139 -43.732 -24.792 1.00 94.19 334 ARG A C 1
ATOM 2611 O O . ARG A 1 334 ? 30.430 -42.539 -24.715 1.00 94.19 334 ARG A O 1
ATOM 2618 N N . THR A 1 335 ? 30.404 -44.599 -23.817 1.00 96.62 335 THR A N 1
ATOM 2619 C CA . THR A 1 335 ? 31.124 -44.237 -22.591 1.00 96.62 335 THR A CA 1
ATOM 2620 C C . THR A 1 335 ? 32.568 -43.866 -22.911 1.00 96.62 335 THR A C 1
ATOM 2622 O O . THR A 1 335 ? 33.315 -44.677 -23.452 1.00 96.62 335 THR A O 1
ATOM 2625 N N . LEU A 1 336 ? 32.968 -42.655 -22.534 1.00 96.06 336 LEU A N 1
ATOM 2626 C CA . LEU A 1 336 ? 34.333 -42.149 -22.693 1.00 96.06 336 LEU A CA 1
ATOM 2627 C C . LEU A 1 336 ? 35.117 -42.182 -21.386 1.00 96.06 336 LEU A C 1
ATOM 2629 O O . LEU A 1 336 ? 36.332 -42.353 -21.392 1.00 96.06 336 LEU A O 1
ATOM 2633 N N . ARG A 1 337 ? 34.424 -41.993 -20.261 1.00 95.62 337 ARG A N 1
ATOM 2634 C CA . ARG A 1 337 ? 35.030 -42.012 -18.931 1.00 95.62 337 ARG A CA 1
ATOM 2635 C C . ARG A 1 337 ? 34.005 -42.452 -17.900 1.00 95.62 337 ARG A C 1
ATOM 2637 O O . ARG A 1 337 ? 32.864 -42.006 -17.956 1.00 95.62 337 ARG A O 1
ATOM 2644 N N . ASN A 1 338 ? 34.424 -43.263 -16.939 1.00 96.06 338 ASN A N 1
ATOM 2645 C CA . ASN A 1 338 ? 33.643 -43.603 -15.758 1.00 96.06 338 ASN A CA 1
ATOM 2646 C C . ASN A 1 338 ? 34.523 -43.547 -14.503 1.00 96.06 338 ASN A C 1
ATOM 2648 O O . ASN A 1 338 ? 35.707 -43.873 -14.543 1.00 96.06 338 ASN A O 1
ATOM 2652 N N . TRP A 1 339 ? 33.975 -43.066 -13.392 1.00 95.56 339 TRP A N 1
ATOM 2653 C CA . TRP A 1 339 ? 34.656 -43.090 -12.097 1.00 95.56 339 TRP A CA 1
ATOM 2654 C C . TRP A 1 339 ? 33.650 -42.945 -10.961 1.00 95.56 339 TRP A C 1
ATOM 2656 O O . TRP A 1 339 ? 32.486 -42.626 -11.183 1.00 95.56 339 TRP A O 1
ATOM 2666 N N . SER A 1 340 ? 34.105 -43.146 -9.729 1.00 95.38 340 SER A N 1
ATOM 2667 C CA . SER A 1 340 ? 33.308 -42.849 -8.541 1.00 95.38 340 SER A CA 1
ATOM 2668 C C . SER A 1 340 ? 34.136 -42.251 -7.423 1.00 95.38 340 SER A C 1
ATOM 2670 O O . SER A 1 340 ? 35.335 -42.505 -7.319 1.00 95.38 340 SER A O 1
ATOM 2672 N N . ALA A 1 341 ? 33.469 -41.487 -6.565 1.00 94.25 341 ALA A N 1
ATOM 2673 C CA . ALA A 1 341 ? 34.055 -40.910 -5.366 1.00 94.25 341 ALA A CA 1
ATOM 2674 C C . ALA A 1 341 ? 33.040 -40.909 -4.217 1.00 94.25 341 ALA A C 1
ATOM 2676 O O . ALA A 1 341 ? 31.828 -40.886 -4.441 1.00 94.25 341 ALA A O 1
ATOM 2677 N N . ASN A 1 342 ? 33.554 -40.970 -2.990 1.00 94.25 342 ASN A N 1
ATOM 2678 C CA . ASN A 1 342 ? 32.753 -40.832 -1.780 1.00 94.25 342 ASN A CA 1
ATOM 2679 C C . ASN A 1 342 ? 32.726 -39.360 -1.379 1.00 94.25 342 ASN A C 1
ATOM 2681 O O . ASN A 1 342 ? 33.769 -38.705 -1.377 1.00 94.25 342 ASN A O 1
ATOM 2685 N N . PHE A 1 343 ? 31.554 -38.869 -1.006 1.00 90.75 343 PHE A N 1
ATOM 2686 C CA . PHE A 1 343 ? 31.364 -37.498 -0.555 1.00 90.75 343 PHE A CA 1
ATOM 2687 C C . PHE A 1 343 ? 30.604 -37.494 0.766 1.00 90.75 343 PHE A C 1
ATOM 2689 O O . PHE A 1 343 ? 29.731 -38.337 0.982 1.00 90.75 343 PHE A O 1
ATOM 2696 N N . SER A 1 344 ? 30.942 -36.547 1.638 1.00 88.56 344 SER A N 1
ATOM 2697 C CA . SER A 1 344 ? 30.160 -36.240 2.836 1.00 88.56 344 SER A CA 1
ATOM 2698 C C . SER A 1 344 ? 28.848 -35.550 2.459 1.00 88.56 344 SER A C 1
ATOM 2700 O O . SER A 1 344 ? 28.701 -35.050 1.344 1.00 88.56 344 SER A O 1
ATOM 2702 N N . SER A 1 345 ? 27.895 -35.508 3.390 1.00 81.44 345 SER A N 1
ATOM 2703 C CA . SER A 1 345 ? 26.721 -34.643 3.250 1.00 81.44 345 SER A CA 1
ATOM 2704 C C . SER A 1 345 ? 27.122 -33.164 3.231 1.00 81.44 345 SER A C 1
ATOM 2706 O O . SER A 1 345 ? 28.103 -32.783 3.876 1.00 81.44 345 SER A O 1
ATOM 2708 N N . GLY A 1 346 ? 26.322 -32.334 2.568 1.00 75.38 346 GLY A N 1
ATOM 2709 C CA . GLY A 1 346 ? 26.553 -30.903 2.406 1.00 75.38 346 GLY A CA 1
ATOM 2710 C C . GLY A 1 346 ? 27.175 -30.536 1.059 1.00 75.38 346 GLY A C 1
ATOM 2711 O O . GLY A 1 346 ? 27.285 -31.354 0.142 1.00 75.38 346 GLY A O 1
ATOM 2712 N N . TYR A 1 347 ? 27.585 -29.272 0.952 1.00 81.81 347 TYR A N 1
ATOM 2713 C CA . TYR A 1 347 ? 28.128 -28.704 -0.277 1.00 81.81 347 TYR A CA 1
ATOM 2714 C C . TYR A 1 347 ? 29.506 -29.277 -0.630 1.00 81.81 347 TYR A C 1
ATOM 2716 O O . TYR A 1 347 ? 30.425 -29.282 0.191 1.00 81.81 347 TYR A O 1
ATOM 2724 N N . ALA A 1 348 ? 29.671 -29.659 -1.893 1.00 87.25 348 ALA A N 1
ATOM 2725 C CA . ALA A 1 348 ? 30.933 -30.071 -2.481 1.00 87.25 348 ALA A CA 1
ATOM 2726 C C . ALA A 1 348 ? 31.123 -29.452 -3.873 1.00 87.25 348 ALA A C 1
ATOM 2728 O O . ALA A 1 348 ? 30.174 -29.163 -4.606 1.00 87.25 348 ALA A O 1
ATOM 2729 N N . SER A 1 349 ? 32.388 -29.275 -4.251 1.00 87.62 349 SER A N 1
ATOM 2730 C CA . SER A 1 349 ? 32.787 -28.855 -5.592 1.00 87.62 349 SER A CA 1
ATOM 2731 C C . SER A 1 349 ? 33.873 -29.789 -6.108 1.00 87.62 349 SER A C 1
ATOM 2733 O O . SER A 1 349 ? 34.818 -30.111 -5.385 1.00 87.62 349 SER A O 1
ATOM 2735 N N . PHE A 1 350 ? 33.721 -30.254 -7.346 1.00 86.75 350 PHE A N 1
ATOM 2736 C CA . PHE A 1 350 ? 34.609 -31.231 -7.965 1.00 86.75 350 PHE A CA 1
ATOM 2737 C C . PHE A 1 350 ? 34.986 -30.823 -9.392 1.00 86.75 350 PHE A C 1
ATOM 2739 O O . PHE A 1 350 ? 34.116 -30.624 -10.241 1.00 86.75 350 PHE A O 1
ATOM 2746 N N . GLY A 1 351 ? 36.290 -30.750 -9.667 1.00 92.38 351 GLY A N 1
ATOM 2747 C CA . GLY A 1 351 ? 36.819 -30.428 -10.990 1.00 92.38 351 GLY A CA 1
ATOM 2748 C C . GLY A 1 351 ? 36.937 -31.645 -11.894 1.00 92.38 351 GLY A C 1
ATOM 2749 O O . GLY A 1 351 ? 37.565 -32.644 -11.551 1.00 92.38 351 GLY A O 1
ATOM 2750 N N . ILE A 1 352 ? 36.372 -31.537 -13.092 1.00 94.56 352 ILE A N 1
ATOM 2751 C CA . ILE A 1 352 ? 36.405 -32.569 -14.122 1.00 94.56 352 ILE A CA 1
ATOM 2752 C C . ILE A 1 352 ? 37.270 -32.066 -15.271 1.00 94.56 352 ILE A C 1
ATOM 2754 O O . ILE A 1 352 ? 36.894 -31.147 -16.001 1.00 94.56 352 ILE A O 1
ATOM 2758 N N . ASN A 1 353 ? 38.427 -32.701 -15.444 1.00 93.44 353 ASN A N 1
ATOM 2759 C CA . ASN A 1 353 ? 39.287 -32.464 -16.594 1.00 93.44 353 ASN A CA 1
ATOM 2760 C C . ASN A 1 353 ? 38.705 -33.134 -17.852 1.00 93.44 353 ASN A C 1
ATOM 2762 O O . ASN A 1 353 ? 38.417 -34.335 -17.844 1.00 93.44 353 ASN A O 1
ATOM 2766 N N . ILE A 1 354 ? 38.526 -32.328 -18.901 1.00 94.69 354 ILE A N 1
ATOM 2767 C CA . ILE A 1 354 ? 37.970 -32.683 -20.213 1.00 94.69 354 ILE A CA 1
ATOM 2768 C C . ILE A 1 354 ? 38.958 -32.406 -21.362 1.00 94.69 354 ILE A C 1
ATOM 2770 O O . ILE A 1 354 ? 38.559 -32.374 -22.526 1.00 94.69 354 ILE A O 1
ATOM 2774 N N . ASN A 1 355 ? 40.245 -32.200 -21.065 1.00 92.31 355 ASN A N 1
ATOM 2775 C CA . ASN A 1 355 ? 41.271 -31.882 -22.063 1.00 92.31 355 ASN A CA 1
ATOM 2776 C C . ASN A 1 355 ? 41.520 -33.023 -23.067 1.00 92.31 355 ASN A C 1
ATOM 2778 O O . ASN A 1 355 ? 41.913 -32.753 -24.199 1.00 92.31 355 ASN A O 1
ATOM 2782 N N . THR A 1 356 ? 41.252 -34.270 -22.673 1.00 90.50 356 THR A N 1
ATOM 2783 C CA . THR A 1 356 ? 41.378 -35.466 -23.517 1.00 90.50 356 THR A CA 1
ATOM 2784 C C . THR A 1 356 ? 40.181 -35.680 -24.438 1.00 90.50 356 THR A C 1
ATOM 2786 O O . THR A 1 356 ? 40.247 -36.518 -25.337 1.00 90.50 356 THR A O 1
ATOM 2789 N N . LEU A 1 357 ? 39.081 -34.951 -24.227 1.00 93.69 357 LEU A N 1
ATOM 2790 C CA . LEU A 1 357 ? 37.908 -35.024 -25.087 1.00 93.69 357 LEU A CA 1
ATOM 2791 C C . LEU A 1 357 ? 38.128 -34.159 -26.329 1.00 93.69 357 LEU A C 1
ATOM 2793 O O . LEU A 1 357 ? 38.638 -33.038 -26.247 1.00 93.69 357 LEU A O 1
ATOM 2797 N N . THR A 1 358 ? 37.699 -34.663 -27.483 1.00 93.75 358 THR A N 1
ATOM 2798 C CA . THR A 1 358 ? 37.634 -33.867 -28.710 1.00 93.75 358 THR A CA 1
ATOM 2799 C C . THR A 1 358 ? 36.594 -32.753 -28.574 1.00 93.75 358 THR A C 1
ATOM 2801 O O . THR A 1 358 ? 35.743 -32.768 -27.687 1.00 93.75 358 THR A O 1
ATOM 2804 N N . LYS A 1 359 ? 36.631 -31.766 -29.467 1.00 94.50 359 LYS A N 1
ATOM 2805 C CA . LYS A 1 359 ? 35.601 -30.721 -29.515 1.00 94.50 359 LYS A CA 1
ATOM 2806 C C . LYS A 1 359 ? 34.240 -31.344 -29.830 1.00 94.50 359 LYS A C 1
ATOM 2808 O O . LYS A 1 359 ? 34.153 -32.178 -30.729 1.00 94.50 359 LYS A O 1
ATOM 2813 N N . GLY A 1 360 ? 33.195 -30.971 -29.094 1.00 92.69 360 GLY A N 1
ATOM 2814 C CA . GLY A 1 360 ? 31.877 -31.583 -29.253 1.00 92.69 360 GLY A CA 1
ATOM 2815 C C . GLY A 1 360 ? 30.956 -31.469 -28.042 1.00 92.69 360 GLY A C 1
ATOM 2816 O O . GLY A 1 360 ? 31.234 -30.773 -27.064 1.00 92.69 360 GLY A O 1
ATOM 2817 N N . VAL A 1 361 ? 29.824 -32.166 -28.134 1.00 94.88 361 VAL A N 1
ATOM 2818 C CA . VAL A 1 361 ? 28.761 -32.199 -27.126 1.00 94.88 361 VAL A CA 1
ATOM 2819 C C . VAL A 1 361 ? 28.804 -33.525 -26.375 1.00 94.88 361 VAL A C 1
ATOM 2821 O O . VAL A 1 361 ? 28.871 -34.587 -26.993 1.00 94.88 361 VAL A O 1
ATOM 2824 N N . TYR A 1 362 ? 28.708 -33.454 -25.050 1.00 96.69 362 TYR A N 1
ATOM 2825 C CA . TYR A 1 362 ? 28.818 -34.601 -24.153 1.00 96.69 362 TYR A CA 1
ATOM 2826 C C . TYR A 1 362 ? 27.739 -34.566 -23.071 1.00 96.69 362 TYR A C 1
ATOM 2828 O O . TYR A 1 362 ? 27.160 -33.515 -22.777 1.00 96.69 362 TYR A O 1
ATOM 2836 N N . THR A 1 363 ? 27.501 -35.712 -22.438 1.00 96.62 363 THR A N 1
ATOM 2837 C CA . THR A 1 363 ? 26.678 -35.815 -21.227 1.00 96.62 363 THR A CA 1
ATOM 2838 C C . THR A 1 363 ? 27.483 -36.395 -20.075 1.00 96.62 363 THR A C 1
ATOM 2840 O O . THR A 1 363 ? 28.216 -37.360 -20.269 1.00 96.62 363 THR A O 1
ATOM 2843 N N . LEU A 1 364 ? 27.309 -35.836 -18.881 1.00 96.38 364 LEU A N 1
ATOM 2844 C CA . LEU A 1 364 ? 27.751 -36.375 -17.603 1.00 96.38 364 LEU A CA 1
ATOM 2845 C C . LEU A 1 364 ? 26.537 -36.954 -16.871 1.00 96.38 364 LEU A C 1
ATOM 2847 O O . LEU A 1 364 ? 25.670 -36.209 -16.421 1.00 96.38 364 LEU A O 1
ATOM 2851 N N . GLU A 1 365 ? 26.485 -38.271 -16.761 1.00 95.75 365 GLU A N 1
ATOM 2852 C CA . GLU A 1 365 ? 25.537 -39.010 -15.931 1.00 95.75 365 GLU A CA 1
ATOM 2853 C C . GLU A 1 365 ? 26.116 -39.154 -14.516 1.00 95.75 365 GLU A C 1
ATOM 2855 O O . GLU A 1 365 ? 27.296 -39.472 -14.356 1.00 95.75 365 GLU A O 1
ATOM 2860 N N . ILE A 1 366 ? 25.302 -38.883 -13.499 1.00 94.62 366 ILE A N 1
ATOM 2861 C CA . ILE A 1 366 ? 25.670 -38.861 -12.084 1.00 94.62 366 ILE A CA 1
ATOM 2862 C C . ILE A 1 366 ? 24.676 -39.746 -11.339 1.00 94.62 366 ILE A C 1
ATOM 2864 O O . ILE A 1 366 ? 23.495 -39.414 -11.288 1.00 94.62 366 ILE A O 1
ATOM 2868 N N . SER A 1 367 ? 25.148 -40.839 -10.746 1.00 91.75 367 SER A N 1
ATOM 2869 C CA . SER A 1 367 ? 24.303 -41.821 -10.060 1.00 91.75 367 SER A CA 1
ATOM 2870 C C . SER A 1 367 ? 24.763 -42.039 -8.618 1.00 91.75 367 SER A C 1
ATOM 2872 O O . SER A 1 367 ? 25.928 -42.339 -8.373 1.00 91.75 367 SER A O 1
ATOM 2874 N N . GLY A 1 368 ? 23.852 -41.884 -7.663 1.00 88.00 368 GLY A N 1
ATOM 2875 C CA . GLY A 1 368 ? 24.043 -42.142 -6.233 1.00 88.00 368 GLY A CA 1
ATOM 2876 C C . GLY A 1 368 ? 23.006 -43.129 -5.699 1.00 88.00 368 GLY A C 1
ATOM 2877 O O . GLY A 1 368 ? 22.358 -43.830 -6.471 1.00 88.00 368 GLY A O 1
ATOM 2878 N N . ASN A 1 369 ? 22.809 -43.163 -4.378 1.00 78.94 369 ASN A N 1
ATOM 2879 C CA . ASN A 1 369 ? 21.921 -44.150 -3.746 1.00 78.94 369 ASN A CA 1
ATOM 2880 C C . ASN A 1 369 ? 20.453 -44.001 -4.190 1.00 78.94 369 ASN A C 1
ATOM 2882 O O . ASN A 1 369 ? 19.779 -45.000 -4.396 1.00 78.94 369 ASN A O 1
ATOM 2886 N N . ASN A 1 370 ? 19.976 -42.760 -4.346 1.00 69.81 370 ASN A N 1
ATOM 2887 C CA . ASN A 1 370 ? 18.587 -42.430 -4.702 1.00 69.81 370 ASN A CA 1
ATOM 2888 C C . ASN A 1 370 ? 18.510 -41.322 -5.770 1.00 69.81 370 ASN A C 1
ATOM 2890 O O . ASN A 1 370 ? 17.559 -40.542 -5.808 1.00 69.81 370 ASN A O 1
ATOM 2894 N N . THR A 1 371 ? 19.551 -41.151 -6.587 1.00 70.12 371 THR A N 1
ATOM 2895 C CA . THR A 1 371 ? 19.594 -40.069 -7.581 1.00 70.12 371 THR A CA 1
ATOM 2896 C C . THR A 1 371 ? 20.305 -40.534 -8.832 1.00 70.12 371 THR A C 1
ATOM 2898 O O . THR A 1 371 ? 21.410 -41.053 -8.730 1.00 70.12 371 THR A O 1
ATOM 2901 N N . THR A 1 372 ? 19.699 -40.280 -9.987 1.00 84.25 372 THR A N 1
ATOM 2902 C CA . THR A 1 372 ? 20.355 -40.348 -11.292 1.00 84.25 372 THR A CA 1
ATOM 2903 C C . THR A 1 372 ? 20.056 -39.050 -12.025 1.00 84.25 372 THR A C 1
ATOM 2905 O O . THR A 1 372 ? 18.898 -38.716 -12.254 1.00 84.25 372 THR A O 1
ATOM 2908 N N . GLU A 1 373 ? 21.097 -38.302 -12.362 1.00 87.62 373 GLU A N 1
ATOM 2909 C CA . GLU A 1 373 ? 21.016 -36.996 -13.015 1.00 87.62 373 GLU A CA 1
ATOM 2910 C C . GLU A 1 373 ? 21.915 -36.983 -14.247 1.00 87.62 373 GLU A C 1
ATOM 2912 O O . GLU A 1 373 ? 23.027 -37.500 -14.216 1.00 87.62 373 GLU A O 1
ATOM 2917 N N . VAL A 1 374 ? 21.459 -36.362 -15.335 1.00 90.75 374 VAL A N 1
ATOM 2918 C CA . VAL A 1 374 ? 22.242 -36.239 -16.571 1.00 90.75 374 VAL A CA 1
ATOM 2919 C C . VAL A 1 374 ? 22.418 -34.766 -16.907 1.00 90.75 374 VAL A C 1
ATOM 2921 O O . VAL A 1 374 ? 21.445 -34.033 -17.072 1.00 90.75 374 VAL A O 1
ATOM 2924 N N . LYS A 1 375 ? 23.670 -34.317 -17.027 1.00 91.81 375 LYS A N 1
ATOM 2925 C CA . LYS A 1 375 ? 24.021 -32.939 -17.390 1.00 91.81 375 LYS A CA 1
ATOM 2926 C C . LYS A 1 375 ? 24.733 -32.900 -18.730 1.00 91.81 375 LYS A C 1
ATOM 2928 O O . LYS A 1 375 ? 25.730 -33.581 -18.937 1.00 91.81 375 LYS A O 1
ATOM 2933 N N . LYS A 1 376 ? 24.242 -32.068 -19.641 1.00 92.38 376 LYS A N 1
ATOM 2934 C CA . LYS A 1 376 ? 24.877 -31.823 -20.938 1.00 92.38 376 LYS A CA 1
ATOM 2935 C C . LYS A 1 376 ? 25.971 -30.766 -20.792 1.00 92.38 376 LYS A C 1
ATOM 2937 O O . LYS A 1 376 ? 25.754 -29.772 -20.107 1.00 92.38 376 LYS A O 1
ATOM 2942 N N . PHE A 1 377 ? 27.107 -30.938 -21.464 1.00 94.00 377 PHE A N 1
ATOM 2943 C CA . PHE A 1 377 ? 28.146 -29.910 -21.569 1.00 94.00 377 PHE A CA 1
ATOM 2944 C C . PHE A 1 377 ? 28.778 -29.876 -22.967 1.00 94.00 377 PHE A C 1
ATOM 2946 O O . PHE A 1 377 ? 28.616 -30.801 -23.765 1.00 94.00 377 PHE A O 1
ATOM 2953 N N . ILE A 1 378 ? 29.476 -28.778 -23.269 1.00 93.25 378 ILE A N 1
ATOM 2954 C CA . ILE A 1 378 ? 30.107 -28.514 -24.568 1.00 93.25 378 ILE A CA 1
ATOM 2955 C C . ILE A 1 378 ? 31.607 -28.290 -24.356 1.00 93.25 378 ILE A C 1
ATOM 2957 O O . ILE A 1 378 ? 32.000 -27.479 -23.512 1.00 93.25 378 ILE A O 1
ATOM 2961 N N . ARG A 1 379 ? 32.424 -29.013 -25.128 1.00 92.00 379 ARG A N 1
ATOM 2962 C CA . ARG A 1 379 ? 33.885 -28.889 -25.211 1.00 92.00 379 ARG A CA 1
ATOM 2963 C C . ARG A 1 379 ? 34.250 -28.112 -26.481 1.00 92.00 379 ARG A C 1
ATOM 2965 O O . ARG A 1 379 ? 33.921 -28.570 -27.574 1.00 92.00 379 ARG A O 1
ATOM 2972 N N . ASN A 1 380 ? 34.942 -26.978 -26.326 1.00 87.12 380 ASN A N 1
ATOM 2973 C CA . ASN A 1 380 ? 35.159 -25.986 -27.400 1.00 87.12 380 ASN A CA 1
ATOM 2974 C C . ASN A 1 380 ? 36.393 -26.138 -28.295 1.00 87.12 380 ASN A C 1
ATOM 2976 O O . ASN A 1 380 ? 37.503 -26.473 -27.830 1.00 87.12 380 ASN A O 1
#

Mean predicted aligned error: 17.68 Å

Solvent-accessible surface area (backbone atoms only — not comparable to full-atom values): 20970 Å² total; per-residue (Å²): 107,80,38,54,88,50,52,63,39,49,72,71,68,57,80,74,70,68,45,59,52,83,87,42,79,39,78,80,90,83,84,56,68,73,58,90,56,89,90,74,75,52,43,68,52,58,53,50,51,52,51,49,45,58,75,76,43,95,58,58,70,45,57,32,73,50,58,18,57,34,73,46,11,33,45,49,51,48,28,31,36,70,33,56,76,61,27,70,50,40,13,24,38,40,35,24,36,30,61,55,73,64,48,70,57,26,24,47,28,34,22,76,66,50,40,38,39,42,28,38,26,24,67,71,17,80,84,34,54,40,62,24,40,54,44,35,26,51,50,21,42,68,31,85,73,56,34,89,73,56,44,38,70,45,75,36,90,69,43,52,94,86,39,35,63,45,44,58,69,61,57,53,32,79,82,41,55,60,97,89,33,22,63,67,49,54,46,71,78,42,45,58,80,61,64,84,90,57,63,50,54,39,74,72,44,79,50,68,47,78,55,95,79,27,38,37,40,36,38,30,30,48,30,36,37,58,29,41,26,35,35,38,29,42,17,51,92,82,64,62,66,38,81,76,49,74,46,78,46,79,32,62,35,83,55,73,46,81,53,76,47,73,44,92,74,65,61,63,40,60,30,34,36,35,45,30,41,31,27,71,88,68,50,73,49,66,54,75,77,46,76,41,71,37,71,69,64,61,69,49,80,44,76,40,58,70,66,27,68,44,54,32,34,41,39,35,38,31,90,55,61,44,57,38,38,40,37,35,22,44,84,86,63,50,78,78,45,74,53,71,52,77,44,66,52,41,80,48,76,47,81,44,80,44,64,90,55,69,70,46,56,34,36,41,37,39,38,45,95,90,45,77,48,76,43,77,46,37,35,102

Nearest PDB structures (foldseek):
  8df2-assembly1_B  TM=6.670E-01  e=7.932E-03  Akkermansia muciniphila
  8dek-assembly1_A  TM=6.657E-01  e=1.180E-02  Akkermansia muciniphila
  8df2-assembly1_D  TM=6.675E-01  e=1.567E-02  Akkermansia muciniphila
  8df2-assembly1_C  TM=2.882E-01  e=1.858E-02  Akkermansia muciniphila
  5ixc-assembly2_B  TM=2.213E-01  e=7.932E-03  Homo sapiens

Radius of gyration: 29.74 Å; Cα contacts (8 Å, |Δi|>4): 826; chains: 1; bounding box: 69×74×56 Å

Sequence (380 aa):
MLFAVLSYEIEQGRVSETVYSNGQPYSFIVLTPQITSFGTVNSGDIQSLINYAIANYRVDINRIYLTGLSSGSDLIMNYMSSSATNANRIAAIVPLATCNSSNTSGASNIGSQKIRYWGLHCAADNTCGAGNTVNWAGAINNYSPPGDPMAKYTLTITYNQGFPHDIWYDTYDSSYKENNMNITQWMIQYSRNFAQGTLPVNLDTYDVSTANKQVVVKWTTTQESNSAYFIIERAGADLQFKPIGQVTAAGNSTTTKSYSFQDPQPLKGTSYYRLSLVNLDKQQEIYDIRKIVNRSFGNSFVLSPIPSNNNIQLNFDLDVAQRLQFVIRDINGRTLRNWSANFSSGYASFGININTLTKGVYTLEISGNNTTEVKKFIRN